Protein AF-A0A7X6ZRD4-F1 (afdb_monomer_lite)

Structure (mmCIF, N/CA/C/O backbone):
data_AF-A0A7X6ZRD4-F1
#
_entry.id   AF-A0A7X6ZRD4-F1
#
loop_
_atom_site.group_PDB
_atom_site.id
_atom_site.type_symbol
_atom_site.label_atom_id
_atom_site.label_alt_id
_atom_site.label_comp_id
_atom_site.label_asym_id
_atom_site.label_entity_id
_atom_site.label_seq_id
_atom_site.pdbx_PDB_ins_code
_atom_site.Cartn_x
_atom_site.Cartn_y
_atom_site.Cartn_z
_atom_site.occupancy
_atom_site.B_iso_or_equiv
_atom_site.auth_seq_id
_atom_site.auth_comp_id
_atom_site.auth_asym_id
_atom_site.auth_atom_id
_atom_site.pdbx_PDB_model_num
ATOM 1 N N . ARG A 1 1 ? -4.023 -22.576 36.179 1.00 42.75 1 ARG A N 1
ATOM 2 C CA . ARG A 1 1 ? -4.508 -21.814 35.006 1.00 42.75 1 ARG A CA 1
ATOM 3 C C . ARG A 1 1 ? -5.830 -21.185 35.407 1.00 42.75 1 ARG A C 1
ATOM 5 O O . ARG A 1 1 ? -6.739 -21.937 35.730 1.00 42.75 1 ARG A O 1
ATOM 12 N N . LEU A 1 2 ? -5.906 -19.858 35.488 1.00 41.78 2 LEU A N 1
ATOM 13 C CA . LEU A 1 2 ? -7.202 -19.174 35.493 1.00 41.78 2 LEU A CA 1
ATOM 14 C C . LEU A 1 2 ? -7.840 -19.448 34.118 1.00 41.78 2 LEU A C 1
ATOM 16 O O . LEU A 1 2 ? -7.108 -19.475 33.126 1.00 41.78 2 LEU A O 1
ATOM 20 N N . GLY A 1 3 ? -9.130 -19.789 34.078 1.00 50.22 3 GLY A N 1
ATOM 21 C CA . GLY A 1 3 ? -9.838 -20.085 32.826 1.00 50.22 3 GLY A CA 1
ATOM 22 C C . GLY A 1 3 ? -9.804 -18.895 31.866 1.00 50.22 3 GLY A C 1
ATOM 23 O O . GLY A 1 3 ? -9.581 -17.765 32.303 1.00 50.22 3 GLY A O 1
ATOM 24 N N . GLU A 1 4 ? -10.001 -19.144 30.569 1.00 55.31 4 GLU A N 1
ATOM 25 C CA . GLU A 1 4 ? -10.179 -18.043 29.618 1.00 55.31 4 GLU A CA 1
ATOM 26 C C . GLU A 1 4 ? -11.378 -17.191 30.074 1.00 55.31 4 GLU A C 1
ATOM 28 O O . GLU A 1 4 ? -12.440 -17.755 30.362 1.00 55.31 4 GLU A O 1
ATOM 33 N N . PRO A 1 5 ? -11.216 -15.865 30.230 1.00 57.78 5 PRO A N 1
ATOM 34 C CA . PRO A 1 5 ? -12.328 -15.004 30.604 1.00 57.78 5 PRO A CA 1
ATOM 35 C C . PRO A 1 5 ? -13.420 -15.085 29.533 1.00 57.78 5 PRO A C 1
ATOM 37 O O . PRO A 1 5 ? -13.131 -15.221 28.346 1.00 57.78 5 PRO A O 1
ATOM 40 N N . SER A 1 6 ? -14.682 -14.997 29.951 1.00 64.25 6 SER A N 1
ATOM 41 C CA . SER A 1 6 ? -15.805 -14.932 29.018 1.00 64.25 6 SER A CA 1
ATOM 42 C C . SER A 1 6 ? -15.652 -13.724 28.091 1.00 64.25 6 SER A C 1
ATOM 44 O O . SER A 1 6 ? -15.376 -12.619 28.566 1.00 64.25 6 SER A O 1
ATOM 46 N N . ASN A 1 7 ? -15.862 -13.927 26.787 1.00 69.25 7 ASN A N 1
ATOM 47 C CA . ASN A 1 7 ? -15.938 -12.834 25.816 1.00 69.25 7 ASN A CA 1
ATOM 48 C C . ASN A 1 7 ? -17.015 -11.817 26.230 1.00 69.25 7 ASN A C 1
ATOM 50 O O . ASN A 1 7 ? -17.979 -12.168 26.917 1.00 69.25 7 ASN A O 1
ATOM 54 N N . ARG A 1 8 ? -16.866 -10.563 25.784 1.00 73.88 8 ARG A N 1
ATOM 55 C CA . ARG A 1 8 ? -17.908 -9.540 25.946 1.00 73.88 8 ARG A CA 1
ATOM 56 C C . ARG A 1 8 ? -19.215 -10.044 25.332 1.00 73.88 8 ARG A C 1
ATOM 58 O O . ARG A 1 8 ? -19.202 -10.568 24.221 1.00 73.88 8 ARG A O 1
ATOM 65 N N . LEU A 1 9 ? -20.325 -9.887 26.050 1.00 78.44 9 LEU A N 1
ATOM 66 C CA . LEU A 1 9 ? -21.627 -10.349 25.580 1.00 78.44 9 LEU A CA 1
ATOM 67 C C . LEU A 1 9 ? -22.101 -9.490 24.404 1.00 78.44 9 LEU A C 1
ATOM 69 O O . LEU A 1 9 ? -22.123 -8.265 24.498 1.00 78.44 9 LEU A O 1
ATOM 73 N N . ASP A 1 10 ? -22.562 -10.131 23.331 1.00 78.44 10 ASP A N 1
ATOM 74 C CA . ASP A 1 10 ? -23.123 -9.445 22.160 1.00 78.44 10 ASP A CA 1
ATOM 75 C C . ASP A 1 10 ? -24.286 -8.506 22.527 1.00 78.44 10 ASP A C 1
ATOM 77 O O . ASP A 1 10 ? -24.452 -7.458 21.907 1.00 78.44 10 ASP A O 1
ATOM 81 N N . SER A 1 11 ? -25.060 -8.833 23.569 1.00 81.94 11 SER A N 1
ATOM 82 C CA . SER A 1 11 ? -26.148 -7.988 24.085 1.00 81.94 11 SER A CA 1
ATOM 83 C C . SER A 1 11 ? -25.684 -6.638 24.641 1.00 81.94 11 SER A C 1
ATOM 85 O O . SER A 1 11 ? -26.502 -5.746 24.839 1.00 81.94 11 SER A O 1
ATOM 87 N N . GLU A 1 12 ? -24.391 -6.491 24.923 1.00 84.38 12 GLU A N 1
ATOM 88 C CA . GLU A 1 12 ? -23.765 -5.255 25.403 1.00 84.38 12 GLU A CA 1
ATOM 89 C C . GLU A 1 12 ? -23.066 -4.486 24.275 1.00 84.38 12 GLU A C 1
ATOM 91 O O . GLU A 1 12 ? -22.272 -3.576 24.546 1.00 84.38 12 GLU A O 1
ATOM 96 N N . THR A 1 13 ? -23.305 -4.884 23.020 1.00 92.12 13 THR A N 1
ATOM 97 C CA . THR A 1 13 ? -22.712 -4.258 21.840 1.00 92.12 13 THR A CA 1
ATOM 98 C C . THR A 1 13 ? -23.759 -3.612 20.938 1.00 92.12 13 THR A C 1
ATOM 100 O O . THR A 1 13 ? -24.879 -4.104 20.814 1.00 92.12 13 THR A O 1
ATOM 103 N N . ILE A 1 14 ? -23.390 -2.504 20.297 1.00 94.94 14 ILE A N 1
ATOM 104 C CA . ILE A 1 14 ? -24.143 -1.937 19.174 1.00 94.94 14 ILE A CA 1
ATOM 105 C C . ILE A 1 14 ? -24.060 -2.879 17.966 1.00 94.94 14 ILE A C 1
ATOM 107 O O . ILE A 1 14 ? -23.184 -3.744 17.904 1.00 94.94 14 ILE A O 1
ATOM 111 N N . ASP A 1 15 ? -24.932 -2.678 16.975 1.00 95.56 15 ASP A N 1
ATOM 112 C CA . ASP A 1 15 ? -24.955 -3.470 15.737 1.00 95.56 15 ASP A CA 1
ATOM 113 C C . ASP A 1 15 ? -23.809 -3.090 14.777 1.00 95.56 15 ASP A C 1
ATOM 115 O O . ASP A 1 15 ? -24.012 -2.648 13.644 1.00 95.56 15 ASP A O 1
ATOM 119 N N . LYS A 1 16 ? -22.573 -3.200 15.278 1.00 96.88 16 LYS A N 1
ATOM 120 C CA . LYS A 1 16 ? -21.332 -3.011 14.532 1.00 96.88 16 LYS A CA 1
ATOM 121 C C . LYS A 1 16 ? -20.256 -3.998 14.961 1.00 96.88 16 LYS A C 1
ATOM 123 O O . LYS A 1 16 ? -20.158 -4.363 16.134 1.00 96.88 16 LYS A O 1
ATOM 128 N N . THR A 1 17 ? -19.383 -4.337 14.018 1.00 97.06 17 THR A N 1
ATOM 129 C CA . THR A 1 17 ? -18.165 -5.114 14.256 1.00 97.06 17 THR A CA 1
ATOM 130 C C . THR A 1 17 ? -16.939 -4.342 13.785 1.00 97.06 17 THR A C 1
ATOM 132 O O . THR A 1 17 ? -16.897 -3.845 12.660 1.00 97.06 17 THR A O 1
ATOM 135 N N . VAL A 1 18 ? -15.931 -4.261 14.650 1.00 98.06 18 VAL A N 1
ATOM 136 C CA . VAL A 1 18 ? -14.585 -3.793 14.322 1.00 98.06 18 VAL A CA 1
ATOM 137 C C . VAL A 1 18 ? -13.712 -5.002 14.023 1.00 98.06 18 VAL A C 1
ATOM 139 O O . VAL A 1 18 ? -13.641 -5.931 14.828 1.00 98.06 18 VAL A O 1
ATOM 142 N N . PHE A 1 19 ? -13.028 -4.984 12.890 1.00 98.56 19 PHE A N 1
ATOM 143 C CA . PHE A 1 19 ? -12.052 -5.998 12.515 1.00 98.56 19 PHE A CA 1
ATOM 144 C C . PHE A 1 19 ? -10.646 -5.413 12.571 1.00 98.56 19 PHE A C 1
ATOM 146 O O . PHE A 1 19 ? -10.462 -4.248 12.227 1.00 98.56 19 PHE A O 1
ATOM 153 N N . LEU A 1 20 ? -9.660 -6.222 12.957 1.00 98.50 20 LEU A N 1
ATOM 154 C CA . LEU A 1 20 ? -8.247 -5.855 12.883 1.00 98.50 20 LEU A CA 1
ATOM 155 C C . LEU A 1 20 ? -7.449 -6.918 12.129 1.00 98.50 20 LEU A C 1
ATOM 157 O O . LEU A 1 20 ? -7.280 -8.027 12.636 1.00 98.50 20 LEU A O 1
ATOM 161 N N . ALA A 1 21 ? -6.896 -6.553 10.975 1.00 98.38 21 ALA A N 1
ATOM 162 C CA . ALA A 1 21 ? -5.896 -7.339 10.262 1.00 98.38 21 ALA A CA 1
ATOM 163 C C . ALA A 1 21 ? -4.479 -6.834 10.579 1.00 98.38 21 ALA A C 1
ATOM 165 O O . ALA A 1 21 ? -4.160 -5.658 10.389 1.00 98.38 21 ALA A O 1
ATOM 166 N N . HIS A 1 22 ? -3.625 -7.739 11.059 1.00 97.81 22 HIS A N 1
ATOM 167 C CA . HIS A 1 22 ? -2.217 -7.446 11.338 1.00 97.81 22 HIS A CA 1
ATOM 168 C C . HIS A 1 22 ? -1.372 -7.332 10.058 1.00 97.81 22 HIS A C 1
ATOM 170 O O . HIS A 1 22 ? -1.806 -7.713 8.966 1.00 97.81 22 HIS A O 1
ATOM 176 N N . GLY A 1 23 ? -0.147 -6.827 10.225 1.00 96.06 23 GLY A N 1
ATOM 177 C CA . GLY A 1 23 ? 0.817 -6.572 9.159 1.00 96.06 23 GLY A CA 1
ATOM 178 C C . GLY A 1 23 ? 1.767 -7.726 8.832 1.00 96.06 23 GLY A C 1
ATOM 179 O O . GLY A 1 23 ? 1.483 -8.898 9.094 1.00 96.06 23 GLY A O 1
ATOM 180 N N . PHE A 1 24 ? 2.896 -7.357 8.227 1.00 94.19 24 PHE A N 1
ATOM 181 C CA . PHE A 1 24 ? 3.989 -8.233 7.793 1.00 94.19 24 PHE A CA 1
ATOM 182 C C . PHE A 1 24 ? 4.792 -8.779 8.981 1.00 94.19 24 PHE A C 1
ATOM 184 O O . PHE A 1 24 ? 4.998 -8.058 9.950 1.00 94.19 24 PHE A O 1
ATOM 191 N N . LEU A 1 25 ? 5.257 -10.031 8.885 1.00 91.50 25 LEU A N 1
ATOM 192 C CA . LEU A 1 25 ? 6.050 -10.730 9.909 1.00 91.50 25 LEU A CA 1
ATOM 193 C C . LEU A 1 25 ? 5.401 -10.749 11.295 1.00 91.50 25 LEU A C 1
ATOM 195 O O . LEU A 1 25 ? 6.090 -10.633 12.303 1.00 91.50 25 LEU A O 1
ATOM 199 N N . VAL A 1 26 ? 4.080 -10.924 11.349 1.00 92.62 26 VAL A N 1
ATOM 200 C CA . VAL A 1 26 ? 3.357 -11.113 12.611 1.00 92.62 26 VAL A CA 1
ATOM 201 C C . VAL A 1 26 ? 2.861 -12.560 12.660 1.00 92.62 26 VAL A C 1
ATOM 203 O O . VAL A 1 26 ? 1.834 -12.876 12.050 1.00 92.62 26 VAL A O 1
ATOM 206 N N . PRO A 1 27 ? 3.572 -13.465 13.359 1.00 91.81 27 PRO A N 1
ATOM 207 C CA . PRO A 1 27 ? 3.157 -14.853 13.492 1.00 91.81 27 PRO A CA 1
ATOM 208 C C . PRO A 1 27 ? 1.820 -14.981 14.217 1.00 91.81 27 PRO A C 1
ATOM 210 O O . PRO A 1 27 ? 1.400 -14.100 14.967 1.00 91.81 27 PRO A O 1
ATOM 213 N N . ARG A 1 28 ? 1.170 -16.139 14.066 1.00 90.56 28 ARG A N 1
ATOM 214 C CA . ARG A 1 28 ? -0.162 -16.414 14.637 1.00 90.56 28 ARG A CA 1
ATOM 215 C C . ARG A 1 28 ? -0.301 -16.027 16.114 1.00 90.56 28 ARG A C 1
ATOM 217 O O . ARG A 1 28 ? -1.318 -15.452 16.495 1.00 90.56 28 ARG A O 1
ATOM 224 N N . ASP A 1 29 ? 0.668 -16.385 16.949 1.00 89.94 29 ASP A N 1
ATOM 225 C CA . ASP A 1 29 ? 0.577 -16.121 18.388 1.00 89.94 29 ASP A CA 1
ATOM 226 C C . ASP A 1 29 ? 0.748 -14.632 18.710 1.00 89.94 29 ASP A C 1
ATOM 228 O O . ASP A 1 29 ? 0.036 -14.103 19.566 1.00 89.94 29 ASP A O 1
ATOM 232 N N . GLU A 1 30 ? 1.606 -13.930 17.970 1.00 92.94 30 GLU A N 1
ATOM 233 C CA . GLU A 1 30 ? 1.762 -12.484 18.104 1.00 92.94 30 GLU A CA 1
ATOM 234 C C . GLU A 1 30 ? 0.526 -11.735 17.591 1.00 92.94 30 GLU A C 1
ATOM 236 O O . GLU A 1 30 ? 0.050 -10.813 18.253 1.00 92.94 30 GLU A O 1
ATOM 241 N N . ALA A 1 31 ? -0.084 -12.194 16.494 1.00 95.06 31 ALA A N 1
ATOM 242 C CA . ALA A 1 31 ? -1.330 -11.643 15.963 1.00 95.06 31 ALA A CA 1
ATOM 243 C C . ALA A 1 31 ? -2.464 -11.660 17.003 1.00 95.06 31 ALA A C 1
ATOM 245 O O . ALA A 1 31 ? -3.246 -10.712 17.100 1.00 95.06 31 ALA A O 1
ATOM 246 N N . ARG A 1 32 ? -2.539 -12.714 17.831 1.00 93.62 32 ARG A N 1
ATOM 247 C CA . ARG A 1 32 ? -3.487 -12.783 18.958 1.00 93.62 32 ARG A CA 1
ATOM 248 C C . ARG A 1 32 ? -3.175 -11.734 20.025 1.00 93.62 32 ARG A C 1
ATOM 250 O O . ARG A 1 32 ? -4.100 -11.128 20.567 1.00 93.62 32 ARG A O 1
ATOM 257 N N . GLY A 1 33 ? -1.893 -11.513 20.317 1.00 94.00 33 GLY A N 1
ATOM 258 C CA . GLY A 1 33 ? -1.428 -10.452 21.210 1.00 94.00 33 GLY A CA 1
ATOM 259 C C . GLY A 1 33 ? -1.826 -9.066 20.703 1.00 94.00 33 GLY A C 1
ATOM 260 O O . GLY A 1 33 ? -2.466 -8.312 21.431 1.00 94.00 33 GLY A O 1
ATOM 261 N N . TRP A 1 34 ? -1.554 -8.774 19.430 1.00 95.56 34 TRP A N 1
ATOM 262 C CA . TRP A 1 34 ? -1.936 -7.524 18.766 1.00 95.56 34 TRP A CA 1
ATOM 263 C C . TRP A 1 34 ? -3.445 -7.274 18.822 1.00 95.56 34 TRP A C 1
ATOM 265 O O . TRP A 1 34 ? -3.886 -6.195 19.221 1.00 95.56 34 TRP A O 1
ATOM 275 N N . ALA A 1 35 ? -4.248 -8.286 18.480 1.00 96.12 35 ALA A N 1
ATOM 276 C CA . ALA A 1 35 ? -5.703 -8.208 18.560 1.00 96.12 35 ALA A CA 1
ATOM 277 C C . ALA A 1 35 ? -6.183 -7.922 19.992 1.00 96.12 35 ALA A C 1
ATOM 279 O O . ALA A 1 35 ? -7.043 -7.067 20.192 1.00 96.12 35 ALA A O 1
ATOM 280 N N . SER A 1 36 ? -5.598 -8.588 20.991 1.00 94.69 36 SER A N 1
ATOM 281 C CA . SER A 1 36 ? -5.907 -8.357 22.406 1.00 94.69 36 SER A CA 1
ATOM 282 C C . SER A 1 36 ? -5.544 -6.938 22.856 1.00 94.69 36 SER A C 1
ATOM 284 O O . SER A 1 36 ? -6.349 -6.275 23.510 1.00 94.69 36 SER A O 1
ATOM 286 N N . GLU A 1 37 ? -4.360 -6.435 22.493 1.00 95.44 37 GLU A N 1
ATOM 287 C CA . GLU A 1 37 ? -3.935 -5.070 22.825 1.00 95.44 37 GLU A CA 1
ATOM 288 C C . GLU A 1 37 ? -4.839 -4.015 22.191 1.00 95.44 37 GLU A C 1
ATOM 290 O O . GLU A 1 37 ? -5.325 -3.120 22.888 1.00 95.44 37 GLU A O 1
ATOM 295 N N . CYS A 1 38 ? -5.124 -4.144 20.896 1.00 97.00 38 CYS A N 1
ATOM 296 C CA . CYS A 1 38 ? -6.002 -3.218 20.192 1.00 97.00 38 CYS A CA 1
ATOM 297 C C . CYS A 1 38 ? -7.422 -3.239 20.776 1.00 97.00 38 CYS A C 1
ATOM 299 O O . CYS A 1 38 ? -7.974 -2.180 21.079 1.00 97.00 38 CYS A O 1
ATOM 301 N N . PHE A 1 39 ? -7.979 -4.432 21.031 1.00 96.44 39 PHE A N 1
ATOM 302 C CA . PHE A 1 39 ? -9.279 -4.583 21.686 1.00 96.44 39 PHE A CA 1
ATOM 303 C C . PHE A 1 39 ? -9.322 -3.860 23.031 1.00 96.44 39 PHE A C 1
ATOM 305 O O . PHE A 1 39 ? -10.226 -3.060 23.266 1.00 96.44 39 PHE A O 1
ATOM 312 N N . LYS A 1 40 ? -8.340 -4.104 23.909 1.00 95.75 40 LYS A N 1
ATOM 313 C CA . LYS A 1 40 ? -8.286 -3.478 25.238 1.00 95.75 40 LYS A CA 1
ATOM 314 C C . LYS A 1 40 ? -8.255 -1.956 25.144 1.00 95.75 40 LYS A C 1
ATOM 316 O O . LYS A 1 40 ? -8.945 -1.298 25.914 1.00 95.75 40 LYS A O 1
ATOM 321 N N . ARG A 1 41 ? -7.500 -1.395 24.199 1.00 97.25 41 ARG A N 1
ATOM 322 C CA . ARG A 1 41 ? -7.367 0.060 24.008 1.00 97.25 41 ARG A CA 1
ATOM 323 C C . ARG A 1 41 ? -8.639 0.686 23.444 1.00 97.25 41 ARG A C 1
ATOM 325 O O . ARG A 1 41 ? -9.102 1.692 23.973 1.00 97.25 41 ARG A O 1
ATOM 332 N N . LEU A 1 42 ? -9.251 0.054 22.441 1.00 97.31 42 LEU A N 1
ATOM 333 C CA . LEU A 1 42 ? -10.564 0.452 21.927 1.00 97.31 42 LEU A CA 1
ATOM 334 C C . LEU A 1 42 ? -11.625 0.395 23.033 1.00 97.31 42 LEU A C 1
ATOM 336 O O . LEU A 1 42 ? -12.390 1.342 23.210 1.00 97.31 42 LEU A O 1
ATOM 340 N N . TYR A 1 43 ? -11.640 -0.684 23.816 1.00 95.38 43 TYR A N 1
ATOM 341 C CA . TYR A 1 43 ? -12.554 -0.858 24.941 1.00 95.38 43 TYR A CA 1
ATOM 342 C C . TYR A 1 43 ? -12.352 0.222 26.014 1.00 95.38 43 TYR A C 1
ATOM 344 O O . TYR A 1 43 ? -13.319 0.855 26.427 1.00 95.38 43 TYR A O 1
ATOM 352 N N . GLN A 1 44 ? -11.105 0.503 26.406 1.00 95.81 44 GLN A N 1
ATOM 353 C CA . GLN A 1 44 ? -10.762 1.580 27.347 1.00 95.81 44 GLN A CA 1
ATOM 354 C C . GLN A 1 44 ? -11.153 2.970 26.822 1.00 95.81 44 GLN A C 1
ATOM 356 O O . GLN A 1 44 ? -11.561 3.823 27.604 1.00 95.81 44 GLN A O 1
ATOM 361 N N . SER A 1 45 ? -11.117 3.180 25.503 1.00 96.94 45 SER A N 1
ATOM 362 C CA . SER A 1 45 ? -11.604 4.407 24.845 1.00 96.94 45 SER A CA 1
ATOM 363 C C . SER A 1 45 ? -13.133 4.468 24.691 1.00 96.94 45 SER A C 1
ATOM 365 O O . SER A 1 45 ? -13.692 5.463 24.210 1.00 96.94 45 SER A O 1
ATOM 367 N N . GLY A 1 46 ? -13.833 3.423 25.138 1.00 95.62 46 GLY A N 1
ATOM 368 C CA . GLY A 1 46 ? -15.287 3.348 25.194 1.00 95.62 46 GLY A CA 1
ATOM 369 C C . GLY A 1 46 ? -15.937 2.745 23.954 1.00 95.62 46 GLY A C 1
ATOM 370 O O . GLY A 1 46 ? -17.078 3.088 23.668 1.00 95.62 46 GLY A O 1
ATOM 371 N N . MET A 1 47 ? -15.244 1.877 23.211 1.00 96.50 47 MET A N 1
ATOM 372 C CA . MET A 1 47 ? -15.874 1.080 22.157 1.00 96.50 47 MET A CA 1
ATOM 373 C C . MET A 1 47 ? -17.048 0.273 22.724 1.00 96.50 47 MET A C 1
ATOM 375 O O . MET A 1 47 ? -16.893 -0.489 23.678 1.00 96.50 47 MET A O 1
ATOM 379 N N . ALA A 1 48 ? -18.198 0.376 22.074 1.00 95.56 48 ALA A N 1
ATOM 380 C CA . ALA A 1 48 ? -19.407 -0.397 22.308 1.00 95.56 48 ALA A CA 1
ATOM 381 C C . ALA A 1 48 ? -19.710 -1.392 21.174 1.00 95.56 48 ALA A C 1
ATOM 383 O O . ALA A 1 48 ? -20.771 -1.991 21.168 1.00 95.56 48 ALA A O 1
ATOM 384 N N . ALA A 1 49 ? -18.806 -1.593 20.214 1.00 95.50 49 ALA A N 1
ATOM 385 C CA . ALA A 1 49 ? -18.959 -2.552 19.116 1.00 95.50 49 ALA A CA 1
ATOM 386 C C . ALA A 1 49 ? -18.379 -3.943 19.444 1.00 95.50 49 ALA A C 1
ATOM 388 O O . ALA A 1 49 ? -17.595 -4.105 20.388 1.00 95.50 49 ALA A O 1
ATOM 389 N N . LYS A 1 50 ? -18.733 -4.940 18.624 1.00 95.31 50 LYS A N 1
ATOM 390 C CA . LYS A 1 50 ? -18.056 -6.246 18.584 1.00 95.31 50 LYS A CA 1
ATOM 391 C C . LYS A 1 50 ? -16.640 -6.072 18.037 1.00 95.31 50 LYS A C 1
ATOM 393 O O . LYS A 1 50 ? -16.384 -5.144 17.273 1.00 95.31 50 LYS A O 1
ATOM 398 N N . PHE A 1 51 ? -15.731 -6.977 18.387 1.00 95.38 51 PHE A N 1
ATOM 399 C CA . PHE A 1 51 ? -14.350 -6.940 17.906 1.00 95.38 51 PHE A CA 1
ATOM 400 C C . PHE A 1 51 ? -13.894 -8.309 17.407 1.00 95.38 51 PHE A C 1
ATOM 402 O O . PHE A 1 51 ? -14.107 -9.319 18.077 1.00 95.38 51 PHE A O 1
ATOM 409 N N . CYS A 1 52 ? -13.235 -8.330 16.253 1.00 95.94 52 CYS A N 1
ATOM 410 C CA . CYS A 1 52 ? -12.691 -9.527 15.631 1.00 95.94 52 CYS A CA 1
ATOM 411 C C . CYS A 1 52 ? -11.231 -9.295 15.216 1.00 95.94 52 CYS A C 1
ATOM 413 O O . CYS A 1 52 ? -10.936 -8.503 14.323 1.00 95.94 52 CYS A O 1
ATOM 415 N N . GLY A 1 53 ? -10.303 -10.004 15.861 1.00 96.19 53 GLY A N 1
ATOM 416 C CA . GLY A 1 53 ? -8.922 -10.086 15.390 1.00 96.19 53 GLY A CA 1
ATOM 417 C C . GLY A 1 53 ? -8.817 -11.065 14.224 1.00 96.19 53 GLY A C 1
ATOM 418 O O . GLY A 1 53 ? -9.253 -12.209 14.343 1.00 96.19 53 GLY A O 1
ATOM 419 N N . VAL A 1 54 ? -8.225 -10.631 13.116 1.00 96.75 54 VAL A N 1
ATOM 420 C CA . VAL A 1 54 ? -8.052 -11.431 11.904 1.00 96.75 54 VAL A CA 1
ATOM 421 C C . VAL A 1 54 ? -6.606 -11.885 11.818 1.00 96.75 54 VAL A C 1
ATOM 423 O O . VAL A 1 54 ? -5.692 -11.073 11.680 1.00 96.75 54 VAL A O 1
ATOM 426 N N . THR A 1 55 ? -6.401 -13.199 11.894 1.00 95.69 55 THR A N 1
ATOM 427 C CA . THR A 1 55 ? -5.083 -13.815 11.733 1.00 95.69 55 THR A CA 1
ATOM 428 C C . THR A 1 55 ? -4.950 -14.436 10.355 1.00 95.69 55 THR A C 1
ATOM 430 O O . THR A 1 55 ? -5.793 -15.231 9.941 1.00 95.69 55 THR A O 1
ATOM 433 N N . TRP A 1 56 ? -3.862 -14.113 9.668 1.00 96.06 56 TRP A N 1
ATOM 434 C CA . TRP A 1 56 ? -3.542 -14.628 8.343 1.00 96.06 56 TRP A CA 1
ATOM 435 C C . TRP A 1 56 ? -2.036 -14.893 8.228 1.00 96.06 56 TRP A C 1
ATOM 437 O O . TRP A 1 56 ? -1.257 -14.552 9.114 1.00 96.06 56 TRP A O 1
ATOM 447 N N . ARG A 1 57 ? -1.614 -15.587 7.170 1.00 95.00 57 ARG A N 1
ATOM 448 C CA . ARG A 1 57 ? -0.218 -16.016 7.009 1.00 95.00 57 ARG A CA 1
ATOM 449 C C . ARG A 1 57 ? 0.626 -14.880 6.417 1.00 95.00 57 ARG A C 1
ATOM 451 O O . ARG A 1 57 ? 0.725 -14.778 5.198 1.00 95.00 57 ARG A O 1
ATOM 458 N N . SER A 1 58 ? 1.222 -14.053 7.275 1.00 93.94 58 SER A N 1
ATOM 459 C CA . SER A 1 58 ? 2.011 -12.871 6.883 1.00 93.94 58 SER A CA 1
ATOM 460 C C . SER A 1 58 ? 3.504 -12.945 7.230 1.00 93.94 58 SER A C 1
ATOM 462 O O . SER A 1 58 ? 4.221 -11.954 7.084 1.00 93.94 58 SER A O 1
ATOM 464 N N . ASP A 1 59 ? 3.970 -14.108 7.684 1.00 92.56 59 ASP A N 1
ATOM 465 C CA . ASP A 1 59 ? 5.300 -14.375 8.238 1.00 92.56 59 ASP A CA 1
ATOM 466 C C . ASP A 1 59 ? 6.094 -15.427 7.434 1.00 92.56 59 ASP A C 1
ATOM 468 O O . ASP A 1 59 ? 6.864 -16.210 7.987 1.00 92.56 59 ASP A O 1
ATOM 472 N N . GLN A 1 60 ? 5.875 -15.515 6.119 1.00 90.62 60 GLN A N 1
ATOM 473 C CA . GLN A 1 60 ? 6.586 -16.466 5.258 1.00 90.62 60 GLN A CA 1
ATOM 474 C C . GLN A 1 60 ? 7.950 -15.979 4.799 1.00 90.62 60 GLN A C 1
ATOM 476 O O . GLN A 1 60 ? 8.104 -14.823 4.423 1.00 90.62 60 GLN A O 1
ATOM 481 N N . GLY A 1 61 ? 8.896 -16.915 4.718 1.00 86.31 61 GLY A N 1
ATOM 482 C CA . GLY A 1 61 ? 10.255 -16.632 4.278 1.00 86.31 61 GLY A CA 1
ATOM 483 C C . GLY A 1 61 ? 11.056 -15.898 5.348 1.00 86.31 61 GLY A C 1
ATOM 484 O O . GLY A 1 61 ? 10.940 -16.182 6.539 1.00 86.31 61 GLY A O 1
ATOM 485 N N . THR A 1 62 ? 11.907 -14.991 4.898 1.00 82.62 62 THR A N 1
ATOM 486 C CA . THR A 1 62 ? 12.762 -14.135 5.718 1.00 82.62 62 THR A CA 1
ATOM 487 C C . THR A 1 62 ? 12.150 -12.744 5.879 1.00 82.62 62 THR A C 1
ATOM 489 O O . THR A 1 62 ? 11.149 -12.404 5.247 1.00 82.62 62 THR A O 1
ATOM 492 N N . SER A 1 63 ? 12.795 -11.884 6.669 1.00 75.44 63 SER A N 1
ATOM 493 C CA . SER A 1 63 ? 12.391 -10.480 6.799 1.00 75.44 63 SER A CA 1
ATOM 494 C C . SER A 1 63 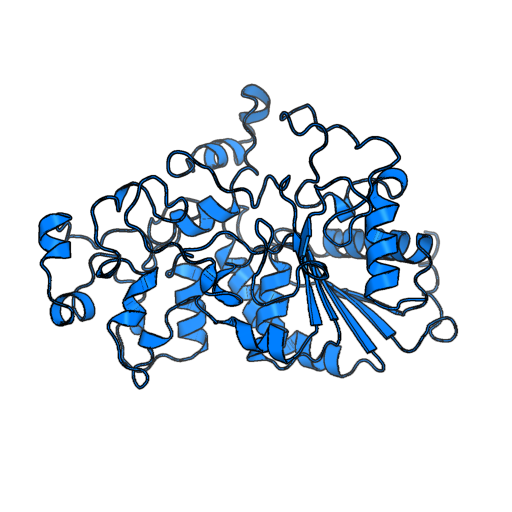? 12.486 -9.670 5.498 1.00 75.44 63 SER A C 1
ATOM 496 O O . SER A 1 63 ? 11.932 -8.574 5.414 1.00 75.44 63 SER A O 1
ATOM 498 N N . ALA A 1 64 ? 13.144 -10.215 4.472 1.00 78.50 64 ALA A N 1
ATOM 499 C CA . ALA A 1 64 ? 13.244 -9.623 3.147 1.00 78.50 64 ALA A CA 1
ATOM 500 C C . ALA A 1 64 ? 12.185 -10.141 2.156 1.00 78.50 64 ALA A C 1
ATOM 502 O O . ALA A 1 64 ? 12.070 -9.591 1.065 1.00 78.50 64 ALA A O 1
ATOM 503 N N . ASP A 1 65 ? 11.378 -11.147 2.505 1.00 83.69 65 ASP A N 1
ATOM 504 C CA . ASP A 1 65 ? 10.422 -11.775 1.583 1.00 83.69 65 ASP A CA 1
ATOM 505 C C . ASP A 1 65 ? 9.023 -11.136 1.644 1.00 83.69 65 ASP A C 1
ATOM 507 O O . ASP A 1 65 ? 7.994 -11.799 1.817 1.00 83.69 65 ASP A O 1
ATOM 511 N N . TYR A 1 66 ? 8.963 -9.815 1.482 1.00 88.19 66 TYR A N 1
ATOM 512 C CA . TYR A 1 66 ? 7.699 -9.075 1.476 1.00 88.19 66 TYR A CA 1
ATOM 513 C C . TYR A 1 66 ? 6.754 -9.567 0.373 1.00 88.19 66 TYR A C 1
ATOM 515 O O . TYR A 1 66 ? 5.586 -9.853 0.636 1.00 88.19 66 TYR A O 1
ATOM 523 N N . TYR A 1 67 ? 7.271 -9.780 -0.840 1.00 91.19 67 TYR A N 1
ATOM 524 C CA . TYR A 1 67 ? 6.491 -10.233 -1.994 1.00 91.19 67 TYR A CA 1
ATOM 525 C C . TYR A 1 67 ? 5.783 -11.582 -1.757 1.00 91.19 67 TYR A C 1
ATOM 527 O O . TYR A 1 67 ? 4.635 -11.736 -2.173 1.00 91.19 67 TYR A O 1
ATOM 535 N N . LEU A 1 68 ? 6.398 -12.544 -1.046 1.00 91.94 68 LEU A N 1
ATOM 536 C CA . LEU A 1 68 ? 5.746 -13.823 -0.703 1.00 91.94 68 LEU A CA 1
ATOM 537 C C . LEU A 1 68 ? 4.509 -13.598 0.167 1.00 91.94 68 LEU A C 1
ATOM 539 O O . LEU A 1 68 ? 3.492 -14.274 0.023 1.00 91.94 68 LEU A O 1
ATOM 543 N N . ASN A 1 69 ? 4.581 -12.621 1.064 1.00 95.31 69 ASN A N 1
ATOM 544 C CA . ASN A 1 69 ? 3.499 -12.320 1.985 1.00 95.31 69 ASN A CA 1
ATOM 545 C C . ASN A 1 69 ? 2.419 -11.451 1.335 1.00 95.31 69 ASN A C 1
ATOM 547 O O . ASN A 1 69 ? 1.249 -11.605 1.671 1.00 95.31 69 ASN A O 1
ATOM 551 N N . VAL A 1 70 ? 2.761 -10.634 0.335 1.00 96.69 70 VAL A N 1
ATOM 552 C CA . VAL A 1 70 ? 1.762 -10.006 -0.545 1.00 96.69 70 VAL A CA 1
ATOM 553 C C . VAL A 1 70 ? 1.004 -11.069 -1.357 1.00 96.69 70 VAL A C 1
ATOM 555 O O . VAL A 1 70 ? -0.212 -10.965 -1.512 1.00 96.69 70 VAL A O 1
ATOM 558 N N . GLN A 1 71 ? 1.674 -12.130 -1.828 1.00 95.31 71 GLN A N 1
ATOM 559 C CA . GLN A 1 71 ? 0.985 -13.255 -2.479 1.00 95.31 71 GLN A CA 1
ATOM 560 C C . GLN A 1 71 ? 0.034 -13.968 -1.508 1.00 95.31 71 GLN A C 1
ATOM 562 O O . GLN A 1 71 ? -1.124 -14.192 -1.849 1.00 95.31 71 GLN A O 1
ATOM 567 N N . ASN A 1 72 ? 0.476 -14.246 -0.275 1.00 96.00 72 ASN A N 1
ATOM 568 C CA . ASN A 1 72 ? -0.402 -14.820 0.749 1.00 96.00 72 ASN A CA 1
ATOM 569 C C . ASN A 1 72 ? -1.596 -13.911 1.070 1.00 96.00 72 ASN A C 1
ATOM 571 O O . ASN A 1 72 ? -2.693 -14.414 1.298 1.00 96.00 72 ASN A O 1
ATOM 575 N N . ALA A 1 73 ? -1.399 -12.589 1.087 1.00 97.56 73 ALA A N 1
ATOM 576 C CA . ALA A 1 73 ? -2.467 -11.618 1.293 1.00 97.56 73 ALA A CA 1
ATOM 577 C C . ALA A 1 73 ? -3.539 -11.732 0.200 1.00 97.56 73 ALA A C 1
ATOM 579 O O . ALA A 1 73 ? -4.722 -11.846 0.516 1.00 97.56 73 ALA A O 1
ATOM 580 N N . ARG A 1 74 ? -3.130 -11.779 -1.075 1.00 96.38 74 ARG A N 1
ATOM 581 C CA . ARG A 1 74 ? -4.044 -12.019 -2.201 1.00 96.38 74 ARG A CA 1
ATOM 582 C C . ARG A 1 74 ? -4.781 -13.351 -2.051 1.00 96.38 74 ARG A C 1
ATOM 584 O O . ARG A 1 74 ? -6.000 -13.396 -2.173 1.00 96.38 74 ARG A O 1
ATOM 591 N N . ASP A 1 75 ? -4.057 -14.430 -1.772 1.00 95.19 75 ASP A N 1
ATOM 592 C CA . ASP A 1 75 ? -4.638 -15.778 -1.735 1.00 95.19 75 ASP A CA 1
ATOM 593 C C . ASP A 1 75 ? -5.598 -15.965 -0.543 1.00 95.19 75 ASP A C 1
ATOM 595 O O . ASP A 1 75 ? -6.589 -16.694 -0.637 1.00 95.19 75 ASP A O 1
ATOM 599 N N . ALA A 1 76 ? -5.344 -15.280 0.575 1.00 96.94 76 ALA A N 1
ATOM 600 C CA . ALA A 1 76 ? -6.221 -15.278 1.744 1.00 96.94 76 ALA A CA 1
ATOM 601 C C . ALA A 1 76 ? -7.470 -14.396 1.562 1.00 96.94 76 ALA A C 1
ATOM 603 O O . ALA A 1 76 ? -8.512 -14.693 2.153 1.00 96.94 76 ALA A O 1
ATOM 604 N N . ALA A 1 77 ? -7.400 -13.347 0.736 1.00 97.75 77 ALA A N 1
ATOM 605 C CA . ALA A 1 77 ? -8.486 -12.387 0.534 1.00 97.75 77 ALA A CA 1
ATOM 606 C C . ALA A 1 77 ? -9.809 -13.044 0.104 1.00 97.75 77 ALA A C 1
ATOM 608 O O . ALA A 1 77 ? -10.868 -12.721 0.647 1.00 97.75 77 ALA A O 1
ATOM 609 N N . ALA A 1 78 ? -9.743 -14.024 -0.802 1.00 94.12 78 ALA A N 1
ATOM 610 C CA . ALA A 1 78 ? -10.915 -14.748 -1.300 1.00 94.12 78 ALA A CA 1
ATOM 611 C C . ALA A 1 78 ? -11.649 -15.545 -0.210 1.00 94.12 78 ALA A C 1
ATOM 613 O O . ALA A 1 78 ? -12.867 -15.703 -0.258 1.00 94.12 78 ALA A O 1
ATOM 614 N N . GLN A 1 79 ? -10.919 -16.043 0.790 1.00 95.94 79 GLN A N 1
ATOM 615 C CA . GLN A 1 79 ? -11.504 -16.783 1.913 1.00 95.94 79 GLN A CA 1
ATOM 616 C C . GLN A 1 79 ? -12.023 -15.844 3.002 1.00 95.94 79 GLN A C 1
ATOM 618 O O . GLN A 1 79 ? -12.981 -16.169 3.701 1.00 95.94 79 GLN A O 1
ATOM 623 N N . LEU A 1 80 ? -11.394 -14.677 3.142 1.00 97.75 80 LEU A N 1
ATOM 624 C CA . LEU A 1 80 ? -11.751 -13.677 4.136 1.00 97.75 80 LEU A CA 1
ATOM 625 C C . LEU A 1 80 ? -13.089 -12.998 3.819 1.00 97.75 80 LEU A C 1
ATOM 627 O O . LEU A 1 80 ? -13.920 -12.849 4.718 1.00 97.75 80 LEU A O 1
ATOM 631 N N . ALA A 1 81 ? -13.311 -12.608 2.560 1.00 98.06 81 ALA A N 1
ATOM 632 C CA . ALA A 1 81 ? -14.467 -11.798 2.184 1.00 98.06 81 ALA A CA 1
ATOM 633 C C . ALA A 1 81 ? -15.822 -12.437 2.567 1.00 98.06 81 ALA A C 1
ATOM 635 O O . ALA A 1 81 ? -16.617 -11.763 3.227 1.00 98.06 81 ALA A O 1
ATOM 636 N N . PRO A 1 82 ? -16.093 -13.733 2.293 1.00 97.88 82 PRO A N 1
ATOM 637 C CA . PRO A 1 82 ? -17.348 -14.368 2.703 1.00 97.88 82 PRO A CA 1
ATOM 638 C C . PRO A 1 82 ? -17.557 -14.400 4.223 1.00 97.88 82 PRO A C 1
ATOM 640 O O . PRO A 1 82 ? -18.688 -14.262 4.686 1.00 97.88 82 PRO A O 1
ATOM 643 N N . ILE A 1 83 ? -16.482 -14.560 5.005 1.00 97.31 83 ILE A N 1
ATOM 644 C CA . ILE A 1 83 ? -16.548 -14.598 6.475 1.00 97.31 83 ILE A CA 1
ATOM 645 C C . ILE A 1 83 ? -16.959 -13.228 7.015 1.00 97.31 83 ILE A C 1
ATOM 647 O O . ILE A 1 83 ? -17.856 -13.134 7.851 1.00 97.31 83 ILE A O 1
ATOM 651 N N . VAL A 1 84 ? -16.332 -12.162 6.514 1.00 98.06 84 VAL A N 1
ATOM 652 C CA . VAL A 1 84 ? -16.645 -10.785 6.916 1.00 98.06 84 VAL A CA 1
ATOM 653 C C . VAL A 1 84 ? -18.053 -10.396 6.467 1.00 98.06 84 VAL A C 1
ATOM 655 O O . VAL A 1 84 ? -18.814 -9.846 7.261 1.00 98.06 84 VAL A O 1
ATOM 658 N N . ASN A 1 85 ? -18.444 -10.746 5.240 1.00 98.19 85 ASN A N 1
ATOM 659 C CA . ASN A 1 85 ? -19.767 -10.435 4.692 1.00 98.19 85 ASN A CA 1
ATOM 660 C C . ASN A 1 85 ? -20.903 -11.122 5.461 1.00 98.19 85 ASN A C 1
ATOM 662 O O . ASN A 1 85 ? -21.991 -10.560 5.572 1.00 98.19 85 ASN A O 1
ATOM 666 N N . ALA A 1 86 ? -20.649 -12.304 6.029 1.00 96.50 86 ALA A N 1
ATOM 667 C CA . ALA A 1 86 ? -21.615 -13.017 6.860 1.00 96.50 86 ALA A CA 1
ATOM 668 C C . ALA A 1 86 ? -21.849 -12.362 8.236 1.00 96.50 86 ALA A C 1
ATOM 670 O O . ALA A 1 86 ? -22.837 -12.684 8.901 1.00 96.50 86 ALA A O 1
ATOM 671 N N . MET A 1 87 ? -20.972 -11.454 8.680 1.00 94.12 87 MET A N 1
ATOM 672 C CA . MET A 1 87 ? -21.141 -10.768 9.961 1.00 94.12 87 MET A CA 1
ATOM 673 C C . MET A 1 87 ? -22.269 -9.726 9.871 1.00 94.12 87 MET A C 1
ATOM 675 O O . MET A 1 87 ? -22.309 -8.939 8.920 1.00 94.12 87 MET A O 1
ATOM 679 N N . PRO A 1 88 ? -23.197 -9.691 10.844 1.00 91.44 88 PRO A N 1
ATOM 680 C CA . PRO A 1 88 ? -24.301 -8.740 10.833 1.00 91.44 88 PRO A CA 1
ATOM 681 C C . PRO A 1 88 ? -23.831 -7.317 11.163 1.00 91.44 88 PRO A C 1
ATOM 683 O O . PRO A 1 88 ? -22.733 -7.112 11.690 1.00 91.44 88 PRO A O 1
ATOM 686 N N . GLY A 1 89 ? -24.697 -6.349 10.871 1.00 94.94 89 GLY A N 1
ATOM 687 C CA . GLY A 1 89 ? -24.496 -4.950 11.226 1.00 94.94 89 GLY A CA 1
ATOM 688 C C . GLY A 1 89 ? -23.417 -4.240 10.412 1.00 94.94 89 GLY A C 1
ATOM 689 O O . GLY A 1 89 ? -22.901 -4.755 9.407 1.00 94.94 89 GLY A O 1
ATOM 690 N N . GLY A 1 90 ? -23.097 -3.030 10.870 1.00 97.69 90 GLY A N 1
ATOM 691 C CA . GLY A 1 90 ? -22.063 -2.196 10.271 1.00 97.69 90 GLY A CA 1
ATOM 692 C C . GLY A 1 90 ? -20.655 -2.735 10.528 1.00 97.69 90 GLY A C 1
ATOM 693 O O . GLY A 1 90 ? -20.388 -3.373 11.548 1.00 97.69 90 GLY A O 1
ATOM 694 N N . LYS A 1 91 ? -19.724 -2.491 9.612 1.00 98.50 91 LYS A N 1
ATOM 695 C CA . LYS A 1 91 ? -18.383 -3.085 9.622 1.00 98.50 91 LYS A CA 1
ATOM 696 C C . LYS A 1 91 ? -17.322 -2.005 9.485 1.00 98.50 91 LYS A C 1
ATOM 698 O O . LYS A 1 91 ? -17.261 -1.305 8.478 1.00 98.50 91 LYS A O 1
ATOM 703 N N . VAL A 1 92 ? -16.473 -1.902 10.503 1.00 98.69 92 VAL A N 1
ATOM 704 C CA . VAL A 1 92 ? -15.275 -1.059 10.484 1.00 98.69 92 VAL A CA 1
ATOM 705 C C . VAL A 1 92 ? -14.067 -1.972 10.364 1.00 98.69 92 VAL A C 1
ATOM 707 O O . VAL A 1 92 ? -13.816 -2.800 11.237 1.00 98.69 92 VAL A O 1
ATOM 710 N N . TRP A 1 93 ? -13.330 -1.836 9.274 1.00 98.75 93 TRP A N 1
ATOM 711 C CA . TRP A 1 93 ? -12.172 -2.656 8.970 1.00 98.75 93 TRP A CA 1
ATOM 712 C C . TRP A 1 93 ? -10.889 -1.881 9.239 1.00 98.75 93 TRP A C 1
ATOM 714 O O . TRP A 1 93 ? -10.646 -0.857 8.614 1.00 98.75 93 TRP A O 1
ATOM 724 N N . MET A 1 94 ? -10.065 -2.353 10.167 1.00 98.88 94 MET A N 1
ATOM 725 C CA . MET A 1 94 ? -8.754 -1.781 10.458 1.00 98.88 94 MET A CA 1
ATOM 726 C C . MET A 1 94 ? -7.680 -2.720 9.920 1.00 98.88 94 MET A C 1
ATOM 728 O O . MET A 1 94 ? -7.696 -3.913 10.228 1.00 98.88 94 MET A O 1
ATOM 732 N N . ALA A 1 95 ? -6.727 -2.199 9.154 1.00 98.75 95 ALA A N 1
ATOM 733 C CA . ALA A 1 95 ? -5.602 -2.995 8.679 1.00 98.75 95 ALA A CA 1
ATOM 734 C C . ALA A 1 95 ? -4.292 -2.240 8.834 1.00 98.75 95 ALA A C 1
ATOM 736 O O . ALA A 1 95 ? -4.206 -1.054 8.523 1.00 98.75 95 ALA A O 1
ATOM 737 N N . HIS A 1 96 ? -3.265 -2.936 9.309 1.00 98.62 96 HIS A N 1
ATOM 738 C CA . HIS A 1 96 ? -1.944 -2.354 9.509 1.00 98.62 96 HIS A CA 1
ATOM 739 C C . HIS A 1 96 ? -0.930 -2.855 8.486 1.00 98.62 96 HIS A C 1
ATOM 741 O O . HIS A 1 96 ? -0.931 -4.042 8.155 1.00 98.62 96 HIS A O 1
ATOM 747 N N . SER A 1 97 ? -0.039 -1.973 8.015 1.00 98.19 97 SER A N 1
ATOM 748 C CA . SER A 1 97 ? 1.114 -2.353 7.190 1.00 98.19 97 SER A CA 1
ATOM 749 C C . SER A 1 97 ? 0.687 -3.195 5.982 1.00 98.19 97 SER A C 1
ATOM 751 O O . SER A 1 97 ? -0.225 -2.799 5.254 1.00 98.19 97 SER A O 1
ATOM 753 N N . LEU A 1 98 ? 1.292 -4.365 5.769 1.00 98.06 98 LEU A N 1
ATOM 754 C CA . LEU A 1 98 ? 0.942 -5.301 4.700 1.00 98.06 98 LEU A CA 1
ATOM 755 C C . LEU A 1 98 ? -0.492 -5.856 4.788 1.00 98.06 98 LEU A C 1
ATOM 757 O O . LEU A 1 98 ? -1.048 -6.262 3.769 1.00 98.06 98 LEU A O 1
ATOM 761 N N . GLY A 1 99 ? -1.136 -5.828 5.958 1.00 98.50 99 GLY A N 1
ATOM 762 C CA . GLY A 1 99 ? -2.557 -6.168 6.085 1.00 98.50 99 GLY A CA 1
ATOM 763 C C . GLY A 1 99 ? -3.440 -5.317 5.166 1.00 98.50 99 GLY A C 1
ATOM 764 O O . GLY A 1 99 ? -4.518 -5.749 4.759 1.00 98.50 99 GLY A O 1
ATOM 765 N N . ASN A 1 100 ? -2.963 -4.140 4.753 1.00 98.75 100 ASN A N 1
ATOM 766 C CA . ASN A 1 100 ? -3.641 -3.299 3.774 1.00 98.75 100 ASN A CA 1
ATOM 767 C C . ASN A 1 100 ? -3.647 -3.898 2.356 1.00 98.75 100 ASN A C 1
ATOM 769 O O . ASN A 1 100 ? -4.610 -3.670 1.633 1.00 98.75 100 ASN A O 1
ATOM 773 N N . MET A 1 101 ? -2.666 -4.727 1.970 1.00 98.62 101 MET A N 1
ATOM 774 C CA . MET A 1 101 ? -2.730 -5.493 0.713 1.00 98.62 101 MET A CA 1
ATOM 775 C C . MET A 1 101 ? -3.816 -6.569 0.776 1.00 98.62 101 MET A C 1
ATOM 777 O O . MET A 1 101 ? -4.604 -6.692 -0.156 1.00 98.62 101 MET A O 1
ATOM 781 N N . LEU A 1 102 ? -3.911 -7.309 1.891 1.00 98.62 102 LEU A N 1
ATOM 782 C CA . LEU A 1 102 ? -4.984 -8.295 2.114 1.00 98.62 102 LEU A CA 1
ATOM 783 C C . LEU A 1 102 ? -6.354 -7.625 1.993 1.00 98.62 102 LEU A C 1
ATOM 785 O O . LEU A 1 102 ? -7.248 -8.131 1.323 1.00 98.62 102 LEU A O 1
ATOM 789 N N . SER A 1 103 ? -6.484 -6.461 2.622 1.00 98.69 103 SER A N 1
ATOM 790 C CA . SER A 1 103 ? -7.710 -5.665 2.634 1.00 98.69 103 SER A CA 1
ATOM 791 C C . SER A 1 103 ? -8.064 -5.153 1.242 1.00 98.69 103 SER A C 1
ATOM 793 O O . SER A 1 103 ? -9.210 -5.280 0.822 1.00 98.69 103 SER A O 1
ATOM 795 N N . ALA A 1 104 ? -7.079 -4.636 0.505 1.00 98.50 104 ALA A N 1
A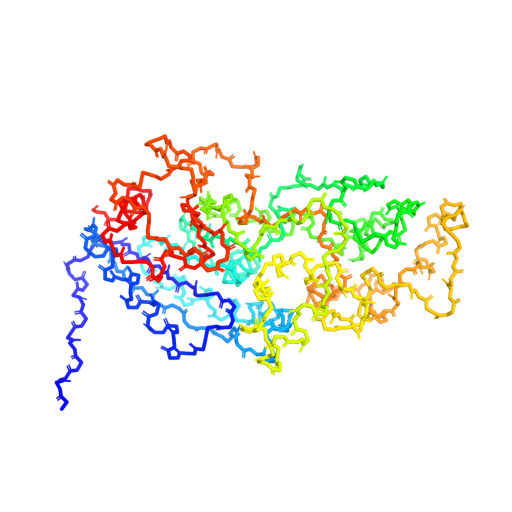TOM 796 C CA . ALA A 1 104 ? -7.262 -4.152 -0.855 1.00 98.50 104 ALA A CA 1
ATOM 797 C C . ALA A 1 104 ? -7.748 -5.266 -1.787 1.00 98.50 104 ALA A C 1
ATOM 799 O O . ALA A 1 104 ? -8.781 -5.106 -2.429 1.00 98.50 104 ALA A O 1
ATOM 800 N N . TYR A 1 105 ? -7.086 -6.428 -1.782 1.00 98.50 105 TYR A N 1
ATOM 801 C CA . TYR A 1 105 ? -7.530 -7.600 -2.542 1.00 98.50 105 TYR A CA 1
ATOM 802 C C . TYR A 1 105 ? -8.918 -8.086 -2.102 1.00 98.50 105 TYR A C 1
ATOM 804 O O . TYR A 1 105 ? -9.749 -8.452 -2.935 1.00 98.50 105 TYR A O 1
ATOM 812 N N . ALA A 1 106 ? -9.203 -8.091 -0.798 1.00 98.69 106 ALA A N 1
ATOM 813 C CA . ALA A 1 106 ? -10.486 -8.557 -0.284 1.00 98.69 106 ALA A CA 1
ATOM 814 C C . ALA A 1 106 ? -11.637 -7.644 -0.727 1.00 98.69 106 ALA A C 1
ATOM 816 O O . ALA A 1 106 ? -12.662 -8.139 -1.187 1.00 98.69 106 ALA A O 1
ATOM 817 N N . ILE A 1 107 ? -11.467 -6.324 -0.645 1.00 98.69 107 ILE A N 1
ATOM 818 C CA . ILE A 1 107 ? -12.507 -5.347 -0.997 1.00 98.69 107 ILE A CA 1
ATOM 819 C C . ILE A 1 107 ? -12.627 -5.190 -2.518 1.00 98.69 107 ILE A C 1
ATOM 821 O O . ILE A 1 107 ? -13.734 -5.262 -3.063 1.00 98.69 107 ILE A O 1
ATOM 825 N N . ALA A 1 108 ? -11.503 -4.975 -3.210 1.00 97.75 108 ALA A N 1
ATOM 826 C CA . ALA A 1 108 ? -11.492 -4.655 -4.635 1.00 97.75 108 ALA A CA 1
ATOM 827 C C . ALA A 1 108 ? -11.871 -5.858 -5.505 1.00 97.75 108 ALA A C 1
ATOM 829 O O . ALA A 1 108 ? -12.688 -5.703 -6.412 1.00 97.75 108 ALA A O 1
ATOM 830 N N . ASP A 1 109 ? -11.330 -7.041 -5.196 1.00 96.88 109 ASP A N 1
ATOM 831 C CA . ASP A 1 109 ? -11.421 -8.202 -6.089 1.00 96.88 109 ASP A CA 1
ATOM 832 C C . ASP A 1 109 ? -12.367 -9.289 -5.574 1.00 96.88 109 ASP A C 1
ATOM 834 O O . ASP A 1 109 ? -12.892 -10.071 -6.361 1.00 96.88 109 ASP A O 1
ATOM 838 N N . ASN A 1 110 ? -12.588 -9.354 -4.257 1.00 97.75 110 ASN A N 1
ATOM 839 C CA . ASN A 1 110 ? -13.398 -10.402 -3.624 1.00 97.75 110 ASN A CA 1
ATOM 840 C C . ASN A 1 110 ? -14.668 -9.864 -2.956 1.00 97.75 110 ASN A C 1
ATOM 842 O O . ASN A 1 110 ? -15.360 -10.599 -2.255 1.00 97.75 110 ASN A O 1
ATOM 846 N N . GLU A 1 111 ? -14.981 -8.587 -3.186 1.00 97.56 111 GLU A N 1
ATOM 847 C CA . GLU A 1 111 ? -16.234 -7.955 -2.764 1.00 97.56 111 GLU A CA 1
ATOM 848 C C . GLU A 1 111 ? -16.497 -8.047 -1.255 1.00 97.56 111 GLU A C 1
ATOM 850 O O . GLU A 1 111 ? -17.637 -8.172 -0.800 1.00 97.56 111 GLU A O 1
ATOM 855 N N . MET A 1 112 ? -15.431 -7.973 -0.453 1.00 98.56 112 MET A N 1
ATOM 856 C CA . MET A 1 112 ? -15.557 -7.779 0.985 1.00 98.56 112 MET A CA 1
ATOM 857 C C . MET A 1 112 ? -16.255 -6.440 1.244 1.00 98.56 112 MET A C 1
ATOM 859 O O . MET A 1 112 ? -15.729 -5.376 0.919 1.00 98.56 112 MET A O 1
ATOM 863 N N . ALA A 1 113 ? -17.447 -6.505 1.825 1.00 97.81 113 ALA A N 1
ATOM 864 C CA . ALA A 1 113 ? -18.295 -5.368 2.121 1.00 97.81 113 ALA A CA 1
ATOM 865 C C . ALA A 1 113 ? -17.981 -4.854 3.526 1.00 97.81 113 ALA A C 1
ATOM 867 O O . ALA A 1 113 ? -18.235 -5.535 4.521 1.00 97.81 113 ALA A O 1
ATOM 868 N N . VAL A 1 114 ? -17.434 -3.645 3.601 1.00 98.31 114 VAL A N 1
ATOM 869 C CA . VAL A 1 114 ? -17.148 -2.928 4.846 1.00 98.31 114 VAL A CA 1
ATOM 870 C C . VAL A 1 114 ? -17.580 -1.475 4.679 1.00 98.31 114 VAL A C 1
ATOM 872 O O . VAL A 1 114 ? -17.463 -0.930 3.587 1.00 98.31 114 VAL A O 1
ATOM 875 N N . ASP A 1 115 ? -18.095 -0.848 5.735 1.00 98.44 115 ASP A N 1
ATOM 876 C CA . ASP A 1 115 ? -18.580 0.536 5.640 1.00 98.44 115 ASP A CA 1
ATOM 877 C C . ASP A 1 115 ? -17.412 1.525 5.678 1.00 98.44 115 ASP A C 1
ATOM 879 O O . ASP A 1 115 ? -17.385 2.519 4.953 1.00 98.44 115 ASP A O 1
ATOM 883 N N . LYS A 1 116 ? -16.454 1.250 6.571 1.00 98.69 116 LYS A N 1
ATOM 884 C CA . LYS A 1 116 ? -15.278 2.084 6.823 1.00 98.69 116 LYS A CA 1
ATOM 885 C C . LYS A 1 116 ? -14.026 1.238 6.808 1.00 98.69 116 LYS A C 1
ATOM 887 O O . LYS A 1 116 ? -13.991 0.178 7.433 1.00 98.69 116 LYS A O 1
ATOM 892 N N . TYR A 1 117 ? -12.983 1.764 6.182 1.00 98.81 117 TYR A N 1
ATOM 893 C CA . TYR A 1 117 ? -11.674 1.137 6.114 1.00 98.81 117 TYR A CA 1
ATOM 894 C C . TYR A 1 117 ? -10.623 2.086 6.683 1.00 98.81 117 TYR A C 1
ATOM 896 O O . TYR A 1 117 ? -10.355 3.141 6.118 1.00 98.81 117 TYR A O 1
ATOM 904 N N . PHE A 1 118 ? -10.043 1.724 7.824 1.00 98.88 118 PHE A N 1
ATOM 905 C CA . PHE A 1 118 ? -8.937 2.437 8.451 1.00 98.88 118 PHE A CA 1
ATOM 906 C C . PHE A 1 118 ? -7.630 1.784 8.009 1.00 98.88 118 PHE A C 1
ATOM 908 O O . PHE A 1 118 ? -7.239 0.731 8.524 1.00 98.88 118 PHE A O 1
ATOM 915 N N . ALA A 1 119 ? -6.978 2.416 7.040 1.00 98.81 119 ALA A N 1
ATOM 916 C CA . ALA A 1 119 ? -5.682 2.010 6.538 1.00 98.81 119 ALA A CA 1
ATOM 917 C C . ALA A 1 119 ? -4.590 2.589 7.445 1.00 98.81 119 ALA A C 1
ATOM 919 O O . ALA A 1 119 ? -4.308 3.781 7.393 1.00 98.81 119 ALA A O 1
ATOM 920 N N . LEU A 1 120 ? -4.029 1.759 8.326 1.00 98.69 120 LEU A N 1
ATOM 921 C CA . LEU A 1 120 ? -3.045 2.157 9.336 1.00 98.69 120 LEU A CA 1
ATOM 922 C C . LEU A 1 120 ? -1.630 1.897 8.808 1.00 98.69 120 LEU A C 1
ATOM 924 O O . LEU A 1 120 ? -1.271 0.735 8.602 1.00 98.69 120 LEU A O 1
ATOM 928 N N . ASN A 1 121 ? -0.828 2.947 8.612 1.00 98.50 121 ASN A N 1
ATOM 929 C CA . ASN A 1 121 ? 0.536 2.877 8.073 1.00 98.50 121 ASN A CA 1
ATOM 930 C C . ASN A 1 121 ? 0.614 1.881 6.906 1.00 98.50 121 ASN A C 1
ATOM 932 O O . ASN A 1 121 ? 1.267 0.839 6.984 1.00 98.50 121 ASN A O 1
ATOM 936 N N . ALA A 1 122 ? -0.176 2.134 5.863 1.00 98.62 122 ALA A N 1
ATOM 937 C CA . ALA A 1 122 ? -0.429 1.160 4.815 1.00 98.62 122 ALA A CA 1
ATOM 938 C C . ALA A 1 122 ? 0.782 0.946 3.897 1.00 98.62 122 ALA A C 1
ATOM 940 O O . ALA A 1 122 ? 1.190 1.837 3.151 1.00 98.62 122 ALA A O 1
ATOM 941 N N . ALA A 1 123 ? 1.307 -0.281 3.903 1.00 98.19 123 ALA A N 1
ATOM 942 C CA . ALA A 1 123 ? 2.357 -0.730 2.994 1.00 98.19 123 ALA A CA 1
ATOM 943 C C . ALA A 1 123 ? 1.728 -1.137 1.651 1.00 98.19 123 ALA A C 1
ATOM 945 O O . ALA A 1 123 ? 1.609 -2.319 1.346 1.00 98.19 123 ALA A O 1
ATOM 946 N N . VAL A 1 124 ? 1.237 -0.154 0.899 1.00 98.25 124 VAL A N 1
ATOM 947 C CA . VAL A 1 124 ? 0.632 -0.301 -0.436 1.00 98.25 124 VAL A CA 1
ATOM 948 C C . VAL A 1 124 ? 1.087 0.893 -1.262 1.00 98.25 124 VAL A C 1
ATOM 950 O O . VAL A 1 124 ? 1.107 1.996 -0.725 1.00 98.25 124 VAL A O 1
ATOM 953 N N . ALA A 1 125 ? 1.428 0.711 -2.537 1.00 98.38 125 ALA A N 1
ATOM 954 C CA . ALA A 1 125 ? 1.752 1.833 -3.418 1.00 98.38 125 ALA A CA 1
ATOM 955 C C . ALA A 1 125 ? 0.557 2.798 -3.507 1.00 98.38 125 ALA A C 1
ATOM 957 O O . ALA A 1 125 ? -0.569 2.365 -3.765 1.00 98.38 125 ALA A O 1
ATOM 958 N N . SER A 1 126 ? 0.777 4.094 -3.276 1.00 98.69 126 SER A N 1
ATOM 959 C CA . SER A 1 126 ? -0.320 5.075 -3.282 1.00 98.69 126 SER A CA 1
ATOM 960 C C . SER A 1 126 ? -0.986 5.213 -4.650 1.00 98.69 126 SER A C 1
ATOM 962 O O . SER A 1 126 ? -2.203 5.387 -4.704 1.00 98.69 126 SER A O 1
ATOM 964 N N . GLU A 1 127 ? -0.247 4.982 -5.738 1.00 98.62 127 GLU A N 1
ATOM 965 C CA . GLU A 1 127 ? -0.780 4.977 -7.106 1.00 98.62 127 GLU A CA 1
ATOM 966 C C . GLU A 1 127 ? -1.888 3.940 -7.339 1.00 98.62 127 GLU A C 1
ATOM 968 O O . GLU A 1 127 ? -2.686 4.087 -8.264 1.00 98.62 127 GLU A O 1
ATOM 973 N N . ALA A 1 128 ? -1.996 2.921 -6.479 1.00 98.56 128 ALA A N 1
ATOM 974 C CA . ALA A 1 128 ? -3.097 1.963 -6.527 1.00 98.56 128 ALA A CA 1
ATOM 975 C C . ALA A 1 128 ? -4.461 2.579 -6.200 1.00 98.56 128 ALA A C 1
ATOM 977 O O . ALA A 1 128 ? -5.484 2.044 -6.633 1.00 98.56 128 ALA A O 1
ATOM 978 N N . TYR A 1 129 ? -4.471 3.701 -5.482 1.00 98.50 129 TYR A N 1
ATOM 979 C CA . TYR A 1 129 ? -5.669 4.456 -5.119 1.00 98.50 129 TYR A CA 1
ATOM 980 C C . TYR A 1 129 ? -5.698 5.855 -5.737 1.00 98.50 129 TYR A C 1
ATOM 982 O O . TYR A 1 129 ? -6.778 6.410 -5.926 1.00 98.50 129 TYR A O 1
ATOM 990 N N . ASP A 1 130 ? -4.534 6.442 -6.007 1.00 98.12 130 ASP A N 1
ATOM 991 C CA . ASP A 1 130 ? -4.402 7.817 -6.468 1.00 98.12 130 ASP A CA 1
ATOM 992 C C . ASP A 1 130 ? -3.244 7.964 -7.458 1.00 98.12 130 ASP A C 1
ATOM 994 O O . ASP A 1 130 ? -2.091 8.127 -7.074 1.00 98.12 130 ASP A O 1
ATOM 998 N N . VAL A 1 131 ? -3.551 7.954 -8.755 1.00 97.50 131 VAL A N 1
ATOM 999 C CA . VAL A 1 131 ? -2.540 8.115 -9.811 1.00 97.50 131 VAL A CA 1
ATOM 1000 C C . VAL A 1 131 ? -1.818 9.472 -9.764 1.00 97.50 131 VAL A C 1
ATOM 1002 O O . VAL A 1 131 ? -0.753 9.611 -10.359 1.00 97.50 131 VAL A O 1
ATOM 1005 N N . ALA A 1 132 ? -2.344 10.478 -9.051 1.00 97.75 132 ALA A N 1
ATOM 1006 C CA . ALA A 1 132 ? -1.672 11.770 -8.912 1.00 97.75 132 ALA A CA 1
ATOM 1007 C C . ALA A 1 132 ? -0.387 11.695 -8.066 1.00 97.75 132 ALA A C 1
ATOM 1009 O O . ALA A 1 132 ? 0.399 12.641 -8.083 1.00 97.75 132 ALA A O 1
ATOM 1010 N N . THR A 1 133 ? -0.157 10.594 -7.340 1.00 97.44 133 THR A N 1
ATOM 1011 C CA . THR A 1 133 ? 1.065 10.377 -6.549 1.00 97.44 133 THR A CA 1
ATOM 1012 C C . THR A 1 133 ? 2.219 9.769 -7.349 1.00 97.44 133 THR A C 1
ATOM 1014 O O . THR A 1 133 ? 3.310 9.596 -6.806 1.00 97.44 133 THR A O 1
ATOM 1017 N N . VAL A 1 134 ? 1.987 9.429 -8.618 1.00 98.12 134 VAL A N 1
ATOM 1018 C CA . VAL A 1 134 ? 2.987 8.841 -9.511 1.00 98.12 134 VAL A CA 1
ATOM 1019 C C . VAL A 1 134 ? 4.023 9.884 -9.918 1.00 98.12 134 VAL A C 1
ATOM 1021 O O . VAL A 1 134 ? 3.675 10.924 -10.480 1.00 98.12 134 VAL A O 1
ATOM 1024 N N . ASP A 1 135 ? 5.301 9.561 -9.725 1.00 97.38 135 ASP A N 1
ATOM 1025 C CA . ASP A 1 135 ? 6.419 10.288 -10.318 1.00 97.38 135 ASP A CA 1
ATOM 1026 C C . ASP A 1 135 ? 7.063 9.453 -11.431 1.00 97.38 135 ASP A C 1
ATOM 1028 O O . ASP A 1 135 ? 7.740 8.448 -11.213 1.00 97.38 135 ASP A O 1
ATOM 1032 N N . GLU A 1 136 ? 6.838 9.891 -12.664 1.00 97.06 136 GLU A N 1
ATOM 1033 C CA . GLU A 1 136 ? 7.399 9.293 -13.873 1.00 97.06 136 GLU A CA 1
ATOM 1034 C C . GLU A 1 136 ? 8.565 10.104 -14.454 1.00 97.06 136 GLU A C 1
ATOM 1036 O O . GLU A 1 136 ? 8.957 9.892 -15.607 1.00 97.06 136 GLU A O 1
ATOM 1041 N N . SER A 1 137 ? 9.097 11.064 -13.692 1.00 96.81 137 SER A N 1
ATOM 1042 C CA . SER A 1 137 ? 10.236 11.867 -14.117 1.00 96.81 137 SER A CA 1
ATOM 1043 C C . SER A 1 137 ? 11.532 11.062 -14.045 1.00 96.81 137 SER A C 1
ATOM 1045 O O . SER A 1 137 ? 11.798 10.374 -13.063 1.00 96.81 137 SER A O 1
ATOM 1047 N N . ASP A 1 138 ? 12.344 11.148 -15.099 1.00 95.81 138 ASP A N 1
ATOM 1048 C CA . ASP A 1 138 ? 13.736 10.698 -15.064 1.00 95.81 138 ASP A CA 1
ATOM 1049 C C . ASP A 1 138 ? 14.559 11.771 -14.348 1.00 95.81 138 ASP A C 1
ATOM 1051 O O . ASP A 1 138 ? 14.922 12.797 -14.933 1.00 95.81 138 ASP A O 1
ATOM 1055 N N . SER A 1 139 ? 14.735 11.596 -13.042 1.00 93.94 139 SER A N 1
ATOM 1056 C CA . SER A 1 139 ? 15.244 12.641 -12.166 1.00 93.94 139 SER A CA 1
ATOM 1057 C C . SER A 1 139 ? 15.889 12.048 -10.919 1.00 93.94 139 SER A C 1
ATOM 1059 O O . SER A 1 139 ? 15.307 11.169 -10.290 1.00 93.94 139 SER A O 1
ATOM 1061 N N . PRO A 1 140 ? 17.023 12.593 -10.443 1.00 90.75 140 PRO A N 1
ATOM 1062 C CA . PRO A 1 140 ? 17.559 12.230 -9.132 1.00 90.75 140 PRO A CA 1
ATOM 1063 C C . PRO A 1 140 ? 16.654 12.670 -7.964 1.00 90.75 140 PRO A C 1
ATOM 1065 O O . PRO A 1 140 ? 16.951 12.360 -6.814 1.00 90.75 140 PRO A O 1
ATOM 1068 N N . GLN A 1 141 ? 15.579 13.420 -8.230 1.00 92.44 141 GLN A N 1
ATOM 1069 C CA . GLN A 1 141 ? 14.532 13.741 -7.256 1.00 92.44 141 GLN A CA 1
ATOM 1070 C C . GLN A 1 141 ? 13.358 12.749 -7.286 1.00 92.44 141 GLN A C 1
ATOM 1072 O O . GLN A 1 141 ? 12.518 12.802 -6.391 1.00 92.44 141 GLN A O 1
ATOM 1077 N N . ASN A 1 142 ? 13.309 11.841 -8.267 1.00 94.88 142 ASN A N 1
ATOM 1078 C CA . ASN A 1 142 ? 12.358 10.740 -8.271 1.00 94.88 142 ASN A CA 1
ATOM 1079 C C . ASN A 1 142 ? 12.889 9.613 -7.380 1.00 94.88 142 ASN A C 1
ATOM 1081 O O . ASN A 1 142 ? 13.638 8.736 -7.809 1.00 94.88 142 ASN A O 1
ATOM 1085 N N . TYR A 1 143 ? 12.491 9.626 -6.112 1.00 95.25 143 TYR A N 1
ATOM 1086 C CA . TYR A 1 143 ? 12.972 8.660 -5.120 1.00 95.25 143 TYR A CA 1
ATOM 1087 C C . TYR A 1 143 ? 12.409 7.242 -5.295 1.00 95.25 143 TYR A C 1
ATOM 1089 O O . TYR A 1 143 ? 12.817 6.326 -4.579 1.00 95.25 143 TYR A O 1
ATOM 1097 N N . MET A 1 144 ? 11.494 7.048 -6.246 1.00 96.69 144 MET A N 1
ATOM 1098 C CA . MET A 1 144 ? 10.977 5.736 -6.638 1.00 96.69 144 MET A CA 1
ATOM 1099 C C . MET A 1 144 ? 11.614 5.217 -7.937 1.00 96.69 144 MET A C 1
ATOM 1101 O O . MET A 1 144 ? 11.308 4.106 -8.364 1.00 96.69 144 MET A O 1
ATOM 1105 N N . GLN A 1 145 ? 12.553 5.963 -8.527 1.00 96.00 145 GLN A N 1
ATOM 1106 C CA . GLN A 1 145 ? 13.407 5.512 -9.623 1.00 96.00 145 GLN A CA 1
ATOM 1107 C C . GLN A 1 145 ? 14.716 4.943 -9.060 1.00 96.00 145 GLN A C 1
ATOM 1109 O O . GLN A 1 145 ? 15.432 5.601 -8.303 1.00 96.00 145 GLN A O 1
ATOM 1114 N N . HIS A 1 146 ? 15.081 3.720 -9.453 1.00 94.75 146 HIS A N 1
ATOM 1115 C CA . HIS A 1 146 ? 16.391 3.184 -9.081 1.00 94.75 146 HIS A CA 1
ATOM 1116 C C . HIS A 1 146 ? 17.499 3.985 -9.788 1.00 94.75 146 HIS A C 1
ATOM 1118 O O . HIS A 1 146 ? 17.468 4.162 -11.001 1.00 94.75 146 HIS A O 1
ATOM 1124 N N . GLU A 1 147 ? 18.554 4.374 -9.067 1.00 93.75 147 GLU A N 1
ATOM 1125 C CA . GLU A 1 147 ? 19.612 5.273 -9.569 1.00 93.75 147 GLU A CA 1
ATOM 1126 C C . GLU A 1 147 ? 20.318 4.797 -10.858 1.00 93.75 147 GLU A C 1
ATOM 1128 O O . GLU A 1 147 ? 20.623 5.599 -11.735 1.00 93.75 147 GLU A O 1
ATOM 1133 N N . ASN A 1 148 ? 20.520 3.485 -11.033 1.00 92.88 148 ASN A N 1
ATOM 1134 C CA . ASN A 1 148 ? 21.053 2.897 -12.271 1.00 92.88 148 ASN A CA 1
ATOM 1135 C C . ASN A 1 148 ? 20.203 3.160 -13.529 1.00 92.88 148 ASN A C 1
ATOM 1137 O O . ASN A 1 148 ? 20.687 2.918 -14.633 1.00 92.88 148 ASN A O 1
ATOM 1141 N N . TRP A 1 149 ? 18.953 3.596 -13.370 1.00 94.94 149 TRP A N 1
ATOM 1142 C CA . TRP A 1 149 ? 18.040 3.935 -14.461 1.00 94.94 149 TRP A CA 1
ATOM 1143 C C . TRP A 1 149 ? 17.985 5.435 -14.755 1.00 94.94 149 TRP A C 1
ATOM 1145 O O . TRP A 1 149 ? 17.223 5.838 -15.632 1.00 94.94 149 TRP A O 1
ATOM 1155 N N . LEU A 1 150 ? 18.795 6.261 -14.084 1.00 95.00 150 LEU A N 1
ATOM 1156 C CA . LEU A 1 150 ? 18.930 7.674 -14.437 1.00 95.00 150 LEU A CA 1
ATOM 1157 C C . LEU A 1 150 ? 19.418 7.826 -15.885 1.00 95.00 150 LEU A C 1
ATOM 1159 O O . LEU A 1 150 ? 20.375 7.175 -16.311 1.00 95.00 150 LEU A O 1
ATOM 1163 N N . GLY A 1 151 ? 18.756 8.695 -16.645 1.00 95.81 151 GLY A N 1
ATOM 1164 C CA . GLY A 1 151 ? 18.992 8.913 -18.071 1.00 95.81 151 GLY A CA 1
ATOM 1165 C C . GLY A 1 151 ? 18.166 8.006 -18.989 1.00 95.81 151 GLY A C 1
ATOM 1166 O O . GLY A 1 151 ? 18.110 8.259 -20.196 1.00 95.81 151 GLY A O 1
ATOM 1167 N N . TYR A 1 152 ? 17.529 6.954 -18.464 1.00 96.62 152 TYR A N 1
ATOM 1168 C CA . TYR A 1 152 ? 16.615 6.114 -19.234 1.00 96.62 152 TYR A CA 1
ATOM 1169 C C . TYR A 1 152 ? 15.212 6.715 -19.182 1.00 96.62 152 TYR A C 1
ATOM 1171 O O . TYR A 1 152 ? 14.619 6.859 -18.116 1.00 96.62 152 TYR A O 1
ATOM 1179 N N . SER A 1 153 ? 14.650 7.008 -20.354 1.00 96.12 153 SER A N 1
ATOM 1180 C CA . SER A 1 153 ? 13.284 7.496 -20.512 1.00 96.12 153 SER A CA 1
ATOM 1181 C C . SER A 1 153 ? 12.304 6.543 -19.844 1.00 96.12 153 SER A C 1
ATOM 1183 O O . SER A 1 153 ? 12.419 5.321 -19.988 1.00 96.12 153 SER A O 1
ATOM 1185 N N . ASN A 1 154 ? 11.281 7.108 -19.206 1.00 96.88 154 ASN A N 1
ATOM 1186 C CA . ASN A 1 154 ? 10.229 6.327 -18.579 1.00 96.88 154 ASN A CA 1
ATOM 1187 C C . ASN A 1 154 ? 9.569 5.316 -19.519 1.00 96.88 154 ASN A C 1
ATOM 1189 O O . ASN A 1 154 ? 9.171 4.272 -19.045 1.00 96.88 154 ASN A O 1
ATOM 1193 N N . ARG A 1 155 ? 9.556 5.499 -20.845 1.00 96.38 155 ARG A N 1
ATOM 1194 C CA . ARG A 1 155 ? 9.066 4.494 -21.817 1.00 96.38 155 ARG A CA 1
ATOM 1195 C C . ARG A 1 155 ? 9.790 3.141 -21.753 1.00 96.38 155 ARG A C 1
ATOM 1197 O O . ARG A 1 155 ? 9.297 2.163 -22.307 1.00 96.38 155 ARG A O 1
ATOM 1204 N N . THR A 1 156 ? 10.961 3.091 -21.125 1.00 96.19 156 THR A N 1
ATOM 1205 C CA . THR A 1 156 ? 11.812 1.897 -21.036 1.00 96.19 156 THR A CA 1
ATOM 1206 C C . THR A 1 156 ? 11.650 1.129 -19.723 1.00 96.19 156 THR A C 1
ATOM 1208 O O . THR A 1 156 ? 12.152 0.010 -19.616 1.00 96.19 156 THR A O 1
ATOM 1211 N N . TRP A 1 157 ? 10.967 1.706 -18.729 1.00 97.38 157 TRP A N 1
ATOM 1212 C CA . TRP A 1 157 ? 10.841 1.114 -17.398 1.00 97.38 157 TRP A CA 1
ATOM 1213 C C . TRP A 1 157 ? 9.774 0.018 -17.381 1.00 97.38 157 TRP A C 1
ATOM 1215 O O . TRP A 1 157 ? 8.760 0.099 -18.074 1.00 97.38 157 TRP A O 1
ATOM 1225 N N . SER A 1 158 ? 9.962 -0.996 -16.536 1.00 97.38 158 SER A N 1
ATOM 1226 C CA . SER A 1 158 ? 8.949 -2.042 -16.332 1.00 97.38 158 SER A CA 1
ATOM 1227 C C . SER A 1 158 ? 7.632 -1.473 -15.789 1.00 97.38 158 SER A C 1
ATOM 1229 O O . SER A 1 158 ? 6.565 -1.871 -16.250 1.00 97.38 158 SER A O 1
ATOM 1231 N N . ALA A 1 159 ? 7.700 -0.483 -14.891 1.00 98.06 159 ALA A N 1
ATOM 1232 C CA . ALA A 1 159 ? 6.539 0.172 -14.280 1.00 98.06 159 ALA A CA 1
ATOM 1233 C C . ALA A 1 159 ? 5.573 0.840 -15.278 1.00 98.06 159 ALA A C 1
ATOM 1235 O O . ALA A 1 159 ? 4.361 0.880 -15.073 1.00 98.06 159 ALA A O 1
ATOM 1236 N N . THR A 1 160 ? 6.092 1.336 -16.394 1.00 98.31 160 THR A N 1
ATOM 1237 C CA . THR A 1 160 ? 5.360 2.090 -17.428 1.00 98.31 160 THR A CA 1
ATOM 1238 C C . THR A 1 160 ? 5.207 1.306 -18.730 1.00 98.31 160 THR A C 1
ATOM 1240 O O . THR A 1 160 ? 4.555 1.784 -19.658 1.00 98.31 160 THR A O 1
ATOM 1243 N N . TRP A 1 161 ? 5.760 0.092 -18.812 1.00 98.00 161 TRP A N 1
ATOM 1244 C CA . TRP A 1 161 ? 5.716 -0.749 -20.009 1.00 98.00 161 TRP A CA 1
ATOM 1245 C C . TRP A 1 161 ? 4.284 -1.023 -20.486 1.00 98.00 161 TRP A C 1
ATOM 1247 O O . TRP A 1 161 ? 4.020 -1.068 -21.687 1.00 98.00 161 TRP A O 1
ATOM 1257 N N . HIS A 1 162 ? 3.338 -1.102 -19.546 1.00 98.25 162 HIS A N 1
ATOM 1258 C CA . HIS A 1 162 ? 1.906 -1.234 -19.811 1.00 98.25 162 HIS A CA 1
ATOM 1259 C C . HIS A 1 162 ? 1.356 -0.163 -20.774 1.00 98.25 162 HIS A C 1
ATOM 1261 O O . HIS A 1 162 ? 0.444 -0.445 -21.550 1.00 98.25 162 HIS A O 1
ATOM 1267 N N . LYS A 1 163 ? 1.936 1.047 -20.788 1.00 98.19 163 LYS A N 1
ATOM 1268 C CA . LYS A 1 163 ? 1.504 2.167 -21.643 1.00 98.19 163 LYS A CA 1
ATOM 1269 C C . LYS A 1 163 ? 1.782 1.945 -23.126 1.00 98.19 163 LYS A C 1
ATOM 1271 O O . LYS A 1 163 ? 1.234 2.654 -23.965 1.00 98.19 163 LYS A O 1
ATOM 1276 N N . LEU A 1 164 ? 2.629 0.973 -23.464 1.00 98.06 164 LEU A N 1
ATOM 1277 C CA . LEU A 1 164 ? 2.935 0.632 -24.852 1.00 98.06 164 LEU A CA 1
ATOM 1278 C C . LEU A 1 164 ? 1.834 -0.211 -25.512 1.00 98.06 164 LEU A C 1
ATOM 1280 O O . LEU A 1 164 ? 1.916 -0.464 -26.719 1.00 98.06 164 LEU A O 1
ATOM 1284 N N . PHE A 1 165 ? 0.835 -0.654 -24.744 1.00 98.25 165 PHE A N 1
ATOM 1285 C CA . PHE A 1 165 ? -0.210 -1.583 -25.165 1.00 98.25 165 PHE A CA 1
ATOM 1286 C C . PHE A 1 165 ? -1.598 -0.938 -25.148 1.00 98.25 165 PHE A C 1
ATOM 1288 O O . PHE A 1 165 ? -1.862 0.014 -24.418 1.00 98.25 165 PHE A O 1
ATOM 1295 N N . GLN A 1 166 ? -2.485 -1.462 -25.991 1.00 96.75 166 GLN A N 1
ATOM 1296 C CA . GLN A 1 166 ? -3.890 -1.061 -26.046 1.00 96.75 166 GLN A CA 1
ATOM 1297 C C . GLN A 1 166 ? -4.702 -1.806 -24.977 1.00 96.75 166 GLN A C 1
ATOM 1299 O O . GLN A 1 166 ? -4.258 -2.820 -24.451 1.00 96.75 166 GLN A O 1
ATOM 1304 N N . ALA A 1 167 ? -5.903 -1.315 -24.667 1.00 95.25 167 ALA A N 1
ATOM 1305 C CA . ALA A 1 167 ? -6.735 -1.851 -23.584 1.00 95.25 167 ALA A CA 1
ATOM 1306 C C . ALA A 1 167 ? -7.250 -3.292 -23.803 1.00 95.25 167 ALA A C 1
ATOM 1308 O O . ALA A 1 167 ? -7.708 -3.925 -22.853 1.00 95.25 167 ALA A O 1
ATOM 1309 N N . ASP A 1 168 ? -7.217 -3.800 -25.038 1.00 96.06 168 ASP A N 1
ATOM 1310 C CA . ASP A 1 168 ? -7.564 -5.182 -25.393 1.00 96.06 168 ASP A CA 1
ATOM 1311 C C . ASP A 1 168 ? -6.391 -6.169 -25.236 1.00 96.06 168 ASP A C 1
ATOM 1313 O O . ASP A 1 168 ? -6.561 -7.369 -25.448 1.00 96.06 168 ASP A O 1
ATOM 1317 N N . ASP A 1 169 ? -5.218 -5.678 -24.834 1.00 98.00 169 ASP A N 1
ATOM 1318 C CA . ASP A 1 169 ? -4.028 -6.461 -24.522 1.00 98.00 169 ASP A CA 1
ATOM 1319 C C . ASP A 1 169 ? -3.822 -6.513 -23.004 1.00 98.00 169 ASP A C 1
ATOM 1321 O O . ASP A 1 169 ? -3.661 -5.480 -22.354 1.00 98.00 169 ASP A O 1
ATOM 1325 N N . ASP A 1 170 ? -3.774 -7.711 -22.416 1.00 98.19 170 ASP A N 1
ATOM 1326 C CA . ASP A 1 170 ? -3.666 -7.854 -20.958 1.00 98.19 170 ASP A CA 1
ATOM 1327 C C . ASP A 1 170 ? -2.381 -7.236 -20.373 1.00 98.19 170 ASP A C 1
ATOM 1329 O O . ASP A 1 170 ? -2.338 -6.923 -19.181 1.00 98.19 170 ASP A O 1
ATOM 1333 N N . ARG A 1 171 ? -1.351 -6.976 -21.191 1.00 98.19 171 ARG A N 1
ATOM 1334 C CA . ARG A 1 171 ? -0.139 -6.257 -20.760 1.00 98.19 171 ARG A CA 1
ATOM 1335 C C . ARG A 1 171 ? -0.409 -4.806 -20.380 1.00 98.19 171 ARG A C 1
ATOM 1337 O O . ARG A 1 171 ? 0.331 -4.256 -19.567 1.00 98.19 171 ARG A O 1
ATOM 1344 N N . SER A 1 172 ? -1.489 -4.201 -20.879 1.00 98.12 172 SER A N 1
ATOM 1345 C CA . SER A 1 172 ? -1.908 -2.857 -20.465 1.00 98.12 172 SER A CA 1
ATOM 1346 C C . SER A 1 172 ? -2.343 -2.797 -18.994 1.00 98.12 172 SER A C 1
ATOM 1348 O O . SER A 1 172 ? -2.464 -1.710 -18.434 1.00 98.12 172 SER A O 1
ATOM 1350 N N . LYS A 1 173 ? -2.581 -3.955 -18.361 1.00 97.75 173 LYS A N 1
ATOM 1351 C CA . LYS A 1 173 ? -2.969 -4.092 -16.948 1.00 97.75 173 LYS A CA 1
ATOM 1352 C C . LYS A 1 173 ? -1.773 -4.290 -16.013 1.00 97.75 173 LYS A C 1
ATOM 1354 O O . LYS A 1 173 ? -1.963 -4.382 -14.804 1.00 97.75 173 LYS A O 1
ATOM 1359 N N . LEU A 1 174 ? -0.547 -4.374 -16.539 1.00 98.12 174 LEU A N 1
ATOM 1360 C CA . LEU A 1 174 ? 0.679 -4.555 -15.750 1.00 98.12 174 LEU A CA 1
ATOM 1361 C C . LEU A 1 174 ? 1.140 -3.230 -15.124 1.00 98.12 174 LEU A C 1
ATOM 1363 O O . LEU A 1 174 ? 2.234 -2.740 -15.386 1.00 98.12 174 LEU A O 1
ATOM 1367 N N . THR A 1 175 ? 0.270 -2.639 -14.311 1.00 98.25 175 THR A N 1
ATOM 1368 C CA . THR A 1 175 ? 0.500 -1.398 -13.579 1.00 98.25 175 THR A CA 1
ATOM 1369 C C . THR A 1 175 ? -0.149 -1.450 -12.202 1.00 98.25 175 THR A C 1
ATOM 1371 O O . THR A 1 175 ? -1.198 -2.072 -12.022 1.00 98.25 175 THR A O 1
ATOM 1374 N N . TRP A 1 176 ? 0.465 -0.779 -11.226 1.00 98.31 176 TRP A N 1
ATOM 1375 C CA . TRP A 1 176 ? -0.189 -0.512 -9.947 1.00 98.31 176 TRP A CA 1
ATOM 1376 C C . TRP A 1 176 ? -1.207 0.617 -10.055 1.00 98.31 176 TRP A C 1
ATOM 1378 O O . TRP A 1 176 ? -2.114 0.666 -9.233 1.00 98.31 176 TRP A O 1
ATOM 1388 N N . GLN A 1 177 ? -1.103 1.486 -11.065 1.00 98.25 177 GLN A N 1
ATOM 1389 C CA . GLN A 1 177 ? -1.960 2.659 -11.210 1.00 98.25 177 GLN A CA 1
ATOM 1390 C C . GLN A 1 177 ? -3.437 2.260 -11.250 1.00 98.25 177 GLN A C 1
ATOM 1392 O O . GLN A 1 177 ? -3.868 1.479 -12.097 1.00 98.25 177 GLN A O 1
ATOM 1397 N N . ASN A 1 178 ? -4.214 2.817 -10.322 1.00 97.25 178 ASN A N 1
ATOM 1398 C CA . ASN A 1 178 ? -5.640 2.557 -10.130 1.00 97.25 178 ASN A CA 1
ATOM 1399 C C . ASN A 1 178 ? -6.019 1.092 -9.821 1.00 97.25 178 ASN A C 1
ATOM 1401 O O . ASN A 1 178 ? -7.186 0.722 -9.938 1.00 97.25 178 ASN A O 1
ATOM 1405 N N . ARG A 1 179 ? -5.073 0.236 -9.406 1.00 97.56 179 ARG A N 1
ATOM 1406 C CA . ARG A 1 179 ? -5.329 -1.198 -9.164 1.00 97.56 179 ARG A CA 1
ATOM 1407 C C . ARG A 1 179 ? -6.414 -1.465 -8.112 1.00 97.56 179 ARG A C 1
ATOM 1409 O O . ARG A 1 179 ? -7.068 -2.509 -8.169 1.00 97.56 179 ARG A O 1
ATOM 1416 N N . PHE A 1 180 ? -6.593 -0.553 -7.158 1.00 98.00 180 PHE A N 1
ATOM 1417 C CA . PHE A 1 180 ? -7.495 -0.696 -6.016 1.00 98.00 180 PHE A CA 1
ATOM 1418 C C . PHE A 1 180 ? -8.487 0.470 -5.873 1.00 98.00 180 PHE A C 1
ATOM 1420 O O . PHE A 1 180 ? -9.030 0.683 -4.789 1.00 98.00 180 PHE A O 1
ATOM 1427 N N . THR A 1 181 ? -8.803 1.201 -6.947 1.00 96.50 181 THR A N 1
ATOM 1428 C CA . THR A 1 181 ? -9.806 2.288 -6.900 1.00 96.50 181 THR A CA 1
ATOM 1429 C C . THR A 1 181 ? -11.197 1.804 -6.496 1.00 96.50 181 THR A C 1
ATOM 1431 O O . THR A 1 181 ? -11.908 2.535 -5.813 1.00 96.50 181 THR A O 1
ATOM 1434 N N . ASN A 1 182 ? -11.549 0.547 -6.788 1.00 96.56 182 ASN A N 1
ATOM 1435 C CA . ASN A 1 182 ? -12.791 -0.080 -6.314 1.00 96.56 182 ASN A CA 1
ATOM 1436 C C . ASN A 1 182 ? -12.941 -0.034 -4.783 1.00 96.56 182 ASN A C 1
ATOM 1438 O O . ASN A 1 182 ? -14.059 -0.068 -4.277 1.00 96.56 182 ASN A O 1
ATOM 1442 N N . VAL A 1 183 ? -11.841 0.042 -4.025 1.00 98.38 183 VAL A N 1
ATOM 1443 C CA . VAL A 1 183 ? -11.905 0.244 -2.571 1.00 98.38 183 VAL A CA 1
ATOM 1444 C C . VAL A 1 183 ? -12.556 1.590 -2.255 1.00 98.38 183 VAL A C 1
ATOM 1446 O O . VAL A 1 183 ? -13.448 1.645 -1.419 1.00 98.38 183 VAL A O 1
ATOM 1449 N N . LEU A 1 184 ? -12.179 2.658 -2.961 1.00 96.81 184 LEU A N 1
ATOM 1450 C CA . LEU A 1 184 ? -12.726 4.004 -2.757 1.00 96.81 184 LEU A CA 1
ATOM 1451 C C . LEU A 1 184 ? -14.223 4.081 -3.087 1.00 96.81 184 LEU A C 1
ATOM 1453 O O . LEU A 1 184 ? -14.955 4.854 -2.479 1.00 96.81 184 LEU A O 1
ATOM 1457 N N . GLU A 1 185 ? -14.679 3.271 -4.043 1.00 95.00 185 GLU A N 1
ATOM 1458 C CA . GLU A 1 185 ? -16.090 3.199 -4.436 1.00 95.00 185 GLU A CA 1
ATOM 1459 C C . GLU A 1 185 ? -16.944 2.398 -3.442 1.00 95.00 185 GLU A C 1
ATOM 1461 O O . GLU A 1 185 ? -18.144 2.642 -3.311 1.00 95.00 185 GLU A O 1
ATOM 1466 N N . ARG A 1 186 ? -16.338 1.417 -2.761 1.00 96.88 186 ARG A N 1
ATOM 1467 C CA . ARG A 1 186 ? -17.044 0.422 -1.936 1.00 96.88 186 ARG A CA 1
ATOM 1468 C C . ARG A 1 186 ? -17.006 0.714 -0.441 1.00 96.88 186 ARG A C 1
ATOM 1470 O O . ARG A 1 186 ? -17.852 0.200 0.282 1.00 96.88 186 ARG A O 1
ATOM 1477 N N . THR A 1 187 ? -16.039 1.498 0.025 1.00 97.62 187 THR A N 1
ATOM 1478 C CA . THR A 1 187 ? -15.864 1.824 1.442 1.00 97.62 187 THR A CA 1
ATOM 1479 C C . THR A 1 187 ? -15.457 3.276 1.618 1.00 97.62 187 THR A C 1
ATOM 1481 O O . THR A 1 187 ? -14.769 3.869 0.793 1.00 97.62 187 THR A O 1
ATOM 1484 N N . GLU A 1 188 ? -15.793 3.834 2.776 1.00 98.19 188 GLU A N 1
ATOM 1485 C CA . GLU A 1 188 ? -15.219 5.093 3.222 1.00 98.19 188 GLU A CA 1
ATOM 1486 C C . GLU A 1 188 ? -13.794 4.842 3.754 1.00 98.19 188 GLU A C 1
ATOM 1488 O O . GLU A 1 188 ? -13.602 4.366 4.879 1.00 98.19 188 GLU A O 1
ATOM 1493 N N . LEU A 1 189 ? -12.786 5.092 2.913 1.00 98.62 189 LEU A N 1
ATOM 1494 C CA . LEU A 1 189 ? -11.370 4.950 3.268 1.00 98.62 189 LEU A CA 1
ATOM 1495 C C . LEU A 1 189 ? -10.903 6.116 4.151 1.00 98.62 189 LEU A C 1
ATOM 1497 O O . LEU A 1 189 ? -11.131 7.283 3.836 1.00 98.62 189 LEU A O 1
ATOM 1501 N N . TYR A 1 190 ? -10.188 5.782 5.222 1.00 98.81 190 TYR A N 1
ATOM 1502 C CA . TYR A 1 190 ? -9.418 6.698 6.055 1.00 98.81 190 TYR A CA 1
ATOM 1503 C C . TYR A 1 190 ? -7.959 6.251 6.062 1.00 98.81 190 TYR A C 1
ATOM 1505 O O . TYR A 1 190 ? -7.643 5.148 6.513 1.00 98.81 190 TYR A O 1
ATOM 1513 N N . ASN A 1 191 ? -7.077 7.117 5.580 1.00 98.69 191 ASN A N 1
ATOM 1514 C CA . ASN A 1 191 ? -5.641 6.904 5.588 1.00 98.69 191 ASN A CA 1
ATOM 1515 C C . ASN A 1 191 ? -5.049 7.439 6.896 1.00 98.69 191 ASN A C 1
ATOM 1517 O O . ASN A 1 191 ? -4.850 8.644 7.045 1.00 98.69 191 ASN A O 1
ATOM 1521 N N . PHE A 1 192 ? -4.781 6.546 7.845 1.00 98.69 192 PHE A N 1
ATOM 1522 C CA . PHE A 1 192 ? -4.013 6.853 9.046 1.00 98.69 192 PHE A CA 1
ATOM 1523 C C . PHE A 1 192 ? -2.549 6.544 8.762 1.00 98.69 192 PHE A C 1
ATOM 1525 O O . PHE A 1 192 ? -2.091 5.416 8.952 1.00 98.69 192 PHE A O 1
ATOM 1532 N N . TRP A 1 193 ? -1.827 7.543 8.283 1.00 98.25 193 TRP A N 1
ATOM 1533 C CA . TRP A 1 193 ? -0.421 7.436 7.920 1.00 98.25 193 TRP A CA 1
ATOM 1534 C C . TRP A 1 193 ? 0.453 8.121 8.968 1.00 98.25 193 TRP A C 1
ATOM 1536 O O . TRP A 1 193 ? -0.059 8.708 9.923 1.00 98.25 193 TRP A O 1
ATOM 1546 N N . SER A 1 194 ? 1.772 8.035 8.831 1.00 97.31 194 SER A N 1
ATOM 1547 C CA . SER A 1 194 ? 2.681 8.739 9.730 1.00 97.31 194 SER A CA 1
ATOM 1548 C C . SER A 1 194 ? 3.871 9.307 8.972 1.00 97.31 194 SER A C 1
ATOM 1550 O O . SER A 1 194 ? 4.667 8.565 8.399 1.00 97.31 194 SER A O 1
ATOM 1552 N N . SER A 1 195 ? 4.055 10.628 9.042 1.00 96.19 195 SER A N 1
ATOM 1553 C CA . SER A 1 195 ? 5.286 11.281 8.565 1.00 96.19 195 SER A CA 1
ATOM 1554 C C . SER A 1 195 ? 6.525 10.899 9.387 1.00 96.19 195 SER A C 1
ATOM 1556 O O . SER A 1 195 ? 7.649 11.201 8.993 1.00 96.19 195 SER A O 1
ATOM 1558 N N . GLY A 1 196 ? 6.324 10.236 10.530 1.00 94.38 196 GLY A N 1
ATOM 1559 C CA . GLY A 1 196 ? 7.369 9.702 11.394 1.00 94.38 196 GLY A CA 1
ATOM 1560 C C . GLY A 1 196 ? 7.663 8.216 11.181 1.00 94.38 196 GLY A C 1
ATOM 1561 O O . GLY A 1 196 ? 8.549 7.712 11.861 1.00 94.38 196 GLY A O 1
ATOM 1562 N N . ASP A 1 197 ? 6.980 7.516 10.273 1.00 95.25 197 ASP A N 1
ATOM 1563 C CA . ASP A 1 197 ? 7.144 6.072 10.049 1.00 95.25 197 ASP A CA 1
ATOM 1564 C C . ASP A 1 197 ? 8.523 5.734 9.459 1.00 95.25 197 ASP A C 1
ATOM 1566 O O . ASP A 1 197 ? 8.851 6.144 8.353 1.00 95.25 197 ASP A O 1
ATOM 1570 N N . GLU A 1 198 ? 9.341 4.986 10.191 1.00 93.00 198 GLU A N 1
ATOM 1571 C CA . GLU A 1 198 ? 10.685 4.559 9.797 1.00 93.00 198 GLU A CA 1
ATOM 1572 C C . GLU A 1 198 ? 10.693 3.461 8.720 1.00 93.00 198 GLU A C 1
ATOM 1574 O O . GLU A 1 198 ? 11.619 3.363 7.915 1.00 93.00 198 GLU A O 1
ATOM 1579 N N . VAL A 1 199 ? 9.656 2.627 8.667 1.00 93.56 199 VAL A N 1
ATOM 1580 C CA . VAL A 1 199 ? 9.576 1.500 7.725 1.00 93.56 199 VAL A CA 1
ATOM 1581 C C . VAL A 1 199 ? 9.128 1.973 6.345 1.00 93.56 199 VAL A C 1
ATOM 1583 O O . VAL A 1 199 ? 9.605 1.458 5.325 1.00 93.56 199 VAL A O 1
ATOM 1586 N N . LEU A 1 200 ? 8.201 2.932 6.325 1.00 96.69 200 LEU A N 1
ATOM 1587 C CA . LEU A 1 200 ? 7.551 3.453 5.124 1.00 96.69 200 LEU A CA 1
ATOM 1588 C C . LEU A 1 200 ? 8.095 4.798 4.647 1.00 96.69 200 LEU A C 1
ATOM 1590 O O . LEU A 1 200 ? 7.715 5.234 3.560 1.00 96.69 200 LEU A O 1
ATOM 1594 N N . GLU A 1 201 ? 8.975 5.450 5.409 1.00 95.31 201 GLU A N 1
ATOM 1595 C CA . GLU A 1 201 ? 9.671 6.635 4.913 1.00 95.31 201 GLU A CA 1
ATOM 1596 C C . GLU A 1 201 ? 10.454 6.353 3.628 1.00 95.31 201 GLU A C 1
ATOM 1598 O O . GLU A 1 201 ? 10.848 5.223 3.325 1.00 95.31 201 GLU A O 1
ATOM 1603 N N . ILE A 1 202 ? 10.669 7.422 2.866 1.00 95.25 202 ILE A N 1
ATOM 1604 C CA . ILE A 1 202 ? 11.367 7.413 1.585 1.00 95.25 202 ILE A CA 1
ATOM 1605 C C . ILE A 1 202 ? 12.693 8.151 1.745 1.00 95.25 202 ILE A C 1
ATOM 1607 O O . ILE A 1 202 ? 12.731 9.308 2.170 1.00 95.25 202 ILE A O 1
ATOM 1611 N N . ALA A 1 203 ? 13.793 7.487 1.396 1.00 92.62 203 ALA A N 1
ATOM 1612 C CA . ALA A 1 203 ? 15.109 8.103 1.363 1.00 92.62 203 ALA A CA 1
ATOM 1613 C C . ALA A 1 203 ? 15.167 9.144 0.235 1.00 92.62 203 ALA A C 1
ATOM 1615 O O . ALA A 1 203 ? 14.893 8.826 -0.920 1.00 92.62 203 ALA A O 1
ATOM 1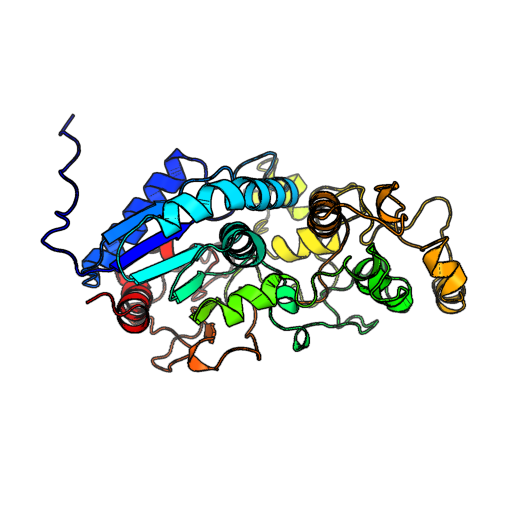616 N N . SER A 1 204 ? 15.566 10.374 0.567 1.00 85.94 204 SER A N 1
ATOM 1617 C CA . SER A 1 204 ? 15.623 11.523 -0.354 1.00 85.94 204 SER A CA 1
ATOM 1618 C C . SER A 1 204 ? 16.971 11.701 -1.076 1.00 85.94 204 SER A C 1
ATOM 1620 O O . SER A 1 204 ? 17.240 12.756 -1.657 1.00 85.94 204 SER A O 1
ATOM 1622 N N . GLY A 1 205 ? 17.846 10.695 -0.995 1.00 82.00 205 GLY A N 1
ATOM 1623 C CA . GLY A 1 205 ? 19.191 10.696 -1.572 1.00 82.00 205 GLY A CA 1
ATOM 1624 C C . GLY A 1 205 ? 19.346 9.653 -2.678 1.00 82.00 205 GLY A C 1
ATOM 1625 O O . GLY A 1 205 ? 18.573 9.623 -3.628 1.00 82.00 205 GLY A O 1
ATOM 1626 N N . SER A 1 206 ? 20.368 8.805 -2.555 1.00 84.12 206 SER A N 1
ATOM 1627 C CA . SER A 1 206 ? 20.587 7.653 -3.436 1.00 84.12 206 SER A CA 1
ATOM 1628 C C . SER A 1 206 ? 19.601 6.519 -3.149 1.00 84.12 206 SER A C 1
ATOM 1630 O O . SER A 1 206 ? 18.928 6.509 -2.113 1.00 84.12 206 SER A O 1
ATOM 1632 N N . THR A 1 207 ? 19.572 5.513 -4.030 1.00 88.88 207 THR A N 1
ATOM 1633 C CA . THR A 1 207 ? 18.850 4.265 -3.743 1.00 88.88 207 THR A CA 1
ATOM 1634 C C . THR A 1 207 ? 19.339 3.695 -2.397 1.00 88.88 207 THR A C 1
ATOM 1636 O O . THR A 1 207 ? 20.550 3.521 -2.221 1.00 88.88 207 THR A O 1
ATOM 1639 N N . PRO A 1 208 ? 18.450 3.432 -1.417 1.00 88.25 208 PRO A N 1
ATOM 1640 C CA . PRO A 1 208 ? 18.853 2.932 -0.109 1.00 88.25 208 PRO A CA 1
ATOM 1641 C C . PRO A 1 208 ? 19.579 1.589 -0.244 1.00 88.25 208 PRO A C 1
ATOM 1643 O O . PRO A 1 208 ? 19.175 0.704 -1.004 1.00 88.25 208 PRO A O 1
ATOM 1646 N N . TYR A 1 209 ? 20.677 1.432 0.493 1.00 79.31 209 TYR A N 1
ATOM 1647 C CA . TYR A 1 209 ? 21.550 0.272 0.349 1.00 79.31 209 TYR A CA 1
ATOM 1648 C C . TYR A 1 209 ? 20.962 -0.968 1.040 1.00 79.31 209 TYR A C 1
ATOM 1650 O O . TYR A 1 209 ? 20.387 -0.889 2.126 1.00 79.31 209 TYR A O 1
ATOM 1658 N N . VAL A 1 210 ? 21.115 -2.138 0.415 1.00 70.12 210 VAL A N 1
ATOM 1659 C CA . VAL A 1 210 ? 20.593 -3.414 0.946 1.00 70.12 210 VAL A CA 1
ATOM 1660 C C . VAL A 1 210 ? 21.538 -4.081 1.954 1.00 70.12 210 VAL A C 1
ATOM 1662 O O . VAL A 1 210 ? 21.087 -4.883 2.774 1.00 70.12 210 VAL A O 1
ATOM 1665 N N . ALA A 1 211 ? 22.841 -3.757 1.959 1.00 60.75 211 ALA A N 1
ATOM 1666 C CA . ALA A 1 211 ? 23.782 -4.415 2.880 1.00 60.75 211 ALA A CA 1
ATOM 1667 C C . ALA A 1 211 ? 23.526 -4.092 4.359 1.00 60.75 211 ALA A C 1
ATOM 1669 O O . ALA A 1 211 ? 23.874 -4.910 5.213 1.00 60.75 211 ALA A O 1
ATOM 1670 N N . ASP A 1 212 ? 22.839 -2.982 4.646 1.00 54.72 212 ASP A N 1
ATOM 1671 C CA . ASP A 1 212 ? 22.350 -2.638 5.985 1.00 54.72 212 ASP A CA 1
ATOM 1672 C C . ASP A 1 212 ? 21.411 -3.712 6.551 1.00 54.72 212 ASP A C 1
ATOM 1674 O O . ASP A 1 212 ? 21.171 -3.741 7.745 1.00 54.72 212 ASP A O 1
ATOM 1678 N N . VAL A 1 213 ? 20.891 -4.635 5.736 1.00 52.97 213 VAL A N 1
ATOM 1679 C CA . VAL A 1 213 ? 20.087 -5.760 6.229 1.00 52.97 213 VAL A CA 1
ATOM 1680 C C . VAL A 1 213 ? 20.860 -7.074 6.258 1.00 52.97 213 VAL A C 1
ATOM 1682 O O . VAL A 1 213 ? 20.689 -7.842 7.203 1.00 52.97 213 VAL A O 1
ATOM 1685 N N . LEU A 1 214 ? 21.747 -7.348 5.291 1.00 50.84 214 LEU A N 1
ATOM 1686 C CA . LEU A 1 214 ? 22.565 -8.575 5.305 1.00 50.84 214 LEU A CA 1
ATOM 1687 C C . LEU A 1 214 ? 23.332 -8.708 6.631 1.00 50.84 214 LEU A C 1
ATOM 1689 O O . LEU A 1 214 ? 23.375 -9.764 7.254 1.00 50.84 214 LEU A O 1
ATOM 1693 N N . LEU A 1 215 ? 23.886 -7.600 7.098 1.00 51.38 215 LEU A N 1
ATOM 1694 C CA . LEU A 1 215 ? 24.608 -7.517 8.361 1.00 51.38 215 LEU A CA 1
ATOM 1695 C C . LEU A 1 215 ? 23.651 -7.510 9.591 1.00 51.38 215 LEU A C 1
ATOM 1697 O O . LEU A 1 215 ? 24.066 -7.879 10.687 1.00 51.38 215 LEU A O 1
ATOM 1701 N N . GLY A 1 216 ? 22.361 -7.186 9.409 1.00 45.44 216 GLY A N 1
ATOM 1702 C CA . GLY A 1 216 ? 21.300 -7.274 10.427 1.00 45.44 216 GLY A CA 1
ATOM 1703 C C . GLY A 1 216 ? 20.798 -8.695 10.645 1.00 45.44 216 GLY A C 1
ATOM 1704 O O . GLY A 1 216 ? 20.541 -9.092 11.775 1.00 45.44 216 GLY A O 1
ATOM 1705 N N . THR A 1 217 ? 20.779 -9.515 9.591 1.00 49.31 217 THR A N 1
ATOM 1706 C CA . THR A 1 217 ? 20.503 -10.961 9.702 1.00 49.31 217 THR A CA 1
ATOM 1707 C C . THR A 1 217 ? 21.603 -11.745 10.426 1.00 49.31 217 THR A C 1
ATOM 1709 O O . THR A 1 217 ? 21.393 -12.897 10.797 1.00 49.31 217 THR A O 1
ATOM 1712 N N . LEU A 1 218 ? 22.770 -11.129 10.635 1.00 50.59 218 LEU A N 1
ATOM 1713 C CA . LEU A 1 218 ? 23.924 -11.718 11.314 1.00 50.59 218 LEU A CA 1
ATOM 1714 C C . LEU A 1 218 ? 24.139 -11.155 12.736 1.00 50.59 218 LEU A C 1
ATOM 1716 O O . LEU A 1 218 ? 25.167 -11.449 13.343 1.00 50.59 218 LEU A O 1
ATOM 1720 N N . ASP A 1 219 ? 23.198 -10.360 13.268 1.00 45.84 219 ASP A N 1
ATOM 1721 C CA . ASP A 1 219 ? 23.237 -9.776 14.627 1.00 45.84 219 ASP A CA 1
ATOM 1722 C C . ASP A 1 219 ? 24.464 -8.872 14.913 1.00 45.84 219 ASP A C 1
ATOM 1724 O O . ASP A 1 219 ? 24.815 -8.585 16.058 1.00 45.84 219 ASP A O 1
ATOM 1728 N N . ILE A 1 220 ? 25.139 -8.379 13.868 1.00 47.16 220 ILE A N 1
ATOM 1729 C CA . ILE A 1 220 ? 26.436 -7.681 13.978 1.00 47.16 220 ILE A CA 1
ATOM 1730 C C . ILE A 1 220 ? 26.282 -6.169 14.245 1.00 47.16 220 ILE A C 1
ATOM 1732 O O . ILE A 1 220 ? 27.278 -5.456 14.367 1.00 47.16 220 ILE A O 1
ATOM 1736 N N . PHE A 1 221 ? 25.052 -5.648 14.334 1.00 48.75 221 PHE A N 1
ATOM 1737 C CA . PHE A 1 221 ? 24.776 -4.207 14.237 1.00 48.75 221 PHE A CA 1
ATOM 1738 C C . PHE A 1 221 ? 24.402 -3.457 15.504 1.00 48.75 221 PHE A C 1
ATOM 1740 O O . PHE A 1 221 ? 24.505 -2.228 15.491 1.00 48.75 221 PHE A O 1
ATOM 1747 N N . ASN A 1 222 ? 24.155 -4.143 16.624 1.00 47.53 222 ASN A N 1
ATOM 1748 C CA . ASN A 1 222 ? 24.215 -3.469 17.930 1.00 47.53 222 ASN A CA 1
ATOM 1749 C C . ASN A 1 222 ? 25.583 -2.779 18.161 1.00 47.53 222 ASN A C 1
ATOM 1751 O O . ASN A 1 222 ? 25.730 -1.983 19.079 1.00 47.53 222 ASN A O 1
ATOM 1755 N N . ILE A 1 223 ? 26.584 -3.059 17.313 1.00 49.06 223 ILE A N 1
ATOM 1756 C CA . ILE A 1 223 ? 27.933 -2.487 17.335 1.00 49.06 223 ILE A CA 1
ATOM 1757 C C . ILE A 1 223 ? 28.066 -1.196 16.486 1.00 49.06 223 ILE A C 1
ATOM 1759 O O . ILE A 1 223 ? 29.006 -0.440 16.719 1.00 49.06 223 ILE A O 1
ATOM 1763 N N . LEU A 1 224 ? 27.166 -0.898 15.529 1.00 54.72 224 LEU A N 1
ATOM 1764 C CA . LEU A 1 224 ? 27.336 0.227 14.576 1.00 54.72 224 LEU A CA 1
ATOM 1765 C C . LEU A 1 224 ? 26.188 1.256 14.533 1.00 54.72 224 LEU A C 1
ATOM 1767 O O . LEU A 1 224 ? 26.310 2.232 13.796 1.00 54.72 224 LEU A O 1
ATOM 1771 N N . GLY A 1 225 ? 25.099 1.076 15.290 1.00 58.38 225 GLY A N 1
ATOM 1772 C CA . GLY A 1 225 ? 24.010 2.069 15.371 1.00 58.38 225 GLY A CA 1
ATOM 1773 C C . GLY A 1 225 ? 23.217 2.263 14.068 1.00 58.38 225 GLY A C 1
ATOM 1774 O O . GLY A 1 225 ? 22.745 3.363 13.794 1.00 58.38 225 GLY A O 1
ATOM 1775 N N . ILE A 1 226 ? 23.106 1.221 13.236 1.00 67.38 226 ILE A N 1
ATOM 1776 C CA . ILE A 1 226 ? 22.371 1.254 11.960 1.00 67.38 226 ILE A CA 1
ATOM 1777 C C . ILE A 1 226 ? 20.970 0.672 12.163 1.00 67.38 226 ILE A C 1
ATOM 1779 O O . ILE A 1 226 ? 20.842 -0.491 12.549 1.00 67.38 226 ILE A O 1
ATOM 1783 N N . ASP A 1 227 ? 19.926 1.446 11.849 1.00 75.25 227 ASP A N 1
ATOM 1784 C CA . ASP A 1 227 ? 18.554 0.937 11.863 1.00 75.25 227 ASP A CA 1
ATOM 1785 C C . ASP A 1 227 ? 18.189 0.239 10.545 1.00 75.25 227 ASP A C 1
ATOM 1787 O O . ASP A 1 227 ? 17.999 0.859 9.496 1.00 75.25 227 ASP A O 1
ATOM 1791 N N . THR A 1 228 ? 18.045 -1.081 10.616 1.00 75.50 228 THR A N 1
ATOM 1792 C CA . THR A 1 228 ? 17.708 -1.937 9.470 1.00 75.50 228 THR A CA 1
ATOM 1793 C C . THR A 1 228 ? 16.237 -1.864 9.053 1.00 75.50 228 THR A C 1
ATOM 1795 O O . THR A 1 228 ? 15.911 -2.243 7.927 1.00 75.50 228 THR A O 1
ATOM 1798 N N . ARG A 1 229 ? 15.358 -1.332 9.916 1.00 80.38 229 ARG A N 1
ATOM 1799 C CA . ARG A 1 229 ? 13.928 -1.110 9.641 1.00 80.38 229 ARG A CA 1
ATOM 1800 C C . ARG A 1 229 ? 13.724 0.030 8.650 1.00 80.38 229 ARG A C 1
ATOM 1802 O O . ARG A 1 229 ? 12.732 0.041 7.918 1.00 80.38 229 ARG A O 1
ATOM 1809 N N . ARG A 1 230 ? 14.691 0.945 8.585 1.00 87.38 230 ARG A N 1
ATOM 1810 C CA . ARG A 1 230 ? 14.614 2.182 7.822 1.00 87.38 230 ARG A CA 1
ATOM 1811 C C . ARG A 1 230 ? 14.443 1.950 6.320 1.00 87.38 230 ARG A C 1
ATOM 1813 O O . ARG A 1 230 ? 15.224 1.199 5.719 1.00 87.38 230 ARG A O 1
ATOM 1820 N N . TYR A 1 231 ? 13.467 2.622 5.707 1.00 91.12 231 TYR A N 1
ATOM 1821 C CA . TYR A 1 231 ? 13.207 2.594 4.255 1.00 91.12 231 TYR A CA 1
ATOM 1822 C C . TYR A 1 231 ? 12.902 1.197 3.693 1.00 91.12 231 TYR A C 1
ATOM 1824 O O . TYR A 1 231 ? 13.108 0.933 2.505 1.00 91.12 231 TYR A O 1
ATOM 1832 N N . THR A 1 232 ? 12.481 0.256 4.541 1.00 89.75 232 THR A N 1
ATOM 1833 C CA . THR A 1 232 ? 12.378 -1.157 4.150 1.00 89.75 232 THR A CA 1
ATOM 1834 C C . THR A 1 232 ? 11.409 -1.357 2.993 1.00 89.75 232 THR A C 1
ATOM 1836 O O . THR A 1 232 ? 11.705 -2.128 2.082 1.00 89.75 232 THR A O 1
ATOM 1839 N N . TRP A 1 233 ? 10.284 -0.640 2.978 1.00 94.25 233 TRP A N 1
ATOM 1840 C CA . TRP A 1 233 ? 9.337 -0.741 1.869 1.00 94.25 233 TRP A CA 1
ATOM 1841 C C . TRP A 1 233 ? 9.919 -0.196 0.557 1.00 94.25 233 TRP A C 1
ATOM 1843 O O . TRP A 1 233 ? 9.834 -0.861 -0.471 1.00 94.25 233 TRP A O 1
ATOM 1853 N N . GLN A 1 234 ? 10.610 0.949 0.594 1.00 95.31 234 GLN A N 1
ATOM 1854 C CA . GLN A 1 234 ? 11.284 1.504 -0.586 1.00 95.31 234 GLN A CA 1
ATOM 1855 C C . GLN A 1 234 ? 12.343 0.535 -1.140 1.00 95.31 234 GLN A C 1
ATOM 1857 O O . GLN A 1 234 ? 12.443 0.356 -2.352 1.00 95.31 234 GLN A O 1
ATOM 1862 N N . LYS A 1 235 ? 13.104 -0.142 -0.266 1.00 92.19 235 LYS A N 1
ATOM 1863 C CA . LYS A 1 235 ? 14.065 -1.185 -0.670 1.00 92.19 235 LYS A CA 1
ATOM 1864 C C . LYS A 1 235 ? 13.365 -2.346 -1.391 1.00 92.19 235 LYS A C 1
ATOM 1866 O O . LYS A 1 235 ? 13.861 -2.788 -2.421 1.00 92.19 235 LYS A O 1
ATOM 1871 N N . GLN A 1 236 ? 12.210 -2.813 -0.907 1.00 91.44 236 GLN A N 1
ATOM 1872 C CA . GLN A 1 236 ? 11.439 -3.865 -1.594 1.00 91.44 236 GLN A CA 1
ATOM 1873 C C . GLN A 1 236 ? 11.057 -3.457 -3.023 1.00 91.44 236 GLN A C 1
ATOM 1875 O O . GLN A 1 236 ? 11.139 -4.268 -3.939 1.00 91.44 236 GLN A O 1
ATOM 1880 N N . GLU A 1 237 ? 10.669 -2.200 -3.232 1.00 95.31 237 GLU A N 1
ATOM 1881 C CA . GLU A 1 237 ? 10.256 -1.717 -4.552 1.00 95.31 237 GLU A CA 1
ATOM 1882 C C . GLU A 1 237 ? 11.441 -1.464 -5.490 1.00 95.31 237 GLU A C 1
ATOM 1884 O O . GLU A 1 237 ? 11.419 -1.887 -6.648 1.00 95.31 237 GLU A O 1
ATOM 1889 N N . LEU A 1 238 ? 12.514 -0.839 -5.000 1.00 94.50 238 LEU A N 1
ATOM 1890 C CA . LEU A 1 238 ? 13.674 -0.501 -5.828 1.00 94.50 238 LEU A CA 1
ATOM 1891 C C . LEU A 1 238 ? 14.517 -1.726 -6.212 1.00 94.50 238 LEU A C 1
ATOM 1893 O O . LEU A 1 238 ? 15.184 -1.701 -7.243 1.00 94.50 238 LEU A O 1
ATOM 1897 N N . TYR A 1 239 ? 14.471 -2.823 -5.455 1.00 92.56 239 TYR A N 1
ATOM 1898 C CA . TYR A 1 239 ? 15.263 -4.021 -5.766 1.00 92.56 239 TYR A CA 1
ATOM 1899 C C . TYR A 1 239 ? 14.500 -5.118 -6.524 1.00 92.56 239 TYR A C 1
ATOM 1901 O O . TYR A 1 239 ? 15.096 -6.153 -6.844 1.00 92.56 239 TYR A O 1
ATOM 1909 N N . LYS A 1 240 ? 13.231 -4.902 -6.901 1.00 93.94 240 LYS A N 1
ATOM 1910 C CA . LYS A 1 240 ? 12.535 -5.778 -7.864 1.00 93.94 240 LYS A CA 1
ATOM 1911 C C . LYS A 1 240 ? 13.376 -5.944 -9.132 1.00 93.94 240 LYS A C 1
ATOM 1913 O O . LYS A 1 240 ? 13.922 -4.967 -9.647 1.00 93.94 240 LYS A O 1
ATOM 1918 N N . GLY A 1 241 ? 13.502 -7.177 -9.616 1.00 91.88 241 GLY A N 1
ATOM 1919 C CA . GLY A 1 241 ? 14.317 -7.494 -10.791 1.00 91.88 241 GLY A CA 1
ATOM 1920 C C . GLY A 1 241 ? 15.820 -7.602 -10.564 1.00 91.88 241 GLY A C 1
ATOM 1921 O O . GLY A 1 241 ? 16.567 -7.721 -11.521 1.00 91.88 241 GLY A O 1
ATOM 1922 N N . ARG A 1 242 ? 16.329 -7.492 -9.332 1.00 88.50 242 ARG A N 1
ATOM 1923 C CA . ARG A 1 242 ? 17.785 -7.462 -9.103 1.00 88.50 242 ARG A CA 1
ATOM 1924 C C . ARG A 1 242 ? 18.371 -8.751 -8.533 1.00 88.50 242 ARG A C 1
ATOM 1926 O O . ARG A 1 242 ? 19.576 -8.776 -8.321 1.00 88.50 242 ARG A O 1
ATOM 1933 N N . ASN A 1 243 ? 17.584 -9.812 -8.310 1.00 82.56 243 ASN A N 1
ATOM 1934 C CA . ASN A 1 243 ? 18.045 -11.101 -7.745 1.00 82.56 243 ASN A CA 1
ATOM 1935 C C . ASN A 1 243 ? 18.934 -10.954 -6.481 1.00 82.56 243 ASN A C 1
ATOM 1937 O O . ASN A 1 243 ? 19.842 -11.746 -6.229 1.00 82.56 243 ASN A O 1
ATOM 1941 N N . LEU A 1 244 ? 18.678 -9.913 -5.686 1.00 78.62 244 LEU A N 1
ATOM 1942 C CA . LEU A 1 244 ? 19.362 -9.598 -4.430 1.00 78.62 244 LEU A CA 1
ATOM 1943 C C . LEU A 1 244 ? 18.385 -9.744 -3.255 1.00 78.62 244 LEU A C 1
ATOM 1945 O O . LEU A 1 244 ? 17.189 -9.942 -3.455 1.00 78.62 244 LEU A O 1
ATOM 1949 N N . ILE A 1 245 ? 18.878 -9.619 -2.020 1.00 71.31 245 ILE A N 1
ATOM 1950 C CA . ILE A 1 245 ? 18.013 -9.498 -0.832 1.00 71.31 245 ILE A CA 1
ATOM 1951 C C . ILE A 1 245 ? 17.059 -8.306 -1.049 1.00 71.31 245 ILE A C 1
ATOM 1953 O O . ILE A 1 245 ? 17.494 -7.286 -1.578 1.00 71.31 245 ILE A O 1
ATOM 1957 N N . TYR A 1 246 ? 15.781 -8.446 -0.670 1.00 70.06 246 TYR A N 1
ATOM 1958 C CA . TYR A 1 246 ? 14.667 -7.520 -0.980 1.00 70.06 246 TYR A CA 1
ATOM 1959 C C . TYR A 1 246 ? 14.224 -7.492 -2.449 1.00 70.06 246 TYR A C 1
ATOM 1961 O O . TYR A 1 246 ? 13.265 -6.806 -2.786 1.00 70.06 246 TYR A O 1
ATOM 1969 N N . GLY A 1 247 ? 14.900 -8.230 -3.326 1.00 78.12 247 GLY A N 1
ATOM 1970 C CA . GLY A 1 247 ? 14.600 -8.286 -4.745 1.00 78.12 247 GLY A CA 1
ATOM 1971 C C . GLY A 1 247 ? 13.988 -9.605 -5.186 1.00 78.12 247 GLY A C 1
ATOM 1972 O O . GLY A 1 247 ? 14.021 -10.626 -4.502 1.00 78.12 247 GLY A O 1
ATOM 1973 N N . THR A 1 248 ? 13.463 -9.578 -6.400 1.00 86.50 248 THR A N 1
ATOM 1974 C CA . THR A 1 248 ? 13.044 -10.756 -7.160 1.00 86.50 248 THR A CA 1
ATOM 1975 C C . THR A 1 248 ? 13.909 -10.853 -8.417 1.00 86.50 248 THR A C 1
ATOM 1977 O O . THR A 1 248 ? 14.617 -9.903 -8.757 1.00 86.50 248 THR A O 1
ATOM 1980 N N . GLY A 1 249 ? 13.843 -11.976 -9.126 1.00 87.69 249 GLY A N 1
ATOM 1981 C CA . GLY A 1 249 ? 14.385 -12.091 -10.485 1.00 87.69 249 GLY A CA 1
ATOM 1982 C C . GLY A 1 249 ? 13.392 -11.724 -11.578 1.00 87.69 249 GLY A C 1
ATOM 1983 O O . GLY A 1 249 ? 13.569 -12.148 -12.707 1.00 87.69 249 GLY A O 1
ATOM 1984 N N . TRP A 1 250 ? 12.291 -11.050 -11.233 1.00 93.44 250 TRP A N 1
ATOM 1985 C CA . TRP A 1 250 ? 11.219 -10.732 -12.174 1.00 93.44 250 TRP A CA 1
ATOM 1986 C C . TRP A 1 250 ? 11.310 -9.273 -12.580 1.00 93.44 250 TRP A C 1
ATOM 1988 O O . TRP A 1 250 ? 11.442 -8.428 -11.696 1.00 93.44 250 TRP A O 1
ATOM 1998 N N . ALA A 1 251 ? 11.144 -8.997 -13.875 1.00 94.62 251 ALA A N 1
ATOM 1999 C CA . ALA A 1 251 ? 11.095 -7.668 -14.489 1.00 94.62 251 ALA A CA 1
ATOM 2000 C C . ALA A 1 251 ? 11.812 -6.570 -13.681 1.00 94.62 251 ALA A C 1
ATOM 2002 O O . ALA A 1 251 ? 13.001 -6.685 -13.423 1.00 94.62 251 ALA A O 1
ATOM 2003 N N . GLY A 1 252 ? 11.136 -5.502 -13.270 1.00 95.44 252 GLY A N 1
ATOM 2004 C CA . GLY A 1 252 ? 11.671 -4.571 -12.283 1.00 95.44 252 GLY A CA 1
ATOM 2005 C C . GLY A 1 252 ? 12.741 -3.628 -12.820 1.00 95.44 252 GLY A C 1
ATOM 2006 O O . GLY A 1 252 ? 12.657 -3.140 -13.948 1.00 95.44 252 GLY A O 1
ATOM 2007 N N . TRP A 1 253 ? 13.722 -3.351 -11.967 1.00 94.94 253 TRP A N 1
ATOM 2008 C CA . TRP A 1 253 ? 14.861 -2.474 -12.224 1.00 94.94 253 TRP A CA 1
ATOM 2009 C C . TRP A 1 253 ? 16.131 -3.253 -12.613 1.00 94.94 253 TRP A C 1
ATOM 2011 O O . TRP A 1 253 ? 17.223 -2.678 -12.662 1.00 94.94 253 TRP A O 1
ATOM 2021 N N . GLY A 1 254 ? 16.035 -4.560 -12.863 1.00 92.62 254 GLY A N 1
ATOM 2022 C CA . GLY A 1 254 ? 17.121 -5.343 -13.452 1.00 92.62 254 GLY A CA 1
ATOM 2023 C C . GLY A 1 254 ? 17.189 -5.148 -14.955 1.00 92.62 254 GLY A C 1
ATOM 2024 O O . GLY A 1 254 ? 16.158 -5.180 -15.617 1.00 92.62 254 GLY A O 1
ATOM 2025 N N . PHE A 1 255 ? 18.388 -4.969 -15.506 1.00 91.81 255 PHE A N 1
ATOM 2026 C CA . PHE A 1 255 ? 18.596 -4.944 -16.955 1.00 91.81 255 PHE A CA 1
ATOM 2027 C C . PHE A 1 255 ? 18.611 -6.368 -17.522 1.00 91.81 255 PHE A C 1
ATOM 2029 O O . PHE A 1 255 ? 19.261 -7.251 -16.960 1.00 91.81 255 PHE A O 1
ATOM 2036 N N . ALA A 1 256 ? 17.959 -6.588 -18.665 1.00 86.75 256 ALA A N 1
ATOM 2037 C CA . ALA A 1 256 ? 18.023 -7.858 -19.377 1.00 86.75 256 ALA A CA 1
ATOM 2038 C C . ALA A 1 256 ? 19.454 -8.151 -19.851 1.00 86.75 256 ALA A C 1
ATOM 2040 O O . ALA A 1 256 ? 20.083 -7.356 -20.549 1.00 86.75 256 ALA A O 1
ATOM 2041 N N . TYR A 1 257 ? 19.961 -9.341 -19.536 1.00 72.31 257 TYR A N 1
ATOM 2042 C CA . TYR A 1 257 ? 21.232 -9.831 -20.064 1.00 72.31 257 TYR A CA 1
ATOM 2043 C C . TYR A 1 257 ? 21.002 -10.651 -21.349 1.00 72.31 257 TYR A C 1
ATOM 2045 O O . TYR A 1 257 ? 20.091 -11.478 -21.370 1.00 72.31 257 TYR A O 1
ATOM 2053 N N . PRO A 1 258 ? 21.808 -10.489 -22.422 1.00 61.72 258 PRO A N 1
ATOM 2054 C CA . PRO A 1 258 ? 22.997 -9.639 -22.562 1.00 61.72 258 PRO A CA 1
ATOM 2055 C C . PRO A 1 258 ? 22.711 -8.224 -23.107 1.00 61.72 258 PRO A C 1
ATOM 2057 O O . PRO A 1 258 ? 23.648 -7.529 -23.499 1.00 61.72 258 PRO A O 1
ATOM 2060 N N . LEU A 1 259 ? 21.444 -7.799 -23.179 1.00 63.22 259 LEU A N 1
ATOM 2061 C CA . LEU A 1 259 ? 21.009 -6.511 -23.733 1.00 63.22 259 LEU A CA 1
ATOM 2062 C C . LEU A 1 259 ? 21.337 -5.336 -22.793 1.00 63.22 259 LEU A C 1
ATOM 2064 O O . LEU A 1 259 ? 20.455 -4.622 -22.329 1.00 63.22 259 LEU A O 1
ATOM 2068 N N . ILE A 1 260 ? 22.623 -5.077 -22.557 1.00 62.88 260 ILE A N 1
ATOM 2069 C CA . ILE A 1 260 ? 23.063 -3.815 -21.955 1.00 62.88 260 ILE A CA 1
ATOM 2070 C C . ILE A 1 260 ? 23.041 -2.750 -23.062 1.00 62.88 260 ILE A C 1
ATOM 2072 O O . ILE A 1 260 ? 24.069 -2.431 -23.662 1.00 62.88 260 ILE A O 1
ATOM 2076 N N . GLN A 1 261 ? 21.850 -2.250 -23.401 1.00 73.25 261 GLN A N 1
ATOM 2077 C CA . GLN A 1 261 ? 21.728 -1.043 -24.219 1.00 73.25 261 GLN A CA 1
ATOM 2078 C C . GLN A 1 261 ? 22.101 0.177 -23.378 1.00 73.25 261 GLN A C 1
ATOM 2080 O O . GLN A 1 261 ? 21.750 0.257 -22.205 1.00 73.25 261 GLN A O 1
ATOM 2085 N N . THR A 1 262 ? 22.800 1.139 -23.979 1.00 89.56 262 THR A N 1
ATOM 2086 C CA . THR A 1 262 ? 23.007 2.447 -23.350 1.00 89.56 262 THR A CA 1
ATOM 2087 C C . THR A 1 262 ? 21.672 3.183 -23.230 1.00 89.56 262 THR A C 1
ATOM 2089 O O . THR A 1 262 ? 20.766 2.955 -24.034 1.00 89.56 262 THR A O 1
ATOM 2092 N N . ALA A 1 263 ? 21.572 4.121 -22.286 1.00 93.00 263 ALA A N 1
ATOM 2093 C CA . ALA A 1 263 ? 20.399 4.985 -22.148 1.00 93.00 263 ALA A CA 1
ATOM 2094 C C . ALA A 1 263 ? 20.026 5.677 -23.472 1.00 93.00 263 ALA A C 1
ATOM 2096 O O . ALA A 1 263 ? 18.864 5.696 -23.861 1.00 93.00 263 ALA A O 1
ATOM 2097 N N . GLU A 1 264 ? 21.020 6.162 -24.223 1.00 93.94 264 GLU A N 1
ATOM 2098 C CA . GLU A 1 264 ? 20.815 6.755 -25.548 1.00 93.94 264 GLU A CA 1
ATOM 2099 C C . GLU A 1 264 ? 20.148 5.777 -26.531 1.00 93.94 264 GLU A C 1
ATOM 2101 O O . GLU A 1 264 ? 19.138 6.116 -27.146 1.00 93.94 264 GLU A O 1
ATOM 2106 N N . GLY A 1 265 ? 20.664 4.548 -26.650 1.00 92.06 265 GLY A N 1
ATOM 2107 C CA . GLY A 1 265 ? 20.100 3.538 -27.551 1.00 92.06 265 GLY A CA 1
ATOM 2108 C C . GLY A 1 265 ? 18.693 3.094 -27.143 1.00 92.06 265 GLY A C 1
ATOM 2109 O O . GLY A 1 265 ? 17.801 2.988 -27.989 1.00 92.06 265 GLY A O 1
ATOM 2110 N N . ALA A 1 266 ? 18.471 2.912 -25.840 1.00 93.62 266 ALA A N 1
ATOM 2111 C CA . ALA A 1 266 ? 17.164 2.575 -25.290 1.00 93.62 266 ALA A CA 1
ATOM 2112 C C . ALA A 1 266 ? 16.134 3.686 -25.564 1.00 93.62 266 ALA A C 1
ATOM 2114 O O . ALA A 1 266 ? 15.027 3.410 -26.025 1.00 93.62 266 ALA A O 1
ATOM 2115 N N . ASN A 1 267 ? 16.515 4.951 -25.3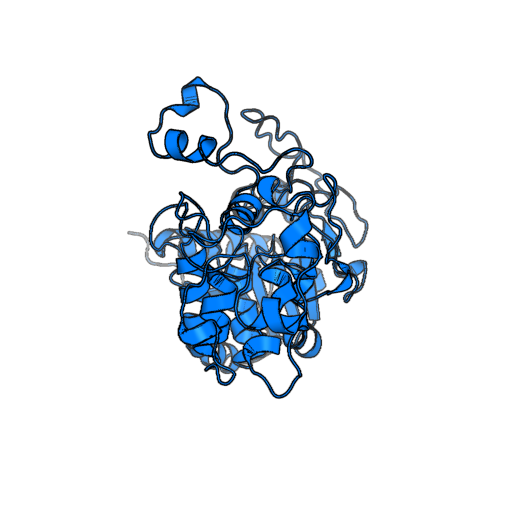73 1.00 95.75 267 ASN A N 1
ATOM 2116 C CA . ASN A 1 267 ? 15.632 6.104 -25.571 1.00 95.75 267 ASN A CA 1
ATOM 2117 C C . ASN A 1 267 ? 15.275 6.345 -27.045 1.00 95.75 267 ASN A C 1
ATOM 2119 O O . ASN A 1 267 ? 14.174 6.816 -27.342 1.00 95.75 267 ASN A O 1
ATOM 2123 N N . LEU A 1 268 ? 16.181 6.004 -27.967 1.00 95.12 268 LEU A N 1
ATOM 2124 C CA . LEU A 1 268 ? 15.948 6.068 -29.413 1.00 95.12 268 LEU A CA 1
ATOM 2125 C C . LEU A 1 268 ? 15.108 4.896 -29.947 1.00 95.12 268 LEU A C 1
ATOM 2127 O O . LEU A 1 268 ? 14.677 4.932 -31.102 1.00 95.12 268 LEU A O 1
ATOM 2131 N N . SER A 1 269 ? 14.861 3.864 -29.137 1.00 94.88 269 SER A N 1
ATOM 2132 C CA . SER A 1 269 ? 14.079 2.704 -29.561 1.00 94.88 269 SER A CA 1
ATOM 2133 C C . SER A 1 269 ? 12.606 3.056 -29.794 1.00 94.88 269 SER A C 1
ATOM 2135 O O . SER A 1 269 ? 11.980 3.856 -29.086 1.00 94.88 269 SER A O 1
ATOM 2137 N N . THR A 1 270 ? 12.030 2.424 -30.817 1.00 96.50 270 THR A N 1
ATOM 2138 C CA . THR A 1 270 ? 10.603 2.563 -31.129 1.00 96.50 270 THR A CA 1
ATOM 2139 C C . THR A 1 270 ? 9.749 1.832 -30.094 1.00 96.50 270 THR A C 1
ATOM 2141 O O . THR A 1 270 ? 10.206 0.866 -29.483 1.00 96.50 270 THR A O 1
ATOM 2144 N N . ASP A 1 271 ? 8.485 2.232 -29.936 1.00 96.25 271 ASP A N 1
ATOM 2145 C CA . ASP A 1 271 ? 7.549 1.500 -29.067 1.00 96.25 271 ASP A CA 1
ATOM 2146 C C . ASP A 1 271 ? 7.386 0.038 -29.509 1.00 96.25 271 ASP A C 1
ATOM 2148 O O . ASP A 1 271 ? 7.247 -0.849 -28.674 1.00 96.25 271 ASP A O 1
ATOM 2152 N N . GLU A 1 272 ? 7.436 -0.240 -30.816 1.00 95.81 272 GLU A N 1
ATOM 2153 C CA . GLU A 1 272 ? 7.393 -1.611 -31.334 1.00 95.81 272 GLU A CA 1
ATOM 2154 C C . GLU A 1 272 ? 8.587 -2.437 -30.853 1.00 95.81 272 GLU A C 1
ATOM 2156 O O . GLU A 1 272 ? 8.407 -3.558 -30.375 1.00 95.81 272 GLU A O 1
ATOM 2161 N N . THR A 1 273 ? 9.787 -1.857 -30.906 1.00 94.19 273 THR A N 1
ATOM 2162 C CA . THR A 1 273 ? 10.998 -2.483 -30.373 1.00 94.19 273 THR A CA 1
ATOM 2163 C C . THR A 1 273 ? 10.877 -2.720 -28.870 1.00 94.19 273 THR A C 1
ATOM 2165 O O . THR A 1 273 ? 11.131 -3.832 -28.423 1.00 94.19 273 THR A O 1
ATOM 2168 N N . LEU A 1 274 ? 10.435 -1.726 -28.094 1.00 94.88 274 LEU A N 1
ATOM 2169 C CA . LEU A 1 274 ? 10.326 -1.829 -26.633 1.00 94.88 274 LEU A CA 1
ATOM 2170 C C . LEU A 1 274 ? 9.228 -2.805 -26.170 1.00 94.88 274 LEU A C 1
ATOM 2172 O O . LEU A 1 274 ? 9.341 -3.401 -25.098 1.00 94.88 274 LEU A O 1
ATOM 2176 N N . ARG A 1 275 ? 8.182 -3.027 -26.977 1.00 95.25 275 ARG A N 1
ATOM 2177 C CA . ARG A 1 275 ? 7.190 -4.085 -26.721 1.00 95.25 275 ARG A CA 1
ATOM 2178 C C . ARG A 1 275 ? 7.768 -5.490 -26.879 1.00 95.25 275 ARG A C 1
ATOM 2180 O O . ARG A 1 275 ? 7.375 -6.383 -26.135 1.00 95.25 275 ARG A O 1
ATOM 2187 N N . GLN A 1 276 ? 8.635 -5.702 -27.870 1.00 90.81 276 GLN A N 1
ATOM 2188 C CA . GLN A 1 276 ? 9.189 -7.026 -28.186 1.00 90.81 276 GLN A CA 1
ATOM 2189 C C . GLN A 1 276 ? 10.468 -7.336 -27.402 1.00 90.81 276 GLN A C 1
ATOM 2191 O O . GLN A 1 276 ? 10.693 -8.479 -27.017 1.00 90.81 276 GLN A O 1
ATOM 2196 N N . TYR A 1 277 ? 11.290 -6.315 -27.167 1.00 90.56 277 TYR A N 1
ATOM 2197 C CA . TYR A 1 277 ? 12.611 -6.413 -26.555 1.00 90.56 277 TYR A CA 1
ATOM 2198 C C . TYR A 1 277 ? 12.792 -5.307 -25.506 1.00 90.56 277 TYR A C 1
ATOM 2200 O O . TYR A 1 277 ? 13.585 -4.384 -25.716 1.00 90.56 277 TYR A O 1
ATOM 2208 N N . PRO A 1 278 ? 12.044 -5.350 -24.388 1.00 93.31 278 PRO A N 1
ATOM 2209 C CA . PRO A 1 278 ? 12.238 -4.382 -23.321 1.00 93.31 278 PRO A CA 1
ATOM 2210 C C . PRO A 1 278 ? 13.640 -4.484 -22.722 1.00 93.31 278 PRO A C 1
ATOM 2212 O O . PRO A 1 278 ? 14.317 -5.506 -22.830 1.00 93.31 278 PRO A O 1
ATOM 2215 N N . ILE A 1 279 ? 14.071 -3.406 -22.077 1.00 93.56 279 ILE A N 1
ATOM 2216 C CA . ILE A 1 279 ? 15.426 -3.286 -21.531 1.00 93.56 279 ILE A CA 1
ATOM 2217 C C . ILE A 1 279 ? 15.540 -3.920 -20.137 1.00 93.56 279 ILE A C 1
ATOM 2219 O O . ILE A 1 279 ? 16.629 -4.313 -19.723 1.00 93.56 279 ILE A O 1
ATOM 2223 N N . PHE A 1 280 ? 14.421 -4.047 -19.420 1.00 94.50 280 PHE A N 1
ATOM 2224 C CA . PHE A 1 280 ? 14.356 -4.722 -18.125 1.00 94.50 280 PHE A CA 1
ATOM 2225 C C . PHE A 1 280 ? 14.309 -6.254 -18.268 1.00 94.50 280 PHE A C 1
ATOM 2227 O O . PHE A 1 280 ? 14.037 -6.764 -19.352 1.00 94.50 280 PHE A O 1
ATOM 2234 N N . GLU A 1 281 ? 14.546 -6.990 -17.179 1.00 90.94 281 GLU A N 1
ATOM 2235 C CA . GLU A 1 281 ? 14.595 -8.461 -17.144 1.00 90.94 281 GLU A CA 1
ATOM 2236 C C . GLU A 1 281 ? 13.324 -9.147 -17.698 1.00 90.94 281 GLU A C 1
ATOM 2238 O O . GLU A 1 281 ? 12.194 -8.767 -17.399 1.00 90.94 281 GLU A O 1
ATOM 2243 N N . HIS A 1 282 ? 13.486 -10.189 -18.523 1.00 90.06 282 HIS A N 1
ATOM 2244 C CA . HIS A 1 282 ? 12.372 -10.871 -19.210 1.00 90.06 282 HIS A CA 1
ATOM 2245 C C . HIS A 1 282 ? 11.833 -12.080 -18.442 1.00 90.06 282 HIS A C 1
ATOM 2247 O O . HIS A 1 282 ? 11.669 -13.165 -19.003 1.00 90.06 282 HIS A O 1
ATOM 2253 N N . ASP A 1 283 ? 11.531 -11.897 -17.162 1.00 91.31 283 ASP A N 1
ATOM 2254 C CA . ASP A 1 283 ? 10.928 -12.936 -16.326 1.00 91.31 283 ASP A CA 1
ATOM 2255 C C . ASP A 1 283 ? 9.707 -12.368 -15.580 1.00 91.31 283 ASP A C 1
ATOM 2257 O O . ASP A 1 283 ? 9.788 -11.271 -15.020 1.00 91.31 283 ASP A O 1
ATOM 2261 N N . PRO A 1 284 ? 8.562 -13.073 -15.570 1.00 94.12 284 PRO A N 1
ATOM 2262 C CA . PRO A 1 284 ? 8.305 -14.372 -16.185 1.00 94.12 284 PRO A CA 1
ATOM 2263 C C . PRO A 1 284 ? 7.951 -14.278 -17.667 1.00 94.12 284 PRO A C 1
AT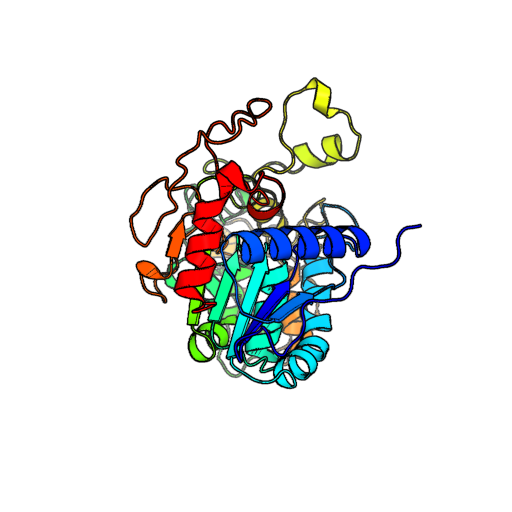OM 2265 O O . PRO A 1 284 ? 7.209 -13.395 -18.076 1.00 94.12 284 PRO A O 1
ATOM 2268 N N . SER A 1 285 ? 8.375 -15.256 -18.473 1.00 93.00 285 SER A N 1
ATOM 2269 C CA . SER A 1 285 ? 8.112 -15.273 -19.929 1.00 93.00 285 SER A CA 1
ATOM 2270 C C . SER A 1 285 ? 6.637 -15.074 -20.324 1.00 93.00 285 SER A C 1
ATOM 2272 O O . SER A 1 285 ? 6.346 -14.487 -21.367 1.00 93.00 285 SER A O 1
ATOM 2274 N N . TYR A 1 286 ? 5.686 -15.502 -19.486 1.00 93.81 286 TYR A N 1
ATOM 2275 C CA . TYR A 1 286 ? 4.258 -15.326 -19.757 1.00 93.81 286 TYR A CA 1
ATOM 2276 C C . TYR A 1 286 ? 3.785 -13.863 -19.684 1.00 93.81 286 TYR A C 1
ATOM 2278 O O . TYR A 1 286 ? 2.722 -13.559 -20.225 1.00 93.81 286 TYR A O 1
ATOM 2286 N N . MET A 1 287 ? 4.554 -12.943 -19.084 1.00 95.44 287 MET A N 1
ATOM 2287 C CA . MET A 1 287 ? 4.231 -11.508 -19.083 1.00 95.44 287 MET A CA 1
ATOM 2288 C C . MET A 1 287 ? 4.301 -10.881 -20.485 1.00 95.44 287 MET A C 1
ATOM 2290 O O . MET A 1 287 ? 3.762 -9.803 -20.704 1.00 95.44 287 MET A O 1
ATOM 2294 N N . PHE A 1 288 ? 4.945 -11.553 -21.446 1.00 94.00 288 PHE A N 1
ATOM 2295 C CA . PHE A 1 288 ? 5.108 -11.080 -22.826 1.00 94.00 288 PHE A CA 1
ATOM 2296 C C . PHE A 1 288 ? 4.016 -11.577 -23.778 1.00 94.00 288 PHE A C 1
ATOM 2298 O O . PHE A 1 288 ? 4.104 -11.377 -24.990 1.00 94.00 288 PHE A O 1
ATOM 2305 N N . THR A 1 289 ? 2.971 -12.200 -23.238 1.00 95.00 289 THR A N 1
ATOM 2306 C CA . THR A 1 289 ? 1.791 -12.627 -23.993 1.00 95.00 289 THR A CA 1
ATOM 2307 C C . THR A 1 289 ? 0.692 -11.571 -23.897 1.00 95.00 289 THR A C 1
ATOM 2309 O O . THR A 1 289 ? 0.611 -10.854 -22.907 1.00 95.00 289 THR A O 1
ATOM 2312 N N . ASN A 1 290 ? -0.158 -11.459 -24.919 1.00 95.94 290 ASN A N 1
ATOM 2313 C CA . ASN A 1 290 ? -1.279 -10.512 -24.921 1.00 95.94 290 ASN A CA 1
ATOM 2314 C C . ASN A 1 290 ? -2.502 -11.000 -24.122 1.00 95.94 290 ASN A C 1
ATOM 2316 O O . ASN A 1 290 ? -3.476 -10.263 -23.996 1.00 95.94 290 ASN A O 1
ATOM 2320 N N . VAL A 1 291 ? -2.463 -12.241 -23.620 1.00 97.00 291 VAL A N 1
ATOM 2321 C CA . VAL A 1 291 ? -3.514 -12.857 -22.801 1.00 97.00 291 VAL A CA 1
ATOM 2322 C C . VAL A 1 291 ? -2.887 -13.397 -21.519 1.00 97.00 291 VAL A C 1
ATOM 2324 O O . VAL A 1 291 ? -2.174 -14.400 -21.545 1.00 97.00 291 VAL A O 1
ATOM 2327 N N . ILE A 1 292 ? -3.167 -12.749 -20.390 1.00 97.62 292 ILE A N 1
ATOM 2328 C CA . ILE A 1 292 ? -2.570 -13.039 -19.085 1.00 97.62 292 ILE A CA 1
ATOM 2329 C C . ILE A 1 292 ? -3.693 -13.240 -18.065 1.00 97.62 292 ILE A C 1
ATOM 2331 O O . ILE A 1 292 ? -4.507 -12.356 -17.816 1.00 97.62 292 ILE A O 1
ATOM 2335 N N . LEU A 1 293 ? -3.722 -14.410 -17.422 1.00 95.75 293 LEU A N 1
ATOM 2336 C CA . LEU A 1 293 ? -4.676 -14.690 -16.343 1.00 95.75 293 LEU A CA 1
ATOM 2337 C C . LEU A 1 293 ? -4.528 -13.674 -15.200 1.00 95.75 293 LEU A C 1
ATOM 2339 O O . LEU A 1 293 ? -3.407 -13.322 -14.839 1.00 95.75 293 LEU A O 1
ATOM 2343 N N . GLN A 1 294 ? -5.628 -13.285 -14.550 1.00 93.94 294 GLN A N 1
ATOM 2344 C CA . GLN A 1 294 ? -5.596 -12.283 -13.473 1.00 93.94 294 GLN A CA 1
ATOM 2345 C C . GLN A 1 294 ? -4.605 -12.633 -12.349 1.00 93.94 294 GLN A C 1
ATOM 2347 O O . GLN A 1 294 ? -3.797 -11.799 -11.957 1.00 93.94 294 GLN A O 1
ATOM 2352 N N . ALA A 1 295 ? -4.571 -13.891 -11.897 1.00 93.50 295 ALA A N 1
ATOM 2353 C CA . ALA A 1 295 ? -3.607 -14.325 -10.881 1.00 93.50 295 ALA A CA 1
ATOM 2354 C C . ALA A 1 295 ? -2.140 -14.158 -11.335 1.00 93.50 295 ALA A C 1
ATOM 2356 O O . ALA A 1 295 ? -1.252 -13.913 -10.515 1.00 93.50 295 ALA A O 1
ATOM 2357 N N . ASN A 1 296 ? -1.880 -14.270 -12.643 1.00 97.06 296 ASN A N 1
ATOM 2358 C CA . ASN A 1 296 ? -0.567 -14.030 -13.232 1.00 97.06 296 ASN A CA 1
ATOM 2359 C C . ASN A 1 296 ? -0.258 -12.535 -13.330 1.00 97.06 296 ASN A C 1
ATOM 2361 O O . ASN A 1 296 ? 0.869 -12.170 -13.007 1.00 97.06 296 ASN A O 1
ATOM 2365 N N . ILE A 1 297 ? -1.235 -11.694 -13.696 1.00 97.38 297 ILE A N 1
ATOM 2366 C CA . ILE A 1 297 ? -1.118 -10.227 -13.616 1.00 97.38 297 ILE A CA 1
ATOM 2367 C C . ILE A 1 297 ? -0.711 -9.838 -12.196 1.00 97.38 297 ILE A C 1
ATOM 2369 O O . ILE A 1 297 ? 0.333 -9.224 -12.016 1.00 97.38 297 ILE A O 1
ATOM 2373 N N . ASP A 1 298 ? -1.446 -10.292 -11.178 1.00 96.81 298 ASP A N 1
ATOM 2374 C CA . ASP A 1 298 ? -1.145 -9.954 -9.785 1.00 96.81 298 ASP A CA 1
ATOM 2375 C C . ASP A 1 298 ? 0.248 -10.444 -9.364 1.00 96.81 298 ASP A C 1
ATOM 2377 O O . ASP A 1 298 ? 0.994 -9.714 -8.720 1.00 96.81 298 ASP A O 1
ATOM 2381 N N . ASN A 1 299 ? 0.653 -11.660 -9.757 1.00 96.12 299 ASN A N 1
ATOM 2382 C CA . ASN A 1 299 ? 2.013 -12.142 -9.488 1.00 96.12 299 ASN A CA 1
ATOM 2383 C C . ASN A 1 299 ? 3.080 -11.241 -10.131 1.00 96.12 299 ASN A C 1
ATOM 2385 O O . ASN A 1 299 ? 4.100 -10.973 -9.495 1.00 96.12 299 ASN A O 1
ATOM 2389 N N . ILE A 1 300 ? 2.856 -10.796 -11.372 1.00 97.75 300 ILE A N 1
ATOM 2390 C CA . ILE A 1 300 ? 3.768 -9.893 -12.082 1.00 97.75 300 ILE A CA 1
ATOM 2391 C C . ILE A 1 300 ? 3.819 -8.539 -11.368 1.00 97.75 300 ILE A C 1
ATOM 2393 O O . ILE A 1 300 ? 4.914 -8.049 -11.118 1.00 97.75 300 ILE A O 1
ATOM 2397 N N . LEU A 1 301 ? 2.679 -7.975 -10.955 1.00 97.94 301 LEU A N 1
ATOM 2398 C CA . LEU A 1 301 ? 2.637 -6.723 -10.193 1.00 97.94 301 LEU A CA 1
ATOM 2399 C C . LEU A 1 301 ? 3.444 -6.824 -8.892 1.00 97.94 301 LEU A C 1
ATOM 2401 O O . LEU A 1 301 ? 4.322 -6.007 -8.617 1.00 97.94 301 LEU A O 1
ATOM 2405 N N . ILE A 1 302 ? 3.180 -7.876 -8.113 1.00 96.25 302 ILE A N 1
ATOM 2406 C CA . ILE A 1 302 ? 3.799 -8.112 -6.805 1.00 96.25 302 ILE A CA 1
ATOM 2407 C C . ILE A 1 302 ? 5.318 -8.250 -6.917 1.00 96.25 302 ILE A C 1
ATOM 2409 O O . ILE A 1 302 ? 6.044 -7.724 -6.076 1.00 96.25 302 ILE A O 1
ATOM 2413 N N . LYS A 1 303 ? 5.803 -8.979 -7.924 1.00 95.31 303 LYS A N 1
ATOM 2414 C CA . LYS A 1 303 ? 7.214 -9.372 -8.002 1.00 95.31 303 LYS A CA 1
ATOM 2415 C C . LYS A 1 303 ? 8.038 -8.529 -8.958 1.00 95.31 303 LYS A C 1
ATOM 2417 O O . LYS A 1 303 ? 9.217 -8.357 -8.696 1.00 95.31 303 LYS A O 1
ATOM 2422 N N . GLY A 1 304 ? 7.457 -8.060 -10.055 1.00 95.75 304 GLY A N 1
ATOM 2423 C CA . GLY A 1 304 ? 8.197 -7.512 -11.190 1.00 95.75 304 GLY A CA 1
ATOM 2424 C C . GLY A 1 304 ? 7.823 -6.089 -11.588 1.00 95.75 304 GLY A C 1
ATOM 2425 O O . GLY A 1 304 ? 8.565 -5.483 -12.346 1.00 95.75 304 GLY A O 1
ATOM 2426 N N . ILE A 1 305 ? 6.719 -5.523 -11.096 1.00 97.88 305 ILE A N 1
ATOM 2427 C CA . ILE A 1 305 ? 6.359 -4.129 -11.393 1.00 97.88 305 ILE A CA 1
ATOM 2428 C C . ILE A 1 305 ? 6.639 -3.279 -10.148 1.00 97.88 305 ILE A C 1
ATOM 2430 O O . ILE A 1 305 ? 5.962 -3.462 -9.126 1.00 97.88 305 ILE A O 1
ATOM 2434 N N . PRO A 1 306 ? 7.661 -2.406 -10.183 1.00 97.56 306 PRO A N 1
ATOM 2435 C CA . PRO A 1 306 ? 7.961 -1.514 -9.080 1.00 97.56 306 PRO A CA 1
ATOM 2436 C C . PRO A 1 306 ? 6.955 -0.369 -9.030 1.00 97.56 306 PRO A C 1
ATOM 2438 O O . PRO A 1 306 ? 6.441 0.064 -10.063 1.00 97.56 306 PRO A O 1
ATOM 2441 N N . ALA A 1 307 ? 6.677 0.104 -7.821 1.00 98.06 307 ALA A N 1
ATOM 2442 C CA . ALA A 1 307 ? 5.882 1.300 -7.615 1.00 98.06 307 ALA A CA 1
ATOM 2443 C C . ALA A 1 307 ? 6.639 2.557 -8.070 1.00 98.06 307 ALA A C 1
ATOM 2445 O O . ALA A 1 307 ? 7.844 2.672 -7.848 1.00 98.06 307 ALA A O 1
ATOM 2446 N N . LEU A 1 308 ? 5.913 3.520 -8.636 1.00 98.19 308 LEU A N 1
ATOM 2447 C CA . LEU A 1 308 ? 6.412 4.863 -8.978 1.00 98.19 308 LEU A CA 1
ATOM 2448 C C . LEU A 1 308 ? 5.881 5.942 -8.030 1.00 98.19 308 LEU A C 1
ATOM 2450 O O . LEU A 1 308 ? 5.977 7.136 -8.295 1.00 98.19 308 LEU A O 1
ATOM 2454 N N . SER A 1 309 ? 5.294 5.515 -6.918 1.00 98.25 309 SER A N 1
ATOM 2455 C CA . SER A 1 309 ? 4.718 6.376 -5.895 1.00 98.25 309 SER A CA 1
ATOM 2456 C C . SER A 1 309 ? 5.184 5.932 -4.506 1.00 98.25 309 SER A C 1
ATOM 2458 O O . SER A 1 309 ? 5.501 4.752 -4.316 1.00 98.25 309 SER A O 1
ATOM 2460 N N . PRO A 1 310 ? 5.215 6.836 -3.512 1.00 97.88 310 PRO A N 1
ATOM 2461 C CA . PRO A 1 310 ? 5.433 6.442 -2.124 1.00 97.88 310 PRO A CA 1
ATOM 2462 C C . PRO A 1 310 ? 4.306 5.524 -1.612 1.00 97.88 310 PRO A C 1
ATOM 2464 O O . PRO A 1 310 ? 3.215 5.481 -2.202 1.00 97.88 310 PRO A O 1
ATOM 2467 N N . PRO A 1 311 ? 4.511 4.812 -0.489 1.00 98.31 311 PRO A N 1
ATOM 2468 C CA . PRO A 1 311 ? 3.454 4.012 0.105 1.00 98.31 311 PRO A CA 1
ATOM 2469 C C . PRO A 1 311 ? 2.353 4.906 0.695 1.00 98.31 311 PRO A C 1
ATOM 2471 O O . PRO A 1 311 ? 2.611 6.014 1.163 1.00 98.31 311 PRO A O 1
ATOM 2474 N N . VAL A 1 312 ? 1.119 4.399 0.737 1.00 98.50 312 VAL A N 1
ATOM 2475 C CA . VAL A 1 312 ? -0.044 5.083 1.336 1.00 98.50 312 VAL A CA 1
ATOM 2476 C C . VAL A 1 312 ? 0.235 5.508 2.783 1.00 98.50 312 VAL A C 1
ATOM 2478 O O . VAL A 1 312 ? -0.143 6.602 3.185 1.00 98.50 312 VAL A O 1
ATOM 2481 N N . GLY A 1 313 ? 0.960 4.689 3.551 1.00 98.06 313 GLY A N 1
ATOM 2482 C CA . GLY A 1 313 ? 1.350 4.996 4.930 1.00 98.06 313 GLY A CA 1
ATOM 2483 C C . GLY A 1 313 ? 2.399 6.102 5.104 1.00 98.06 313 GLY A C 1
ATOM 2484 O O . GLY A 1 313 ? 2.749 6.393 6.244 1.00 98.06 313 GLY A O 1
ATOM 2485 N N . PHE A 1 314 ? 2.869 6.728 4.019 1.00 97.44 314 PHE A N 1
ATOM 2486 C CA . PHE A 1 314 ? 3.821 7.846 4.038 1.00 97.44 314 PHE A CA 1
ATOM 2487 C C . PHE A 1 314 ? 3.252 9.162 3.486 1.00 97.44 314 PHE A C 1
ATOM 2489 O O . PHE A 1 314 ? 3.846 10.217 3.690 1.00 97.44 314 PHE A O 1
ATOM 2496 N N . THR A 1 315 ? 2.138 9.130 2.753 1.00 96.25 315 THR A N 1
ATOM 2497 C CA . THR A 1 315 ? 1.648 10.307 2.025 1.00 96.25 315 THR A CA 1
ATOM 2498 C C . THR A 1 315 ? 0.140 10.473 2.136 1.00 96.25 315 THR A C 1
ATOM 2500 O O . THR A 1 315 ? -0.589 9.533 2.442 1.00 96.25 315 THR A O 1
ATOM 2503 N N . ASN A 1 316 ? -0.338 11.672 1.812 1.00 97.06 316 ASN A N 1
ATOM 2504 C CA . ASN A 1 316 ? -1.758 11.925 1.610 1.00 97.06 316 ASN A CA 1
ATOM 2505 C C . ASN A 1 316 ? -2.232 11.361 0.263 1.00 97.06 316 ASN A C 1
ATOM 2507 O O . ASN A 1 316 ? -1.504 11.403 -0.729 1.00 97.06 316 ASN A O 1
ATOM 2511 N N . LEU A 1 317 ? -3.492 10.932 0.220 1.00 97.88 317 LEU A N 1
ATOM 2512 C CA . LEU A 1 317 ? -4.219 10.634 -1.012 1.00 97.88 317 LEU A CA 1
ATOM 2513 C C . LEU A 1 317 ? -5.119 11.819 -1.369 1.00 97.88 317 LEU A C 1
ATOM 2515 O O . LEU A 1 317 ? -5.894 12.290 -0.536 1.00 97.88 317 LEU A O 1
ATOM 2519 N N . THR A 1 318 ? -5.041 12.290 -2.608 1.00 97.31 318 THR A N 1
ATOM 2520 C CA . THR A 1 318 ? -5.859 13.390 -3.142 1.00 97.31 318 THR A CA 1
ATOM 2521 C C . THR A 1 318 ? -7.267 12.941 -3.534 1.00 97.31 318 THR A C 1
ATOM 2523 O O . THR A 1 318 ? -8.179 13.762 -3.622 1.00 97.31 318 THR A O 1
ATOM 2526 N N . THR A 1 319 ? -7.462 11.634 -3.720 1.00 96.06 319 THR A N 1
ATOM 2527 C CA . THR A 1 319 ? -8.755 11.015 -4.045 1.00 96.06 319 THR A CA 1
ATOM 2528 C C . THR A 1 319 ? -9.710 10.921 -2.854 1.00 96.06 319 THR A C 1
ATOM 2530 O O . THR A 1 319 ? -10.894 10.644 -3.043 1.00 96.06 319 THR A O 1
ATOM 2533 N N . ILE A 1 320 ? -9.231 11.193 -1.636 1.00 96.56 320 ILE A N 1
ATOM 2534 C CA . ILE A 1 320 ? -10.046 11.289 -0.419 1.00 96.56 320 ILE A CA 1
ATOM 2535 C C . ILE A 1 320 ? -9.919 12.687 0.195 1.00 96.56 320 ILE A C 1
ATOM 2537 O O . ILE A 1 320 ? -9.020 13.463 -0.127 1.00 96.56 320 ILE A O 1
ATOM 2541 N N . THR A 1 321 ? -10.839 13.045 1.088 1.00 94.38 321 THR A N 1
ATOM 2542 C CA . THR A 1 321 ? -10.830 14.377 1.706 1.00 94.38 321 THR A CA 1
ATOM 2543 C C . THR A 1 321 ? -9.643 14.565 2.653 1.00 94.38 321 THR A C 1
ATOM 2545 O O . THR A 1 321 ? -9.087 13.609 3.196 1.00 94.38 321 THR A O 1
ATOM 2548 N N . LEU A 1 322 ? -9.287 15.822 2.941 1.00 88.94 322 LEU A N 1
ATOM 2549 C CA . LEU A 1 322 ? -8.242 16.130 3.923 1.00 88.94 322 LEU A CA 1
ATOM 2550 C C . LEU A 1 322 ? -8.552 15.540 5.310 1.00 88.94 322 LEU A C 1
ATOM 2552 O O . LEU A 1 322 ? -7.648 15.078 5.984 1.00 88.94 322 LEU A O 1
ATOM 2556 N N . ALA A 1 323 ? -9.823 15.494 5.723 1.00 92.12 323 ALA A N 1
ATOM 2557 C CA . ALA A 1 323 ? -10.220 14.908 7.008 1.00 92.12 323 ALA A CA 1
ATOM 2558 C C . ALA A 1 323 ? -10.109 13.370 7.049 1.00 92.12 323 ALA A C 1
ATOM 2560 O O . ALA A 1 323 ? -10.136 12.785 8.130 1.00 92.12 323 ALA A O 1
ATOM 2561 N N . GLN A 1 324 ? -10.001 12.720 5.886 1.00 97.75 324 GLN A N 1
ATOM 2562 C CA . GLN A 1 324 ? -9.760 11.282 5.763 1.00 97.75 324 GLN A CA 1
ATOM 2563 C C . GLN A 1 324 ? -8.269 10.938 5.680 1.00 97.75 324 GLN A C 1
ATOM 2565 O O . GLN A 1 324 ? -7.922 9.768 5.800 1.00 97.75 324 GLN A O 1
ATOM 2570 N N . ASN A 1 325 ? -7.393 11.930 5.513 1.00 98.31 325 ASN A N 1
ATOM 2571 C CA . ASN A 1 325 ? -5.951 11.765 5.634 1.00 98.31 325 ASN A CA 1
ATOM 2572 C C . ASN A 1 325 ? -5.503 12.244 7.017 1.00 98.31 325 ASN A C 1
ATOM 2574 O O . ASN A 1 325 ? -5.594 13.427 7.332 1.00 98.31 325 ASN A O 1
ATOM 2578 N N . ILE A 1 326 ? -5.039 11.326 7.856 1.00 98.56 326 ILE A N 1
ATOM 2579 C CA . ILE A 1 326 ? -4.717 11.593 9.255 1.00 98.56 326 ILE A CA 1
ATOM 2580 C C . ILE A 1 326 ? -3.256 11.217 9.479 1.00 98.56 326 ILE A C 1
ATOM 2582 O O . ILE A 1 326 ? -2.931 10.034 9.556 1.00 98.56 326 ILE A O 1
ATOM 2586 N N . ASP A 1 327 ? -2.392 12.224 9.604 1.00 98.12 327 ASP A N 1
ATOM 2587 C CA . ASP A 1 327 ? -0.991 12.025 9.970 1.00 98.12 327 ASP A CA 1
ATOM 2588 C C . ASP A 1 327 ? -0.893 11.819 11.488 1.00 98.12 327 ASP A C 1
ATOM 2590 O O . ASP A 1 327 ? -1.042 12.747 12.286 1.00 98.12 327 ASP A O 1
ATOM 2594 N N . MET A 1 328 ? -0.640 10.582 11.904 1.00 97.12 328 MET A N 1
ATOM 2595 C CA . MET A 1 328 ? -0.508 10.201 13.310 1.00 97.12 328 MET A CA 1
ATOM 2596 C C . MET A 1 328 ? 0.710 10.836 13.989 1.00 97.12 328 MET A C 1
ATOM 2598 O O . MET A 1 328 ? 0.731 10.967 15.213 1.00 97.12 328 MET A O 1
ATOM 2602 N N . ASN A 1 329 ? 1.706 11.271 13.217 1.00 96.06 329 ASN A N 1
ATOM 2603 C CA . ASN A 1 329 ? 2.870 11.981 13.735 1.00 96.06 329 ASN A CA 1
ATOM 2604 C C . ASN A 1 329 ? 2.600 13.479 13.954 1.00 96.06 329 ASN A C 1
ATOM 2606 O O . ASN A 1 329 ? 3.275 14.137 14.750 1.00 96.06 329 ASN A O 1
ATOM 2610 N N . LYS A 1 330 ? 1.585 14.034 13.282 1.00 95.94 330 LYS A N 1
ATOM 2611 C CA . LYS A 1 330 ? 1.198 15.439 13.408 1.00 95.94 330 LYS A CA 1
ATOM 2612 C C . LYS A 1 330 ? 0.471 15.673 14.738 1.00 95.94 330 LYS A C 1
ATOM 2614 O O . LYS A 1 330 ? -0.738 15.466 14.845 1.00 95.94 330 LYS A O 1
ATOM 2619 N N . ASN A 1 331 ? 1.207 16.155 15.744 1.00 94.88 331 ASN A N 1
ATOM 2620 C CA . ASN A 1 331 ? 0.683 16.422 17.090 1.00 94.88 331 ASN A CA 1
ATOM 2621 C C . ASN A 1 331 ? -0.256 17.643 17.134 1.00 94.88 331 ASN A C 1
ATOM 2623 O O . ASN A 1 331 ? 0.174 18.767 17.396 1.00 94.88 331 ASN A O 1
ATOM 2627 N N . THR A 1 332 ? -1.540 17.444 16.842 1.00 95.00 332 THR A N 1
ATOM 2628 C CA . THR A 1 332 ? -2.544 18.516 16.826 1.00 95.00 332 THR A CA 1
ATOM 2629 C C . THR A 1 332 ? -3.964 17.975 16.990 1.00 95.00 332 THR A C 1
ATOM 2631 O O . THR A 1 332 ? -4.249 16.832 16.644 1.00 95.00 332 THR A O 1
ATOM 2634 N N . ALA A 1 333 ? -4.878 18.829 17.458 1.00 92.38 333 ALA A N 1
ATOM 2635 C CA . ALA A 1 333 ? -6.318 18.565 17.502 1.00 92.38 333 ALA A CA 1
ATOM 2636 C C . ALA A 1 333 ? -7.016 18.732 16.139 1.00 92.38 333 ALA A C 1
ATOM 2638 O O . ALA A 1 333 ? -8.222 18.506 16.029 1.00 92.38 333 ALA A O 1
ATOM 2639 N N . ALA A 1 334 ? -6.290 19.169 15.102 1.00 94.62 334 ALA A N 1
ATOM 2640 C CA . ALA A 1 334 ? -6.850 19.309 13.763 1.00 94.62 334 ALA A CA 1
ATOM 2641 C C . ALA A 1 334 ? -7.370 17.956 13.221 1.00 94.62 334 ALA A C 1
ATOM 2643 O O . ALA A 1 334 ? -6.894 16.890 13.631 1.00 94.62 334 ALA A O 1
ATOM 2644 N N . PRO A 1 335 ? -8.341 17.967 12.285 1.00 93.19 335 PRO A N 1
ATOM 2645 C CA . PRO A 1 335 ? -8.910 16.736 11.737 1.00 93.19 335 PRO A CA 1
ATOM 2646 C C . PRO A 1 335 ? -7.860 15.774 11.165 1.00 93.19 335 PRO A C 1
ATOM 2648 O O . PRO A 1 335 ? -7.998 14.568 11.357 1.00 93.19 335 PRO A O 1
ATOM 2651 N N . ASP A 1 336 ? -6.799 16.318 10.566 1.00 95.75 336 ASP A N 1
ATOM 2652 C CA . ASP A 1 336 ? -5.715 15.612 9.876 1.00 95.75 336 ASP A CA 1
ATOM 2653 C C . ASP A 1 336 ? -4.513 15.243 10.773 1.00 95.75 336 ASP A C 1
ATOM 2655 O O . ASP A 1 336 ? -3.471 14.845 10.261 1.00 95.75 336 ASP A O 1
ATOM 2659 N N . GLY A 1 337 ? -4.628 15.378 12.100 1.00 96.62 337 GLY A N 1
ATOM 2660 C CA . GLY A 1 337 ? -3.579 14.994 13.057 1.00 96.62 337 GLY A CA 1
ATOM 2661 C C . GLY A 1 337 ? -4.108 14.276 14.299 1.00 96.62 337 GLY A C 1
ATOM 2662 O O . GLY A 1 337 ? -5.312 14.045 14.418 1.00 96.62 337 GLY A O 1
ATOM 2663 N N . ILE A 1 338 ? -3.224 13.907 15.227 1.00 95.62 338 ILE A N 1
ATOM 2664 C CA . ILE A 1 338 ? -3.562 13.244 16.500 1.00 95.62 338 ILE A CA 1
ATOM 2665 C C . ILE A 1 338 ? -2.894 13.992 17.654 1.00 95.62 338 ILE A C 1
ATOM 2667 O O . ILE A 1 338 ? -1.681 14.160 17.661 1.00 95.62 338 ILE A O 1
ATOM 2671 N N . GLU A 1 339 ? -3.657 14.405 18.667 1.00 94.94 339 GLU A N 1
ATOM 2672 C CA . GLU A 1 339 ? -3.074 14.976 19.888 1.00 94.94 339 GLU A CA 1
ATOM 2673 C C . GLU A 1 339 ? -2.264 13.927 20.663 1.00 94.94 339 GLU A C 1
ATOM 2675 O O . GLU A 1 339 ? -2.710 12.799 20.857 1.00 94.94 339 GLU A O 1
ATOM 2680 N N . ARG A 1 340 ? -1.094 14.311 21.175 1.00 92.25 340 ARG A N 1
ATOM 2681 C CA . ARG A 1 340 ? -0.207 13.466 21.991 1.00 92.25 340 ARG A CA 1
ATOM 2682 C C . ARG A 1 340 ? 0.088 14.197 23.308 1.00 92.25 340 ARG A C 1
ATOM 2684 O O . ARG A 1 340 ? 1.124 14.846 23.423 1.00 92.25 340 ARG A O 1
ATOM 2691 N N . PRO A 1 341 ? -0.851 14.178 24.276 1.00 89.19 341 PRO A N 1
ATOM 2692 C CA . PRO A 1 341 ? -0.832 15.097 25.419 1.00 89.19 341 PRO A CA 1
ATOM 2693 C C . PRO A 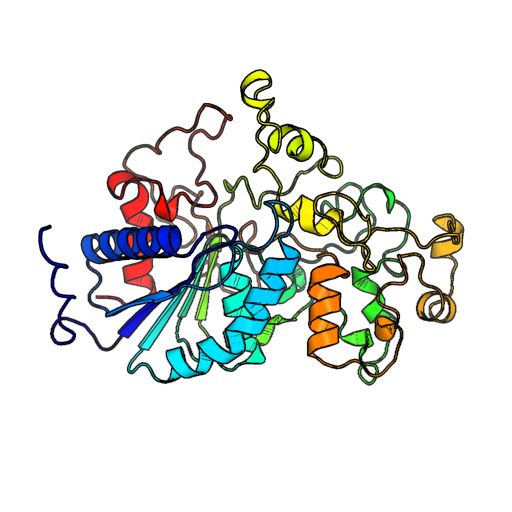1 341 ? 0.098 14.688 26.572 1.00 89.19 341 PRO A C 1
ATOM 2695 O O . PRO A 1 341 ? 0.257 15.468 27.503 1.00 89.19 341 PRO A O 1
ATOM 2698 N N . ASN A 1 342 ? 0.664 13.477 26.550 1.00 90.25 342 ASN A N 1
ATOM 2699 C CA . ASN A 1 342 ? 1.339 12.869 27.704 1.00 90.25 342 ASN A CA 1
ATOM 2700 C C . ASN A 1 342 ? 2.846 12.644 27.495 1.00 90.25 342 ASN A C 1
ATOM 2702 O O . ASN A 1 342 ? 3.372 11.701 28.071 1.00 90.25 342 ASN A O 1
ATOM 2706 N N . ASP A 1 343 ? 3.498 13.483 26.683 1.00 84.38 343 ASP A N 1
ATOM 2707 C CA . ASP A 1 343 ? 4.876 13.320 26.188 1.00 84.38 343 ASP A CA 1
ATOM 2708 C C . ASP A 1 343 ? 5.072 12.001 25.419 1.00 84.38 343 ASP A C 1
ATOM 2710 O O . ASP A 1 343 ? 4.692 10.920 25.865 1.00 84.38 343 ASP A O 1
ATOM 2714 N N . TRP A 1 344 ? 5.600 12.049 24.196 1.00 88.00 344 TRP A N 1
ATOM 2715 C CA . TRP A 1 344 ? 5.741 10.812 23.427 1.00 88.00 344 TRP A CA 1
ATOM 2716 C C . TRP A 1 344 ? 6.856 9.948 24.038 1.00 88.00 344 TRP A C 1
ATOM 2718 O O . TRP A 1 344 ? 7.901 10.491 24.398 1.00 88.00 344 TRP A O 1
ATOM 2728 N N . PRO A 1 345 ? 6.661 8.625 24.211 1.00 83.12 345 PRO A N 1
ATOM 2729 C CA . PRO A 1 345 ? 7.725 7.776 24.720 1.00 83.12 345 PRO A CA 1
ATOM 2730 C C . PRO A 1 345 ? 8.899 7.798 23.744 1.00 83.12 345 PRO A C 1
ATOM 2732 O O . PRO A 1 345 ? 8.724 7.597 22.542 1.00 83.12 345 PRO A O 1
ATOM 2735 N N . ASP A 1 346 ? 10.078 8.056 24.293 1.00 68.38 346 ASP A N 1
ATOM 2736 C CA . ASP A 1 346 ? 11.309 8.209 23.537 1.00 68.38 346 ASP A CA 1
ATOM 2737 C C . ASP A 1 346 ? 11.873 6.850 23.073 1.00 68.38 346 ASP A C 1
ATOM 2739 O O . ASP A 1 346 ? 11.906 5.888 23.844 1.00 68.38 346 ASP A O 1
ATOM 2743 N N . ASP A 1 347 ? 12.322 6.799 21.818 1.00 68.44 347 ASP A N 1
ATOM 2744 C CA . ASP A 1 347 ? 13.153 5.739 21.230 1.00 68.44 347 ASP A CA 1
ATOM 2745 C C . ASP A 1 347 ? 14.440 6.402 20.699 1.00 68.44 347 ASP A C 1
ATOM 2747 O O . ASP A 1 347 ? 14.677 6.522 19.492 1.00 68.44 347 ASP A O 1
ATOM 2751 N N . SER A 1 348 ? 15.240 6.938 21.627 1.00 65.00 348 SER A N 1
ATOM 2752 C CA . SER A 1 348 ? 16.439 7.735 21.324 1.00 65.00 348 SER A CA 1
ATOM 2753 C C . SER A 1 348 ? 17.608 6.910 20.796 1.00 65.00 348 SER A C 1
ATOM 2755 O O . SER A 1 348 ? 18.551 7.480 20.246 1.00 65.00 348 SER A O 1
ATOM 2757 N N . ASP A 1 349 ? 17.541 5.577 20.876 1.00 66.38 349 ASP A N 1
ATOM 2758 C CA . ASP A 1 349 ? 18.594 4.684 20.378 1.00 66.38 349 ASP A CA 1
ATOM 2759 C C . ASP A 1 349 ? 18.846 4.862 18.864 1.00 66.38 349 ASP A C 1
ATOM 2761 O O . ASP A 1 349 ? 19.948 4.583 18.386 1.00 66.38 349 ASP A O 1
ATOM 2765 N N . TYR A 1 350 ? 17.864 5.387 18.115 1.00 67.19 350 TYR A N 1
ATOM 2766 C CA . TYR A 1 350 ? 17.949 5.610 16.663 1.00 67.19 350 TYR A CA 1
ATOM 2767 C C . TYR A 1 350 ? 17.593 7.038 16.213 1.00 67.19 350 TYR A C 1
ATOM 2769 O O . TYR A 1 350 ? 17.427 7.284 15.014 1.00 67.19 350 TYR A O 1
ATOM 2777 N N . GLY A 1 351 ? 17.501 7.993 17.145 1.00 75.12 351 GLY A N 1
ATOM 2778 C CA . GLY A 1 351 ? 17.130 9.379 16.834 1.00 75.12 351 GLY A CA 1
ATOM 2779 C C . GLY A 1 351 ? 15.675 9.518 16.372 1.00 75.12 351 GLY A C 1
ATOM 2780 O O . GLY A 1 351 ? 15.379 10.219 15.396 1.00 75.12 351 GLY A O 1
ATOM 2781 N N . TYR A 1 352 ? 14.776 8.758 17.003 1.00 85.06 352 TYR A N 1
ATOM 2782 C CA . TYR A 1 352 ? 13.345 8.756 16.707 1.00 85.06 352 TYR A CA 1
ATOM 2783 C C . TYR A 1 352 ? 12.513 9.528 17.726 1.00 85.06 352 TYR A C 1
ATOM 2785 O O . TYR A 1 352 ? 11.309 9.286 17.861 1.00 85.06 352 TYR A O 1
ATOM 2793 N N . GLU A 1 353 ? 13.139 10.485 18.408 1.00 84.56 353 GLU A N 1
ATOM 2794 C CA . GLU A 1 353 ? 12.489 11.316 19.410 1.00 84.56 353 GLU A CA 1
ATOM 2795 C C . GLU A 1 353 ? 11.206 11.935 18.823 1.00 84.56 353 GLU A C 1
ATOM 2797 O O . GLU A 1 353 ? 11.192 12.478 17.715 1.00 84.56 353 GLU A O 1
ATOM 2802 N N . ASP A 1 354 ? 10.096 11.811 19.554 1.00 85.12 354 ASP A N 1
ATOM 2803 C CA . ASP A 1 354 ? 8.779 12.344 19.184 1.00 85.12 354 ASP A CA 1
ATOM 2804 C C . ASP A 1 354 ? 8.173 11.847 17.855 1.00 85.12 354 ASP A C 1
ATOM 2806 O O . ASP A 1 354 ? 7.161 12.400 17.396 1.00 85.12 354 ASP A O 1
ATOM 2810 N N . ARG A 1 355 ? 8.708 10.782 17.240 1.00 90.94 355 ARG A N 1
ATOM 2811 C CA . ARG A 1 355 ? 8.146 10.189 16.015 1.00 90.94 355 ARG A CA 1
ATOM 2812 C C . ARG A 1 355 ? 7.096 9.126 16.315 1.00 90.94 355 ARG A C 1
ATOM 2814 O O . ARG A 1 355 ? 7.313 8.226 17.123 1.00 90.94 355 ARG A O 1
ATOM 2821 N N . TRP A 1 356 ? 5.969 9.178 15.604 1.00 93.81 356 TRP A N 1
ATOM 2822 C CA . TRP A 1 356 ? 5.025 8.060 15.563 1.00 93.81 356 TRP A CA 1
ATOM 2823 C C . TRP A 1 356 ? 5.542 6.962 14.619 1.00 93.81 356 TRP A C 1
ATOM 2825 O O . TRP A 1 356 ? 5.395 7.059 13.403 1.00 93.81 356 TRP A O 1
ATOM 2835 N N . LEU A 1 357 ? 6.133 5.907 15.174 1.00 94.25 357 LEU A N 1
ATOM 2836 C CA . LEU A 1 357 ? 6.756 4.817 14.410 1.00 94.25 357 LEU A CA 1
ATOM 2837 C C . LEU A 1 357 ? 5.749 3.766 13.912 1.00 94.25 357 LEU A C 1
ATOM 2839 O O . LEU A 1 357 ? 4.605 3.689 14.381 1.00 94.25 357 LEU A O 1
ATOM 2843 N N . HIS A 1 358 ? 6.194 2.920 12.979 1.00 95.19 358 HIS A N 1
ATOM 2844 C CA . HIS A 1 358 ? 5.357 2.057 12.138 1.00 95.19 358 HIS A CA 1
ATOM 2845 C C . HIS A 1 358 ? 4.297 1.251 12.900 1.00 95.19 358 HIS A C 1
ATOM 2847 O O . HIS A 1 358 ? 3.143 1.175 12.477 1.00 95.19 358 HIS A O 1
ATOM 2853 N N . SER A 1 359 ? 4.655 0.671 14.048 1.00 93.25 359 SER A N 1
ATOM 2854 C CA . SER A 1 359 ? 3.773 -0.217 14.828 1.00 93.25 359 SER A CA 1
ATOM 2855 C C . SER A 1 359 ? 3.412 0.332 16.213 1.00 93.25 359 SER A C 1
ATOM 2857 O O . SER A 1 359 ? 2.864 -0.385 17.055 1.00 93.25 359 SER A O 1
ATOM 2859 N N . GLN A 1 360 ? 3.684 1.613 16.487 1.00 92.06 360 GLN A N 1
ATOM 2860 C CA . GLN A 1 360 ? 3.492 2.176 17.830 1.00 92.06 360 GLN A CA 1
ATOM 2861 C C . GLN A 1 360 ? 2.031 2.206 18.281 1.00 92.06 360 GLN A C 1
ATOM 2863 O O . GLN A 1 360 ? 1.772 2.122 19.481 1.00 92.06 360 GLN A O 1
ATOM 2868 N N . PHE A 1 361 ? 1.061 2.190 17.361 1.00 92.69 361 PHE A N 1
ATOM 2869 C CA . PHE A 1 361 ? -0.347 2.054 17.743 1.00 92.69 361 PHE A CA 1
ATOM 2870 C C . PHE A 1 361 ? -0.619 0.768 18.552 1.00 92.69 361 PHE A C 1
ATOM 2872 O O . PHE A 1 361 ? -1.550 0.764 19.361 1.00 92.69 361 PHE A O 1
ATOM 2879 N N . ILE A 1 362 ? 0.203 -0.282 18.398 1.00 93.75 362 ILE A N 1
ATOM 2880 C CA . ILE A 1 362 ? 0.160 -1.533 19.175 1.00 93.75 362 ILE A CA 1
ATOM 2881 C C . ILE A 1 362 ? 1.142 -1.529 20.346 1.00 93.75 362 ILE A C 1
ATOM 2883 O O . ILE A 1 362 ? 0.776 -1.959 21.436 1.00 93.75 362 ILE A O 1
ATOM 2887 N N . TYR A 1 363 ? 2.375 -1.060 20.168 1.00 90.88 363 TYR A N 1
ATOM 2888 C CA . TYR A 1 363 ? 3.406 -1.244 21.200 1.00 90.88 363 TYR A CA 1
ATOM 2889 C C . TYR A 1 363 ? 3.443 -0.136 22.259 1.00 90.88 363 TYR A C 1
ATOM 2891 O O . TYR A 1 363 ? 3.771 -0.405 23.413 1.00 90.88 363 TYR A O 1
ATOM 2899 N N . VAL A 1 364 ? 3.031 1.089 21.926 1.00 91.56 364 VAL A N 1
ATOM 2900 C CA . VAL A 1 364 ? 3.030 2.206 22.882 1.00 91.56 364 VAL A CA 1
ATOM 2901 C C . VAL A 1 364 ? 1.858 2.078 23.846 1.00 91.56 364 VAL A C 1
ATOM 2903 O O . VAL A 1 364 ? 0.744 1.769 23.432 1.00 91.56 364 VAL A O 1
ATOM 2906 N N . ALA A 1 365 ? 2.090 2.312 25.139 1.00 92.56 365 ALA A N 1
ATOM 2907 C CA . ALA A 1 365 ? 1.051 2.206 26.158 1.00 92.56 365 ALA A CA 1
ATOM 2908 C C . ALA A 1 365 ? -0.158 3.110 25.857 1.00 92.56 365 ALA A C 1
ATOM 2910 O O . ALA A 1 365 ? -0.021 4.219 25.336 1.00 92.56 365 ALA A O 1
ATOM 2911 N N . HIS A 1 366 ? -1.354 2.662 26.264 1.00 94.81 366 HIS A N 1
ATOM 2912 C CA . HIS A 1 366 ? -2.599 3.402 26.029 1.00 94.81 366 HIS A CA 1
ATOM 2913 C C . HIS A 1 366 ? -2.541 4.842 26.553 1.00 94.81 366 HIS A C 1
ATOM 2915 O O . HIS A 1 366 ? -3.070 5.741 25.911 1.00 94.81 366 HIS A O 1
ATOM 2921 N N . HIS A 1 367 ? -1.835 5.074 27.664 1.00 94.75 367 HIS A N 1
ATOM 2922 C CA . HIS A 1 367 ? -1.608 6.404 28.225 1.00 94.75 367 HIS A CA 1
ATOM 2923 C C . HIS A 1 367 ? -1.157 7.426 27.168 1.00 94.75 367 HIS A C 1
ATOM 2925 O O . HIS A 1 367 ? -1.710 8.520 27.114 1.00 94.75 367 HIS A O 1
ATOM 2931 N N . PHE A 1 368 ? -0.249 7.055 26.268 1.00 93.94 368 PHE A N 1
ATOM 2932 C CA . PHE A 1 368 ? 0.267 7.953 25.233 1.00 93.94 368 PHE A CA 1
ATOM 2933 C C . PHE A 1 368 ? -0.586 7.931 23.958 1.00 93.94 368 PHE A C 1
ATOM 2935 O O . PHE A 1 368 ? -0.842 8.974 23.366 1.00 93.94 368 PHE A O 1
ATOM 2942 N N . ALA A 1 369 ? -1.084 6.756 23.558 1.00 94.56 369 ALA A N 1
ATOM 2943 C CA . ALA A 1 369 ? -1.783 6.570 22.284 1.00 94.56 369 ALA A CA 1
ATOM 2944 C C . ALA A 1 369 ? -3.316 6.762 22.346 1.00 94.56 369 ALA A C 1
ATOM 2946 O O . ALA A 1 369 ? -3.979 6.635 21.317 1.00 94.56 369 ALA A O 1
ATOM 2947 N N . HIS A 1 370 ? -3.915 7.033 23.515 1.00 96.50 370 HIS A N 1
ATOM 2948 C CA . HIS A 1 370 ? -5.378 7.033 23.695 1.00 96.50 370 HIS A CA 1
ATOM 2949 C C . HIS A 1 370 ? -6.131 7.958 22.729 1.00 96.50 370 HIS A C 1
ATOM 2951 O O . HIS A 1 370 ? -7.219 7.602 22.288 1.00 96.50 370 HIS A O 1
ATOM 2957 N N . LYS A 1 371 ? -5.546 9.091 22.327 1.00 97.56 371 LYS A N 1
ATOM 2958 C CA . LYS A 1 371 ? -6.165 10.023 21.371 1.00 97.56 371 LYS A CA 1
ATOM 2959 C C . LYS A 1 371 ? -6.363 9.442 19.974 1.00 97.56 371 LYS A C 1
ATOM 2961 O O . LYS A 1 371 ? -7.366 9.752 19.332 1.00 97.56 371 LYS A O 1
ATOM 2966 N N . LEU A 1 372 ? -5.485 8.541 19.530 1.00 97.69 372 LEU A N 1
ATOM 2967 C CA . LEU A 1 372 ? -5.714 7.785 18.299 1.00 97.69 372 LEU A CA 1
ATOM 2968 C C . LEU A 1 372 ? -6.946 6.882 18.438 1.00 97.69 372 LEU A C 1
ATOM 2970 O O . LEU A 1 372 ? -7.812 6.863 17.566 1.00 97.69 372 LEU A O 1
ATOM 2974 N N . TYR A 1 373 ? -7.055 6.171 19.559 1.00 98.38 373 TYR A N 1
ATOM 2975 C CA . TYR A 1 373 ? -8.173 5.266 19.817 1.00 98.38 373 TYR A CA 1
ATOM 2976 C C . TYR A 1 373 ? -9.499 6.013 19.978 1.00 98.38 373 TYR A C 1
ATOM 2978 O O . TYR A 1 373 ? -10.493 5.600 19.388 1.00 98.38 373 TYR A O 1
ATOM 2986 N N . GLU A 1 374 ? -9.521 7.147 20.682 1.00 98.19 374 GLU A N 1
ATOM 2987 C CA . GLU A 1 374 ? -10.678 8.050 20.725 1.00 98.19 374 GLU A CA 1
ATOM 2988 C C . GLU A 1 374 ? -11.103 8.480 19.316 1.00 98.19 374 GLU A C 1
ATOM 2990 O O . GLU A 1 374 ? -12.296 8.459 19.000 1.00 98.19 374 GLU A O 1
ATOM 2995 N N . LYS A 1 375 ? -10.139 8.796 18.440 1.00 98.06 375 LYS A N 1
ATOM 2996 C CA . LYS A 1 375 ? -10.429 9.132 17.045 1.00 98.06 375 LYS A CA 1
ATOM 2997 C C . LYS A 1 375 ? -11.019 7.945 16.276 1.00 98.06 375 LYS A C 1
ATOM 2999 O O . LYS A 1 375 ? -12.006 8.141 15.567 1.00 98.06 375 LYS A O 1
ATOM 3004 N N . PHE A 1 376 ? -10.522 6.720 16.468 1.00 98.50 376 PHE A N 1
ATOM 3005 C CA . PHE A 1 376 ? -11.155 5.517 15.905 1.00 98.50 376 PHE A CA 1
ATOM 3006 C C . PHE A 1 376 ? -12.601 5.348 16.378 1.00 98.50 376 PHE A C 1
ATOM 3008 O O . PHE A 1 376 ? -13.466 5.010 15.571 1.00 98.50 376 PHE A O 1
ATOM 3015 N N . ILE A 1 377 ? -12.888 5.618 17.657 1.00 98.44 377 ILE A N 1
ATOM 3016 C CA . ILE A 1 377 ? -14.254 5.542 18.190 1.00 98.44 377 ILE A CA 1
ATOM 3017 C C . ILE A 1 377 ? -15.176 6.543 17.494 1.00 98.44 377 ILE A C 1
ATOM 3019 O O . ILE A 1 377 ? -16.269 6.169 17.063 1.00 98.44 377 ILE A O 1
ATOM 3023 N N . VAL A 1 378 ? -14.743 7.801 17.386 1.00 97.81 378 VAL A N 1
ATOM 3024 C CA . VAL A 1 378 ? -15.538 8.878 16.781 1.00 97.81 378 VAL A CA 1
ATOM 3025 C C . VAL A 1 378 ? -15.765 8.607 15.299 1.00 97.81 378 VAL A C 1
ATOM 3027 O O . VAL A 1 378 ? -16.911 8.581 14.853 1.00 97.81 378 VAL A O 1
ATOM 3030 N N . ILE A 1 379 ? -14.695 8.344 14.547 1.00 98.00 379 ILE A N 1
ATOM 3031 C CA . ILE A 1 379 ? -14.786 8.104 13.106 1.00 98.00 379 ILE A CA 1
ATOM 3032 C C . ILE A 1 379 ? -15.571 6.824 12.829 1.00 98.00 379 ILE A C 1
ATOM 3034 O O . ILE A 1 379 ? -16.436 6.817 11.960 1.00 98.00 379 ILE A O 1
ATOM 3038 N N . GLY A 1 380 ? -15.348 5.744 13.576 1.00 97.94 380 GLY A N 1
ATOM 3039 C CA . GLY A 1 380 ? -16.064 4.484 13.370 1.00 97.94 380 GLY A CA 1
ATOM 3040 C C . GLY A 1 380 ? -17.528 4.529 13.820 1.00 97.94 380 GLY A C 1
ATOM 3041 O O . GLY A 1 380 ? -18.321 3.662 13.437 1.00 97.94 380 GLY A O 1
ATOM 3042 N N . GLY A 1 381 ? -17.921 5.538 14.607 1.00 97.81 381 GLY A N 1
ATOM 3043 C CA . GLY A 1 381 ? -19.218 5.578 15.279 1.00 97.81 381 GLY A CA 1
ATOM 3044 C C . GLY A 1 381 ? -19.391 4.340 16.154 1.00 97.81 381 GLY A C 1
ATOM 3045 O O . GLY A 1 381 ? -20.306 3.551 15.930 1.00 97.81 381 GLY A O 1
ATOM 3046 N N . LEU A 1 382 ? -18.426 4.123 17.050 1.00 97.19 382 LEU A N 1
ATOM 3047 C CA . LEU A 1 382 ? -18.292 2.902 17.847 1.00 97.19 382 LEU A CA 1
ATOM 3048 C C . LEU A 1 382 ? -18.845 3.051 19.270 1.00 97.19 382 LEU A C 1
ATOM 3050 O O . LEU A 1 382 ? -18.478 2.251 20.124 1.00 97.19 382 LEU A O 1
ATOM 3054 N N . LYS A 1 383 ? -19.662 4.070 19.543 1.00 91.31 383 LYS A N 1
ATOM 3055 C CA . LYS A 1 383 ? -20.295 4.340 20.841 1.00 91.31 383 LYS A CA 1
ATOM 3056 C C . LYS A 1 383 ? -21.806 4.297 20.730 1.00 91.31 383 LYS A C 1
ATOM 3058 O O . LYS A 1 383 ? -22.310 4.727 19.668 1.00 91.31 383 LYS A O 1
#

Foldseek 3Di:
DPDDDDDDDPVQADQEEEEEAEAAQQDPVNLVLLQVLLVVLLVVLPFRHHYYRDDFPRRPDDPLPNLVNLLRLLVCLLVVQVVQVPRTGAYEYEYAESSVSSVLNNVQPNVRAHAEYEYALYLAFLLLAAVVQFDQDLDLQQLLEAPVCRLAHSCQAQQCVLVLDDPLFCLVLLHSHNNRNSCVVRYHAFQAAALLAQQQDTDRGHQDDPVLVVCVVVVNPVVPLRDPSGPSSSLLQQQDCPPDRSYDVAWHPAFAPPPPDDSVRNNPDDSVCCLVPRGTHCPPVCSSGRDADPSRSSSCNSRHHGHSGGGSNNDDHPSHDCLSQAHALPQDPDSNYFNFPQADDDPPSNPSHSGDYRCCCRVPDSNGNSRVSNNCCVVVVRD

pLDDT: mean 91.14, std 11.89, range [41.78, 98.88]

Secondary structure (DSSP, 8-state):
-PPPPPPPPGGGS-SEEEEEE--TT--HHHHHHHHHHHHHHHHHTT--SEEEEE------S-TT-HHHHHHHHHHHHHHHHHHHHTS-SEEEEEEETTHHHHHHHHHHTT----SEEEEES--SBGGGT-GGG-----STT-TTS-GGGTTS-GGGSGGGGGGGS-TTSGGGG---TTTTHHHHHHSEEEEEE-TT-TTT---SSSPPPSHHHHTTTTT--TTTT--TTTTHHHHHHHTTTS-STT--SSSTTPBPSS----HHHHHHS-HHHHHHS-SB---SGGGGSS---HHHHHHHHHHH---SS-BGGGS--TTS-GGGEEETTS-SSSTTB---TT-PPP-GGGT-TT---TTHHHHS-HHHHHHHHHHHHHHHT--

Radius of gyration: 21.38 Å; chains: 1; bounding box: 54×41×67 Å

Sequence (383 aa):
RLGEPSNRLDSETIDKTVFLAHGFLVPRDEARGWASECFKRLYQSGMAAKFCGVTWRSDQGTSADYYLNVQNARDAAAQLAPIVNAMPGGKVWMAHSLGNMLSAYAIADNEMAVDKYFALNAAVASEAYDVATVDESDSPQNYMQHENWLGYSNRTWSATWHKLFQADDDRSKLTWQNRFTNVLERTELYNFWSSGDEVLEIASGSTPYVADVLLGTLDIFNILGIDTRRYTWQKQELYKGRNLIYGTGWAGWGFAYPLIQTAEGANLSTDETLRQYPIFEHDPSYMFTNVILQANIDNILIKGIPALSPPVGFTNLTTITLAQNIDMNKNTAAPDGIERPNDWPDDSDYGYEDRWLHSQFIYVAHHFAHKLYEKFIVIGGLK